Protein AF-A0A519VUI0-F1 (afdb_monomer_lite)

Structure (mmCIF, N/CA/C/O backbone):
data_AF-A0A519VUI0-F1
#
_entry.id   AF-A0A519VUI0-F1
#
loop_
_atom_site.group_PDB
_atom_site.id
_atom_site.type_symbol
_atom_site.label_atom_id
_atom_site.label_alt_id
_atom_site.label_comp_id
_atom_site.label_asym_id
_atom_site.label_entity_id
_atom_site.label_seq_id
_atom_site.pdbx_PDB_ins_code
_atom_site.Cartn_x
_atom_site.Cartn_y
_atom_site.Cartn_z
_atom_site.occupancy
_atom_site.B_iso_or_equiv
_atom_site.auth_seq_id
_atom_site.auth_comp_id
_atom_site.auth_asym_id
_atom_site.auth_atom_id
_atom_site.pdbx_PDB_model_num
ATOM 1 N N . SER A 1 1 ? -10.363 -6.365 -18.556 1.00 52.28 1 SER A N 1
ATOM 2 C CA . SER A 1 1 ? -10.484 -6.711 -17.125 1.00 52.28 1 SER A CA 1
ATOM 3 C C . SER A 1 1 ? -11.872 -6.404 -16.554 1.00 52.28 1 SER A C 1
ATOM 5 O O . SER A 1 1 ? -12.005 -5.741 -15.530 1.00 52.28 1 SER A O 1
ATOM 7 N N . GLN A 1 2 ? -12.930 -6.895 -17.203 1.00 53.47 2 GLN A N 1
ATOM 8 C CA . GLN A 1 2 ? -14.292 -6.856 -16.667 1.00 53.47 2 GLN A CA 1
ATOM 9 C C . GLN A 1 2 ? -14.825 -8.281 -16.768 1.00 53.47 2 GLN A C 1
ATOM 11 O O . GLN A 1 2 ? -15.291 -8.691 -17.825 1.00 53.47 2 GLN A O 1
ATOM 16 N N . ASN A 1 3 ? -14.638 -9.072 -15.712 1.00 56.44 3 ASN A N 1
ATOM 17 C CA . ASN A 1 3 ? -15.130 -10.448 -15.672 1.00 56.44 3 ASN A CA 1
ATOM 18 C C . ASN A 1 3 ? -16.030 -10.624 -14.447 1.00 56.44 3 ASN A C 1
ATOM 20 O O . ASN A 1 3 ? -15.559 -10.961 -13.357 1.00 56.44 3 ASN A O 1
ATOM 24 N N . GLY A 1 4 ? -17.316 -10.310 -14.622 1.00 69.50 4 GLY A N 1
ATOM 25 C CA . GLY A 1 4 ? -18.307 -10.317 -13.548 1.00 69.50 4 GLY A CA 1
ATOM 26 C C . GLY A 1 4 ? -17.901 -9.390 -12.402 1.00 69.50 4 GLY A C 1
ATOM 27 O O . GLY A 1 4 ? -17.846 -8.176 -12.569 1.00 69.50 4 GLY A O 1
ATOM 28 N N . TRP A 1 5 ? -17.575 -9.981 -11.254 1.00 62.88 5 TRP A N 1
ATOM 29 C CA . TRP A 1 5 ? -17.219 -9.275 -10.021 1.00 62.88 5 TRP A CA 1
ATOM 30 C C . TRP A 1 5 ? -15.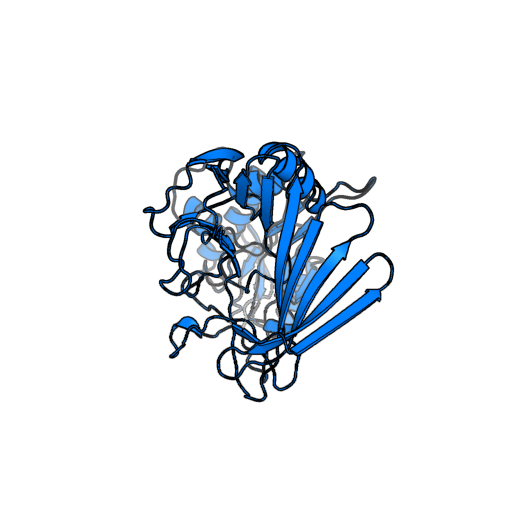838 -8.616 -10.040 1.00 62.88 5 TRP A C 1
ATOM 32 O O . TRP A 1 5 ? -15.597 -7.680 -9.288 1.00 62.88 5 TRP A O 1
ATOM 42 N N . ASN A 1 6 ? -14.908 -9.058 -10.884 1.00 67.31 6 ASN A N 1
ATOM 43 C CA . ASN A 1 6 ? -13.565 -8.480 -10.913 1.00 67.31 6 ASN A CA 1
ATOM 44 C C . ASN A 1 6 ? -13.525 -7.285 -11.873 1.00 67.31 6 ASN A C 1
ATOM 46 O O . ASN A 1 6 ? -13.212 -7.441 -13.055 1.00 67.31 6 ASN A O 1
ATOM 50 N N . ILE A 1 7 ? -13.856 -6.098 -11.351 1.00 72.38 7 ILE A N 1
ATOM 51 C CA . ILE A 1 7 ? -13.785 -4.821 -12.070 1.00 72.38 7 ILE A CA 1
ATOM 52 C C . ILE A 1 7 ? -12.769 -3.919 -11.369 1.00 72.38 7 ILE A C 1
ATOM 54 O O . ILE A 1 7 ? -13.020 -3.395 -10.289 1.00 72.38 7 ILE A O 1
ATOM 58 N N . PHE A 1 8 ? -11.605 -3.747 -11.993 1.00 72.31 8 PHE A N 1
ATOM 59 C CA . PHE A 1 8 ? -10.545 -2.884 -11.465 1.00 72.31 8 PHE A CA 1
ATOM 60 C C . PHE A 1 8 ? -10.698 -1.434 -11.926 1.00 72.31 8 PHE A C 1
ATOM 62 O O . PHE A 1 8 ? -10.663 -0.509 -11.122 1.00 72.31 8 PHE A O 1
ATOM 69 N N . PHE A 1 9 ? -10.921 -1.237 -13.227 1.00 77.75 9 PHE A N 1
ATOM 70 C CA . PHE A 1 9 ? -11.124 0.084 -13.814 1.00 77.75 9 PHE A CA 1
ATOM 71 C C . PHE A 1 9 ? -12.581 0.531 -13.654 1.00 77.75 9 PHE A C 1
ATOM 73 O O . PHE A 1 9 ? -13.323 0.621 -14.632 1.00 77.75 9 PHE A O 1
ATOM 80 N N . ASP A 1 10 ? -13.002 0.782 -12.413 1.00 78.25 10 ASP A N 1
ATOM 81 C CA . ASP A 1 10 ? -14.316 1.352 -12.104 1.00 78.25 10 ASP A CA 1
ATOM 82 C C . ASP A 1 10 ? -14.184 2.725 -11.436 1.00 78.25 10 ASP A C 1
ATOM 84 O O . ASP A 1 10 ? -13.193 3.061 -10.785 1.00 78.25 10 ASP A O 1
ATOM 88 N N . LYS A 1 11 ? -15.226 3.535 -11.599 1.00 86.88 11 LYS A N 1
ATOM 89 C CA . LYS A 1 11 ? -15.398 4.835 -10.952 1.00 86.88 11 LYS A CA 1
ATOM 90 C C . LYS A 1 11 ? -16.597 4.772 -10.012 1.00 86.88 11 LYS A C 1
ATOM 92 O O . LYS A 1 11 ? -17.483 5.624 -10.070 1.00 86.88 11 LYS A O 1
ATOM 97 N N . VAL A 1 12 ? -16.615 3.753 -9.146 1.00 87.94 12 VAL A N 1
ATOM 98 C CA . VAL A 1 12 ? -17.650 3.547 -8.115 1.00 87.94 12 VAL A CA 1
ATOM 99 C C . VAL A 1 12 ? -17.981 4.829 -7.337 1.00 87.94 12 VAL A C 1
ATOM 101 O O . VAL A 1 12 ? -19.169 5.099 -7.173 1.00 87.94 12 VAL A O 1
ATOM 104 N N . PRO A 1 13 ? -17.014 5.686 -6.945 1.00 90.62 13 PRO A N 1
ATOM 105 C CA . PRO A 1 13 ? -17.311 6.881 -6.153 1.00 90.62 13 PRO A CA 1
ATOM 106 C C . PRO A 1 13 ? -18.148 7.935 -6.882 1.00 90.62 13 PRO A C 1
ATOM 108 O O . PRO A 1 13 ? -18.672 8.842 -6.240 1.00 90.62 13 PRO A O 1
ATOM 111 N N . ASN A 1 14 ? -18.258 7.843 -8.211 1.00 91.62 14 ASN A N 1
ATOM 112 C CA . ASN A 1 14 ? -19.082 8.740 -9.022 1.00 91.62 14 ASN A CA 1
ATOM 113 C C . ASN A 1 14 ? -20.524 8.232 -9.176 1.00 91.62 14 ASN A C 1
ATOM 115 O O . ASN A 1 14 ? -21.372 8.955 -9.698 1.00 91.62 14 ASN A O 1
ATOM 119 N N . LYS A 1 15 ? -20.809 6.991 -8.763 1.00 91.25 15 LYS A N 1
ATOM 120 C CA . LYS A 1 15 ? -22.161 6.422 -8.754 1.00 91.25 15 LYS A CA 1
ATOM 121 C C . LYS A 1 15 ? -22.901 6.892 -7.491 1.00 91.25 15 LYS A C 1
ATOM 123 O O . LYS A 1 15 ? -22.252 7.204 -6.494 1.00 91.25 15 LYS A O 1
ATOM 128 N N . PRO A 1 16 ? -24.246 6.943 -7.490 1.00 93.69 16 PRO A N 1
ATOM 129 C CA . PRO A 1 16 ? -24.998 7.210 -6.270 1.00 93.69 16 PRO A CA 1
ATOM 130 C C . PRO A 1 16 ? -24.642 6.203 -5.171 1.00 93.69 16 PRO A C 1
ATOM 132 O O . PRO A 1 16 ? -24.639 4.996 -5.407 1.00 93.69 16 PRO A O 1
ATOM 135 N N . TYR A 1 17 ? -24.367 6.698 -3.968 1.00 94.19 17 TYR A N 1
ATOM 136 C CA . TYR A 1 17 ? -24.096 5.875 -2.795 1.00 94.19 17 TYR A CA 1
ATOM 137 C C . TYR A 1 17 ? -24.761 6.476 -1.558 1.00 94.19 17 TYR A C 1
ATOM 139 O O . TYR A 1 17 ? -25.026 7.677 -1.485 1.00 94.19 17 TYR A O 1
ATOM 147 N N . ALA A 1 18 ? -24.996 5.630 -0.561 1.00 94.69 18 ALA A N 1
ATOM 148 C CA . ALA A 1 18 ? -25.506 6.025 0.742 1.00 94.69 18 ALA A CA 1
ATOM 149 C C . ALA A 1 18 ? -24.572 5.519 1.844 1.00 94.69 18 ALA A C 1
ATOM 151 O O . ALA A 1 18 ? -23.747 4.630 1.639 1.00 94.69 18 ALA A O 1
ATOM 152 N N . THR A 1 19 ? -24.660 6.123 3.024 1.00 95.62 19 THR A N 1
ATOM 153 C CA . THR A 1 19 ? -23.899 5.703 4.203 1.00 95.62 19 THR A CA 1
ATOM 154 C C . THR A 1 19 ? -24.881 5.402 5.319 1.00 95.62 19 THR A C 1
ATOM 156 O O . THR A 1 19 ? -25.748 6.222 5.618 1.00 95.62 19 THR A O 1
ATOM 159 N N . PHE A 1 20 ? -24.721 4.239 5.943 1.00 96.75 20 PHE A N 1
ATOM 160 C CA . PHE A 1 20 ? -25.610 3.763 6.992 1.00 96.75 20 PHE A CA 1
ATOM 161 C C . PHE A 1 20 ? -24.806 3.406 8.243 1.00 96.75 20 PHE A C 1
ATOM 163 O O . PHE A 1 20 ? -23.768 2.751 8.128 1.00 96.75 20 PHE A O 1
ATOM 170 N N . PRO A 1 21 ? -25.267 3.789 9.446 1.00 97.00 21 PRO A N 1
ATOM 171 C CA . PRO A 1 21 ? -24.686 3.260 10.667 1.00 97.00 21 PRO A CA 1
ATOM 172 C C . PRO A 1 21 ? -25.013 1.769 10.780 1.00 97.00 21 PRO A C 1
ATOM 174 O O . PRO A 1 21 ? -26.164 1.363 10.598 1.00 97.00 21 PRO A O 1
ATOM 177 N N . VAL A 1 22 ? -24.019 0.964 11.151 1.00 97.38 22 VAL A N 1
ATOM 178 C CA . VAL A 1 22 ? -24.246 -0.435 11.519 1.00 97.38 22 VAL A CA 1
ATOM 179 C C . VAL A 1 22 ? -24.907 -0.472 12.892 1.00 97.38 22 VAL A C 1
ATOM 181 O O . VAL A 1 22 ? -24.311 -0.085 13.899 1.00 97.38 22 VAL A O 1
ATOM 184 N N . LYS A 1 23 ? -26.166 -0.910 12.938 1.00 97.25 23 LYS A N 1
ATOM 185 C CA . LYS A 1 23 ? -26.964 -0.975 14.165 1.00 97.25 23 LYS A CA 1
ATOM 186 C C . LYS A 1 23 ? -26.956 -2.392 14.711 1.00 97.25 23 LYS A C 1
ATOM 188 O O . LYS A 1 23 ? -27.144 -3.347 13.967 1.00 97.25 23 LYS A O 1
ATOM 193 N N . ILE A 1 24 ? -26.795 -2.518 16.024 1.00 96.75 24 ILE A N 1
ATOM 194 C CA . ILE A 1 24 ? -26.878 -3.797 16.731 1.00 96.75 24 ILE A CA 1
ATOM 195 C C . ILE A 1 24 ? -28.200 -3.906 17.492 1.00 96.75 24 ILE A C 1
ATOM 197 O O . ILE A 1 24 ? -28.557 -3.019 18.268 1.00 96.75 24 ILE A O 1
ATOM 201 N N . LYS A 1 25 ? -28.904 -5.025 17.314 1.00 96.44 25 LYS A N 1
ATOM 202 C CA . LYS A 1 25 ? -30.047 -5.442 18.133 1.00 96.44 25 LYS A CA 1
ATOM 203 C C . LYS A 1 25 ? -29.685 -6.756 18.813 1.00 96.44 25 LYS A C 1
ATOM 205 O O . LYS A 1 25 ? -29.775 -7.810 18.201 1.00 96.44 25 LYS A O 1
ATOM 210 N N . LYS A 1 26 ? -29.258 -6.683 20.073 1.00 96.38 26 LYS A N 1
ATOM 211 C CA . LYS A 1 26 ? -28.778 -7.843 20.839 1.00 96.38 26 LYS A CA 1
ATOM 212 C C . LYS A 1 26 ? -29.916 -8.845 21.062 1.00 96.38 26 LYS A C 1
ATOM 214 O O . LYS A 1 26 ? -30.856 -8.542 21.789 1.00 96.38 26 LYS A O 1
ATOM 219 N N . THR A 1 27 ? -29.829 -10.007 20.431 1.00 96.62 27 THR A N 1
ATOM 220 C CA . THR A 1 27 ? -30.820 -11.095 20.487 1.00 96.62 27 THR A CA 1
ATOM 221 C C . THR A 1 27 ? -30.216 -12.388 21.017 1.00 96.62 27 THR A C 1
ATOM 223 O O . THR A 1 27 ? -30.884 -13.110 21.749 1.00 96.62 27 THR A O 1
ATOM 226 N N . ALA A 1 28 ? -28.948 -12.655 20.704 1.00 97.38 28 ALA A N 1
ATOM 227 C CA . ALA A 1 28 ? -28.209 -13.812 21.189 1.00 97.38 28 ALA A CA 1
ATOM 228 C C . ALA A 1 28 ? -26.718 -13.483 21.321 1.00 97.38 28 ALA A C 1
ATOM 230 O O . ALA A 1 28 ? -26.212 -12.562 20.672 1.00 97.38 28 ALA A O 1
ATOM 231 N N . ALA A 1 29 ? -26.020 -14.255 22.151 1.00 97.69 29 ALA A N 1
ATOM 232 C CA . ALA A 1 29 ? -24.569 -14.250 22.228 1.00 97.69 29 ALA A CA 1
ATOM 233 C C . ALA A 1 29 ? -24.049 -15.689 22.272 1.00 97.69 29 ALA A C 1
ATOM 235 O O . ALA A 1 29 ? -24.615 -16.536 22.960 1.00 97.69 29 ALA A O 1
ATOM 236 N N . GLU A 1 30 ? -22.971 -15.948 21.546 1.00 98.25 30 GLU A N 1
ATOM 237 C CA . GLU A 1 30 ? -22.299 -17.242 21.486 1.00 98.25 30 GLU A CA 1
ATOM 238 C C . GLU A 1 30 ? -20.807 -17.026 21.723 1.00 98.25 30 GLU A C 1
ATOM 240 O O . GLU A 1 30 ? -20.221 -16.074 21.205 1.00 98.25 30 GLU A O 1
ATOM 245 N N . ILE A 1 31 ? -20.190 -17.902 22.511 1.00 98.25 31 ILE A N 1
ATOM 246 C CA . ILE A 1 31 ? -18.753 -17.873 22.769 1.00 98.25 31 ILE A CA 1
ATOM 247 C C . ILE A 1 31 ? -18.170 -19.164 22.225 1.00 98.25 31 ILE A C 1
ATOM 249 O O . ILE A 1 31 ? -18.609 -20.252 22.592 1.00 98.25 31 ILE A O 1
ATOM 253 N N . THR A 1 32 ? -17.168 -19.033 21.366 1.00 98.12 32 THR A N 1
ATOM 254 C CA . THR A 1 32 ? -16.468 -20.169 20.770 1.00 98.12 32 THR A CA 1
ATOM 255 C C . THR A 1 32 ? -14.967 -20.006 20.944 1.00 98.12 32 THR A C 1
ATOM 257 O O . THR A 1 32 ? -14.437 -18.893 20.917 1.00 98.12 32 THR A O 1
ATOM 260 N N . THR A 1 33 ? -14.271 -21.126 21.111 1.00 97.62 33 THR A N 1
ATOM 261 C CA . THR A 1 33 ? -12.808 -21.167 21.108 1.00 97.62 33 THR A CA 1
ATOM 262 C C . THR A 1 33 ? -12.346 -21.772 19.790 1.00 97.62 33 THR A C 1
ATOM 264 O O . THR A 1 33 ? -12.745 -22.879 19.439 1.00 97.62 33 THR A O 1
ATOM 267 N N . VAL A 1 34 ? -11.492 -21.053 19.062 1.00 95.75 34 VAL A N 1
ATOM 268 C CA . VAL A 1 34 ? -10.919 -21.479 17.781 1.00 95.75 34 VAL A CA 1
ATOM 269 C C . VAL A 1 34 ? -9.399 -21.401 17.880 1.00 95.75 34 VAL A C 1
ATOM 271 O O . VAL A 1 34 ? -8.799 -20.333 17.730 1.00 95.75 34 VAL A O 1
ATOM 274 N N . GLY A 1 35 ? -8.760 -22.537 18.163 1.00 96.38 35 GLY A N 1
ATOM 275 C CA . GLY A 1 35 ? -7.320 -22.588 18.420 1.00 96.38 35 GLY A CA 1
ATOM 276 C C . GLY A 1 35 ? -6.934 -21.698 19.606 1.00 96.38 35 GLY A C 1
ATOM 277 O O . GLY A 1 35 ? -7.438 -21.881 20.709 1.00 96.38 35 GLY A O 1
ATOM 278 N N . SER A 1 36 ? -6.063 -20.710 19.378 1.00 95.69 36 SER A N 1
ATOM 279 C CA . SER A 1 36 ? -5.610 -19.741 20.392 1.00 95.69 36 SER A CA 1
ATOM 280 C C . SER A 1 36 ? -6.508 -18.502 20.536 1.00 95.69 36 SER A C 1
ATOM 282 O O . SER A 1 36 ? -6.084 -17.494 21.108 1.00 95.69 36 SER A O 1
ATOM 284 N N . ARG A 1 37 ? -7.725 -18.537 19.984 1.00 97.69 37 ARG A N 1
ATOM 285 C CA . ARG A 1 37 ? -8.634 -17.388 19.911 1.00 97.69 37 ARG A CA 1
ATOM 286 C C . ARG A 1 37 ? -9.952 -17.693 20.603 1.00 97.69 37 ARG A C 1
ATOM 288 O O . ARG A 1 37 ? -10.508 -18.770 20.404 1.00 97.69 37 ARG A O 1
ATOM 295 N N . THR A 1 38 ? -10.486 -16.709 21.314 1.00 98.38 38 THR A N 1
ATOM 296 C CA . THR A 1 38 ? -11.863 -16.733 21.819 1.00 98.38 38 THR A CA 1
ATOM 297 C C . THR A 1 38 ? -12.683 -15.744 21.010 1.00 98.38 38 THR A C 1
ATOM 299 O O . THR A 1 38 ? -12.347 -14.561 20.967 1.00 98.38 38 THR A O 1
ATOM 302 N N . VAL A 1 39 ? -13.745 -16.217 20.363 1.00 98.50 39 VAL A N 1
ATOM 303 C CA . VAL A 1 39 ? -14.651 -15.399 19.554 1.00 98.50 39 VAL A CA 1
ATOM 304 C C . VAL A 1 39 ? -15.984 -15.285 20.276 1.00 98.50 39 VAL A C 1
ATOM 306 O O . VAL A 1 39 ? -16.655 -16.287 20.522 1.00 98.50 39 VAL A O 1
ATOM 309 N N . ILE A 1 40 ? -16.369 -14.054 20.598 1.00 98.50 40 ILE A N 1
ATOM 310 C CA . ILE A 1 40 ? -17.705 -13.717 21.082 1.00 98.50 40 ILE A CA 1
ATOM 311 C C . ILE A 1 40 ? -18.507 -13.206 19.890 1.00 98.50 40 ILE A C 1
ATOM 313 O O . ILE A 1 40 ? -18.209 -12.138 19.355 1.00 98.50 40 ILE A O 1
ATOM 317 N N . LYS A 1 41 ? -19.530 -13.956 19.488 1.00 98.50 41 LYS A N 1
ATOM 318 C CA . LYS A 1 41 ? -20.496 -13.558 18.465 1.00 98.50 41 LYS A CA 1
ATOM 319 C C . LYS A 1 41 ? -21.727 -12.966 19.141 1.00 98.50 41 LYS A C 1
ATOM 321 O O . LYS A 1 41 ? -22.264 -13.575 20.062 1.00 98.50 41 LYS A O 1
ATOM 326 N N . ILE A 1 42 ? -22.182 -11.800 18.696 1.00 98.56 42 ILE A N 1
ATOM 327 C CA . ILE A 1 42 ? -23.376 -11.121 19.207 1.00 98.56 42 ILE A CA 1
ATOM 328 C C . ILE A 1 42 ? -24.301 -10.820 18.031 1.00 98.56 42 ILE A C 1
ATOM 330 O O . ILE A 1 42 ? -24.000 -9.972 17.187 1.00 98.56 42 ILE A O 1
ATOM 334 N N . SER A 1 43 ? -25.447 -11.491 18.012 1.00 97.56 43 SER A N 1
ATOM 335 C CA . SER A 1 43 ? -26.499 -11.276 17.020 1.00 97.56 43 SER A CA 1
ATOM 336 C C . SER A 1 43 ? -27.437 -10.164 17.484 1.00 97.56 43 SER A C 1
ATOM 338 O O . SER A 1 43 ? -27.675 -10.032 18.683 1.00 97.56 43 SER A O 1
ATOM 340 N N . SER A 1 44 ? -28.021 -9.336 16.620 1.00 97.75 44 SER A N 1
ATOM 341 C CA . SER A 1 44 ? -27.892 -9.238 15.160 1.00 97.75 44 SER A CA 1
ATOM 342 C C . SER A 1 44 ? -27.492 -7.818 14.747 1.00 97.75 44 SER A C 1
ATOM 344 O O . SER A 1 44 ? -27.977 -6.838 15.326 1.00 97.75 44 SER A O 1
ATOM 346 N N . LEU A 1 45 ? -26.649 -7.700 13.724 1.00 98.38 45 LEU A N 1
ATOM 347 C CA . LEU A 1 45 ? -26.321 -6.452 13.040 1.00 98.38 45 LEU A CA 1
ATOM 348 C C . LEU A 1 45 ? -27.241 -6.215 11.841 1.00 98.38 45 LEU A C 1
ATOM 350 O O . LEU A 1 45 ? -27.626 -7.158 11.151 1.00 98.38 45 LEU A O 1
ATOM 354 N N . ALA A 1 46 ? -27.540 -4.945 11.577 1.00 98.19 46 ALA A N 1
ATOM 355 C CA . ALA A 1 46 ? -28.227 -4.500 10.371 1.00 98.19 46 ALA A CA 1
ATOM 356 C C . ALA A 1 46 ? -27.704 -3.131 9.907 1.00 98.19 46 ALA A C 1
ATOM 358 O O . ALA A 1 46 ? -27.474 -2.234 10.726 1.00 98.19 46 ALA A O 1
ATOM 359 N N . ALA A 1 47 ? -27.548 -2.966 8.595 1.00 97.62 47 ALA A N 1
ATOM 360 C CA . ALA A 1 47 ? -27.214 -1.708 7.935 1.00 97.62 47 ALA A CA 1
ATOM 361 C C . ALA A 1 47 ? -27.781 -1.720 6.510 1.00 97.62 47 ALA A C 1
ATOM 363 O O . ALA A 1 47 ? -27.205 -2.351 5.629 1.00 97.62 47 ALA A O 1
ATOM 364 N N . ASP A 1 48 ? -28.900 -1.028 6.287 1.00 96.06 48 ASP A N 1
ATOM 365 C CA . ASP A 1 48 ? -29.620 -1.080 5.006 1.00 96.06 48 ASP A CA 1
ATOM 366 C C . ASP A 1 48 ? -29.914 -2.536 4.592 1.00 96.06 48 ASP A C 1
ATOM 368 O O . ASP A 1 48 ? -30.523 -3.270 5.373 1.00 96.06 48 ASP A O 1
ATOM 372 N N . LYS A 1 49 ? -29.442 -2.975 3.423 1.00 95.88 49 LYS A N 1
ATOM 373 C CA . LYS A 1 49 ? -29.560 -4.350 2.918 1.00 95.88 49 LYS A CA 1
ATOM 374 C C . LYS A 1 49 ? -28.606 -5.367 3.547 1.00 95.88 49 LYS A C 1
ATOM 376 O O . LYS A 1 49 ? -28.723 -6.563 3.294 1.00 95.88 49 LYS A O 1
ATOM 381 N N . PHE A 1 50 ? -27.658 -4.910 4.362 1.00 98.31 50 PHE A N 1
ATOM 382 C CA . PHE A 1 50 ? -26.717 -5.791 5.037 1.00 98.31 50 PHE A CA 1
ATOM 383 C C . PHE A 1 50 ? -27.266 -6.274 6.373 1.00 98.31 50 PHE A C 1
ATOM 385 O O . PHE A 1 50 ? -27.769 -5.490 7.184 1.00 98.31 50 PHE A O 1
ATOM 392 N N . SER A 1 51 ? -27.082 -7.562 6.645 1.00 98.44 51 SER A N 1
ATOM 393 C CA . SER A 1 51 ? -27.374 -8.168 7.943 1.00 98.44 51 SER A CA 1
ATOM 394 C C . SER A 1 51 ? -26.298 -9.175 8.335 1.00 98.44 51 SER A C 1
ATOM 396 O O . SER A 1 51 ? -25.536 -9.644 7.492 1.00 98.44 51 SER A O 1
ATOM 398 N N . GLY A 1 52 ? -26.184 -9.466 9.628 1.00 98.19 52 GLY A N 1
ATOM 399 C CA . GLY A 1 52 ? -25.206 -10.428 10.125 1.00 98.19 52 GLY A CA 1
ATOM 400 C C . GLY A 1 52 ? -24.971 -10.300 11.620 1.00 98.19 52 GLY A C 1
ATOM 401 O O . GLY A 1 52 ? -25.894 -9.988 12.370 1.00 98.19 52 GLY A O 1
ATOM 402 N N . ASP A 1 53 ? -23.730 -10.502 12.050 1.00 98.56 53 ASP A N 1
ATOM 403 C CA . ASP A 1 53 ? -23.362 -10.579 13.462 1.00 98.56 53 ASP A CA 1
ATOM 404 C C . ASP A 1 53 ? -22.133 -9.725 13.784 1.00 98.56 53 ASP A C 1
ATOM 406 O O . ASP A 1 53 ? -21.264 -9.483 12.942 1.00 98.56 53 ASP A O 1
ATOM 410 N N . LEU A 1 54 ? -22.050 -9.277 15.037 1.00 98.69 54 LEU A N 1
ATOM 411 C CA . LEU A 1 54 ? -20.836 -8.684 15.583 1.00 98.69 54 LEU A CA 1
ATOM 412 C C . LEU A 1 54 ? -19.950 -9.802 16.121 1.00 98.69 54 LEU A C 1
ATOM 414 O O . LEU A 1 54 ? -20.395 -10.583 16.956 1.00 98.69 54 LEU A O 1
ATOM 418 N N . GLU A 1 55 ? -18.688 -9.835 15.718 1.00 98.56 55 GLU A N 1
ATOM 419 C CA . GLU A 1 55 ? -17.682 -10.713 16.308 1.00 98.56 55 GLU A CA 1
ATOM 420 C C . GLU A 1 55 ? -16.614 -9.899 17.035 1.00 98.56 55 GLU A C 1
ATOM 422 O O . GLU A 1 55 ? -16.055 -8.945 16.488 1.00 98.56 55 GLU A O 1
ATOM 427 N N . ILE A 1 56 ? -16.309 -10.304 18.266 1.00 98.56 56 ILE A N 1
ATOM 428 C CA . ILE A 1 56 ? -15.178 -9.801 19.045 1.00 98.56 56 ILE A CA 1
ATOM 429 C C . ILE A 1 56 ? -14.224 -10.967 19.279 1.00 98.56 56 ILE A C 1
ATOM 431 O O . ILE A 1 56 ? -14.580 -11.941 19.942 1.00 98.56 56 ILE A O 1
ATOM 435 N N . THR A 1 57 ? -13.012 -10.863 18.742 1.00 98.56 57 THR A N 1
ATOM 436 C CA . THR A 1 57 ? -11.995 -11.915 18.828 1.00 98.56 57 THR A CA 1
ATOM 437 C C . THR A 1 57 ? -10.872 -11.492 19.759 1.00 98.56 57 THR A C 1
ATOM 439 O O . THR A 1 57 ? -10.164 -10.524 19.479 1.00 98.56 57 THR A O 1
ATOM 442 N N . PHE A 1 58 ? -10.669 -12.257 20.825 1.00 98.50 58 PHE A N 1
ATOM 443 C CA . PHE A 1 58 ? -9.538 -12.131 21.739 1.00 98.50 58 PHE A CA 1
ATOM 444 C C . PHE A 1 58 ? -8.450 -13.139 21.374 1.00 98.50 58 PHE A C 1
ATOM 446 O O . PHE A 1 58 ? -8.751 -14.281 21.014 1.00 98.50 58 PHE A O 1
ATOM 453 N N . TYR A 1 59 ? -7.189 -12.723 21.482 1.00 97.25 59 TYR A N 1
ATOM 454 C CA . TYR A 1 59 ? -6.025 -13.546 21.159 1.00 97.25 59 TYR A CA 1
ATOM 455 C C . TYR A 1 59 ? -5.285 -13.916 22.443 1.00 97.25 59 TYR A C 1
ATOM 457 O O . TYR A 1 59 ? -4.868 -13.037 23.195 1.00 97.25 59 TYR A O 1
ATOM 465 N N . ASN A 1 60 ? -5.116 -15.213 22.704 1.00 96.06 60 ASN A N 1
ATOM 466 C CA . ASN A 1 60 ? -4.431 -15.670 23.910 1.00 96.06 60 ASN A CA 1
ATOM 467 C C . ASN A 1 60 ? -2.991 -15.123 23.972 1.00 96.06 60 ASN A C 1
ATOM 469 O O . ASN A 1 60 ? -2.261 -15.185 22.984 1.00 96.06 60 ASN A O 1
ATOM 473 N N . GLY A 1 61 ? -2.591 -14.590 25.129 1.00 95.31 61 GLY A N 1
ATOM 474 C CA . GLY A 1 61 ? -1.264 -14.002 25.342 1.00 95.31 61 GLY A CA 1
ATOM 475 C C . GLY A 1 61 ? -1.045 -12.623 24.708 1.00 95.31 61 GLY A C 1
ATOM 476 O O . GLY A 1 61 ? 0.085 -12.146 24.697 1.00 95.31 61 GLY A O 1
ATOM 477 N N . SER A 1 62 ? -2.087 -11.965 24.188 1.00 96.38 62 SER A N 1
ATOM 478 C CA . SER A 1 62 ? -1.984 -10.625 23.607 1.00 96.38 62 SER A CA 1
ATOM 479 C C . SER A 1 62 ? -3.045 -9.685 24.174 1.00 96.38 62 SER A C 1
ATOM 481 O O . SER A 1 62 ? -4.197 -10.068 24.350 1.00 96.38 62 SER A O 1
ATOM 483 N N . ALA A 1 63 ? -2.670 -8.423 24.399 1.00 97.44 63 ALA A N 1
ATOM 484 C CA . ALA A 1 63 ? -3.613 -7.348 24.714 1.00 97.44 63 ALA A CA 1
ATOM 485 C C . ALA A 1 63 ? -4.343 -6.806 23.465 1.00 97.44 63 ALA A C 1
ATOM 487 O O . ALA A 1 63 ? -5.138 -5.866 23.552 1.00 97.44 63 ALA A O 1
ATOM 488 N N . MET A 1 64 ? -4.063 -7.388 22.294 1.00 97.44 64 MET A N 1
ATOM 489 C CA . MET A 1 64 ? -4.780 -7.122 21.058 1.00 97.44 64 MET A CA 1
ATOM 490 C C . MET A 1 64 ? -6.119 -7.864 21.035 1.00 97.44 64 MET A C 1
ATOM 492 O O . MET A 1 64 ? -6.217 -9.023 21.439 1.00 97.44 64 MET A O 1
ATOM 496 N N . PHE A 1 65 ? -7.139 -7.231 20.468 1.00 98.06 65 PHE A N 1
ATOM 497 C CA . PHE A 1 65 ? -8.395 -7.876 20.100 1.00 98.06 65 PHE A CA 1
ATOM 498 C C . PHE A 1 65 ? -8.929 -7.293 18.786 1.00 98.06 65 PHE A C 1
ATOM 500 O O . PHE A 1 65 ? -8.536 -6.207 18.365 1.00 98.06 65 PHE A O 1
ATOM 507 N N . ASN A 1 66 ? -9.788 -8.035 18.093 1.00 98.06 66 ASN A N 1
ATOM 508 C CA . ASN A 1 66 ? -10.400 -7.618 16.829 1.00 98.06 66 ASN A CA 1
ATOM 509 C C . ASN A 1 66 ? -11.902 -7.419 17.026 1.00 98.06 66 ASN A C 1
ATOM 511 O O . ASN A 1 66 ? -12.541 -8.232 17.691 1.00 98.06 66 ASN A O 1
ATOM 515 N N . ILE A 1 67 ? -12.454 -6.364 16.432 1.00 98.50 67 ILE A N 1
ATOM 516 C CA . ILE A 1 67 ? -13.897 -6.144 16.330 1.00 98.50 67 ILE A CA 1
ATOM 517 C C . ILE A 1 67 ? -14.260 -6.219 14.850 1.00 98.50 67 ILE A C 1
ATOM 519 O O . ILE A 1 67 ? -13.663 -5.512 14.037 1.00 98.50 67 ILE A O 1
ATOM 523 N N . ALA A 1 68 ? -15.244 -7.045 14.503 1.00 98.25 68 ALA A N 1
ATOM 524 C CA . ALA A 1 68 ? -15.708 -7.210 13.133 1.00 98.25 68 ALA A CA 1
ATOM 525 C C . ALA A 1 68 ? -17.234 -7.186 13.041 1.00 98.25 68 ALA A C 1
ATOM 527 O O . ALA A 1 68 ? -17.912 -7.961 13.713 1.00 98.25 68 ALA A O 1
ATOM 528 N N . ALA A 1 69 ? -17.769 -6.357 12.148 1.00 98.38 69 ALA A N 1
ATOM 529 C CA . ALA A 1 69 ? -19.102 -6.580 11.608 1.00 98.38 69 ALA A CA 1
ATOM 530 C C . ALA A 1 69 ? -18.983 -7.627 10.491 1.00 98.38 69 ALA A C 1
ATOM 532 O O . ALA A 1 69 ? -18.369 -7.364 9.454 1.00 98.38 69 ALA A O 1
ATOM 533 N N . VAL A 1 70 ? -19.518 -8.825 10.730 1.00 98.31 70 VAL A N 1
ATOM 534 C CA . VAL A 1 70 ? -19.559 -9.913 9.749 1.00 98.31 70 VAL A CA 1
ATOM 535 C C . VAL A 1 70 ? -20.938 -9.907 9.117 1.00 98.31 70 VAL A C 1
ATOM 537 O O . VAL A 1 70 ? -21.898 -10.374 9.725 1.00 98.31 70 VAL A O 1
ATOM 540 N N . VAL A 1 71 ? -21.039 -9.333 7.922 1.00 98.31 71 VAL A N 1
ATOM 541 C CA . VAL A 1 71 ? -22.321 -9.035 7.272 1.00 98.31 71 VAL A CA 1
ATOM 542 C C . VAL A 1 71 ? -22.380 -9.582 5.852 1.00 98.31 71 VAL A C 1
ATOM 544 O O . VAL A 1 71 ? -21.360 -9.676 5.175 1.00 98.31 71 VAL A O 1
ATOM 547 N N . SER A 1 72 ? -23.574 -9.924 5.389 1.00 98.25 72 SER A N 1
ATOM 548 C CA . SER A 1 72 ? -23.861 -10.305 4.005 1.00 98.25 72 SER A CA 1
ATOM 549 C C . SER A 1 72 ? -25.057 -9.516 3.474 1.00 98.25 72 SER A C 1
ATOM 551 O O . SER A 1 72 ? -25.793 -8.882 4.233 1.00 98.25 72 SER A O 1
ATOM 553 N N . THR A 1 73 ? -25.224 -9.542 2.156 1.00 97.56 73 THR A N 1
ATOM 554 C CA . THR A 1 73 ? -26.358 -8.977 1.418 1.00 97.56 73 THR A CA 1
ATOM 555 C C . THR A 1 73 ? -26.778 -9.981 0.348 1.00 97.56 73 THR A C 1
ATOM 557 O O . THR A 1 73 ? -25.917 -10.699 -0.157 1.00 97.56 73 THR A O 1
ATOM 560 N N . ALA A 1 74 ? -28.059 -10.021 -0.014 1.00 97.25 74 ALA A N 1
ATOM 561 C CA . ALA A 1 74 ? -28.545 -10.799 -1.159 1.00 97.25 74 ALA A CA 1
ATOM 562 C C . ALA A 1 74 ? -28.354 -10.054 -2.492 1.00 97.25 74 ALA A C 1
ATOM 564 O O . ALA A 1 74 ? -28.335 -10.663 -3.559 1.00 97.25 74 ALA A O 1
ATOM 565 N N . ASP A 1 75 ? -28.218 -8.727 -2.432 1.00 94.12 75 ASP A N 1
ATOM 566 C CA . ASP A 1 75 ? -28.114 -7.880 -3.616 1.00 94.12 75 ASP A CA 1
ATOM 567 C C . ASP A 1 75 ? -26.844 -8.131 -4.432 1.00 94.12 75 ASP A C 1
ATOM 569 O O . ASP A 1 75 ? -25.718 -8.000 -3.939 1.00 94.12 75 ASP A O 1
ATOM 573 N N . ASP A 1 76 ? -27.050 -8.359 -5.724 1.00 90.56 76 ASP A N 1
ATOM 574 C CA . ASP A 1 76 ? -26.006 -8.417 -6.741 1.00 90.56 76 ASP A CA 1
ATOM 575 C C . ASP A 1 76 ? -25.384 -7.025 -7.009 1.00 90.56 76 ASP A C 1
ATOM 577 O O . ASP A 1 76 ? -25.930 -5.989 -6.622 1.00 90.56 76 ASP A O 1
ATOM 581 N N . ALA A 1 77 ? -24.212 -7.001 -7.648 1.00 87.38 77 ALA A N 1
ATOM 582 C CA . ALA A 1 77 ? -23.438 -5.818 -8.021 1.00 87.38 77 ALA A CA 1
ATOM 583 C C . ALA A 1 77 ? -23.230 -4.795 -6.882 1.00 87.38 77 ALA A C 1
ATOM 585 O O . ALA A 1 77 ? -23.209 -3.582 -7.106 1.00 87.38 77 ALA A O 1
ATOM 586 N N . THR A 1 78 ? -23.070 -5.272 -5.644 1.00 91.31 78 THR A N 1
ATOM 587 C CA . THR A 1 78 ? -22.871 -4.406 -4.478 1.00 91.31 78 THR A CA 1
ATOM 588 C C . THR A 1 78 ? -21.386 -4.135 -4.240 1.00 91.31 78 THR A C 1
ATOM 590 O O . THR A 1 78 ? -20.592 -5.064 -4.092 1.00 91.31 78 THR A O 1
ATOM 593 N N . ALA A 1 79 ? -21.027 -2.854 -4.134 1.00 92.06 79 ALA A N 1
ATOM 594 C CA . ALA A 1 79 ? -19.716 -2.405 -3.675 1.00 92.06 79 ALA A CA 1
ATOM 595 C C . ALA A 1 79 ? -19.830 -1.776 -2.277 1.00 92.06 79 ALA A C 1
ATOM 597 O O . ALA A 1 79 ? -20.835 -1.139 -1.957 1.00 92.06 79 ALA A O 1
ATOM 598 N N . ILE A 1 80 ? -18.803 -1.938 -1.449 1.00 94.06 80 ILE A N 1
ATOM 599 C CA . ILE A 1 80 ? -18.784 -1.480 -0.063 1.00 94.06 80 ILE A CA 1
ATOM 600 C C . ILE A 1 80 ? -17.429 -0.884 0.320 1.00 94.06 80 ILE A C 1
ATOM 602 O O . ILE A 1 80 ? -16.360 -1.338 -0.088 1.00 94.06 80 ILE A O 1
ATOM 606 N N . VAL A 1 81 ? -17.508 0.135 1.162 1.00 95.12 81 VAL A N 1
ATOM 607 C CA . VAL A 1 81 ? -16.423 0.687 1.971 1.00 95.12 81 VAL A CA 1
ATOM 608 C C . VAL A 1 81 ? -16.965 0.901 3.378 1.00 95.12 81 VAL A C 1
ATOM 610 O O . VAL A 1 81 ? -18.179 0.996 3.575 1.00 95.12 81 VAL A O 1
ATOM 613 N N . TYR A 1 82 ? -16.086 0.967 4.367 1.00 96.88 82 TYR A N 1
ATOM 614 C CA . TYR A 1 82 ? -16.471 1.156 5.751 1.00 96.88 82 TYR A CA 1
ATOM 615 C C . TYR A 1 82 ? -15.486 2.037 6.509 1.00 96.88 82 TYR A C 1
ATOM 617 O O . TYR A 1 82 ? -14.276 2.022 6.286 1.00 96.88 82 TYR A O 1
ATOM 625 N N . ASP A 1 83 ? -16.052 2.755 7.470 1.00 97.31 83 ASP A N 1
ATOM 626 C CA . ASP A 1 83 ? -15.329 3.402 8.549 1.00 97.31 83 ASP A CA 1
ATOM 627 C C . ASP A 1 83 ? -15.657 2.635 9.835 1.00 97.31 83 ASP A C 1
ATOM 629 O O . ASP A 1 83 ? -16.750 2.078 9.980 1.00 97.31 83 ASP A O 1
ATOM 633 N N . ALA A 1 84 ? -14.728 2.593 10.783 1.00 97.31 84 ALA A N 1
ATOM 634 C CA . ALA A 1 84 ? -14.950 1.931 12.063 1.00 97.31 84 ALA A CA 1
ATOM 635 C C . ALA A 1 84 ? -14.165 2.624 13.172 1.00 97.31 84 ALA A C 1
ATOM 637 O O . ALA A 1 84 ? -13.128 3.232 12.927 1.00 97.31 84 ALA A O 1
ATOM 638 N N . GLY A 1 85 ? -14.643 2.543 14.407 1.00 97.00 85 GLY A N 1
ATOM 639 C CA . GLY A 1 85 ? -13.978 3.201 15.520 1.00 97.00 85 GLY A CA 1
ATOM 640 C C . GLY A 1 85 ? -14.698 3.008 16.837 1.00 97.00 85 GLY A C 1
ATOM 641 O O . GLY A 1 85 ? -15.644 2.229 16.952 1.00 97.00 85 GLY A O 1
ATOM 642 N N . LEU A 1 86 ? -14.230 3.747 17.833 1.00 96.81 86 LEU A N 1
ATOM 643 C CA . LEU A 1 86 ? -14.770 3.750 19.180 1.00 96.81 86 LEU A CA 1
ATOM 644 C C . LEU A 1 86 ? -15.186 5.174 19.556 1.00 96.81 86 LEU A C 1
ATOM 646 O O . LEU A 1 86 ? -14.480 6.142 19.268 1.00 96.81 86 LEU A O 1
ATOM 650 N N . ILE A 1 87 ? -16.340 5.276 20.212 1.00 94.38 87 ILE A N 1
ATOM 651 C CA . ILE A 1 87 ? -16.886 6.522 20.750 1.00 94.38 87 ILE A CA 1
ATOM 652 C C . ILE A 1 87 ? -16.744 6.495 22.267 1.00 94.38 87 ILE A C 1
ATOM 654 O O . ILE A 1 87 ? -17.209 5.563 22.931 1.00 94.38 87 ILE A O 1
ATOM 658 N N . ASP A 1 88 ? -16.151 7.543 22.815 1.00 91.81 88 ASP A N 1
ATOM 659 C CA . ASP A 1 88 ? -16.024 7.765 24.242 1.00 91.81 88 ASP A CA 1
ATOM 660 C C . ASP A 1 88 ? -17.270 8.459 24.797 1.00 91.81 88 ASP A C 1
ATOM 662 O O . ASP A 1 88 ? -17.347 9.677 24.949 1.00 91.81 88 ASP A O 1
ATOM 666 N N . LYS A 1 89 ? -18.280 7.651 25.121 1.00 86.06 89 LYS A N 1
ATOM 667 C CA . LYS A 1 89 ? -19.546 8.146 25.681 1.00 86.06 89 LYS A CA 1
ATOM 668 C C . LYS A 1 89 ? -19.420 8.729 27.090 1.00 86.06 89 LYS A C 1
ATOM 670 O O . LYS A 1 89 ? -20.362 9.360 27.556 1.00 86.06 89 LYS A O 1
ATOM 675 N N . LYS A 1 90 ? -18.319 8.454 27.796 1.00 85.44 90 LYS A N 1
ATOM 676 C CA . LYS A 1 90 ? -18.108 8.903 29.180 1.00 85.44 90 LYS A CA 1
ATOM 677 C C . LYS A 1 90 ? -17.156 10.094 29.271 1.00 85.44 90 LYS A C 1
ATOM 679 O O . LYS A 1 90 ? -16.883 10.531 30.385 1.00 85.44 90 LYS A O 1
ATOM 684 N N . SER A 1 91 ? -16.650 10.590 28.141 1.00 83.62 91 SER A N 1
ATOM 685 C CA . SER A 1 91 ? -15.608 11.622 28.100 1.00 83.62 91 SER A CA 1
ATOM 686 C C . SER A 1 91 ? -14.400 11.263 28.984 1.00 83.62 91 SER A C 1
ATOM 688 O O . SER A 1 91 ? -13.824 12.120 29.653 1.00 83.62 91 SER A O 1
ATOM 690 N N . GLY A 1 92 ? -14.057 9.971 29.047 1.00 86.69 92 GLY A N 1
ATOM 691 C CA . GLY A 1 92 ? -12.935 9.449 29.825 1.00 86.69 92 GLY A CA 1
ATOM 692 C C . GLY A 1 92 ? -11.583 9.568 29.118 1.00 86.69 92 GLY A C 1
ATOM 693 O O . GLY A 1 92 ? -10.544 9.366 29.752 1.00 86.69 92 GLY A O 1
ATOM 694 N N . TRP A 1 93 ? -11.567 9.870 27.821 1.00 93.31 93 TRP A N 1
ATOM 695 C CA . TRP A 1 93 ? -10.353 10.044 27.039 1.00 93.31 93 TRP A CA 1
ATOM 696 C C . TRP A 1 93 ? -9.848 11.479 27.110 1.00 93.31 93 TRP A C 1
ATOM 698 O O . TRP A 1 93 ? -10.542 12.428 26.756 1.00 93.31 93 TRP A O 1
ATOM 708 N N . LYS A 1 94 ? -8.595 11.631 27.540 1.00 89.62 94 LYS A N 1
ATOM 709 C CA . LYS A 1 94 ? -7.949 12.937 27.717 1.00 89.62 94 LYS A CA 1
ATOM 710 C C . LYS A 1 94 ? -7.278 13.405 26.431 1.00 89.62 94 LYS A C 1
ATOM 712 O O . LYS A 1 94 ? -7.443 14.550 26.014 1.00 89.62 94 LYS A O 1
ATOM 717 N N . ASN A 1 95 ? -6.536 12.500 25.799 1.00 93.81 95 ASN A N 1
ATOM 718 C CA . ASN A 1 95 ? -5.706 12.784 24.637 1.00 93.81 95 ASN A CA 1
ATOM 719 C C . ASN A 1 95 ? -5.901 11.735 23.547 1.00 93.81 95 ASN A C 1
ATOM 721 O O . ASN A 1 95 ? -6.194 10.576 23.839 1.00 93.81 95 ASN A O 1
ATOM 725 N N . ILE A 1 96 ? -5.665 12.164 22.310 1.00 96.50 96 ILE A N 1
ATOM 726 C CA . ILE A 1 96 ? -5.473 11.324 21.135 1.00 96.50 96 ILE A CA 1
ATOM 727 C C . ILE A 1 96 ? -4.030 11.458 20.657 1.00 96.50 96 ILE A C 1
ATOM 729 O O . ILE A 1 96 ? -3.524 12.576 20.535 1.00 96.50 96 ILE A O 1
ATOM 733 N N . SER A 1 97 ? -3.401 10.338 20.316 1.00 98.00 97 SER A N 1
ATOM 734 C CA . SER A 1 97 ? -2.027 10.288 19.825 1.00 98.00 97 SER A CA 1
ATOM 735 C C . SER A 1 97 ? -1.880 9.471 18.550 1.00 98.00 97 SER A C 1
ATOM 737 O O . SER A 1 97 ? -2.604 8.504 18.312 1.00 98.00 97 SER A O 1
ATOM 739 N N . TRP A 1 98 ? -0.913 9.855 17.722 1.00 98.31 98 TRP A N 1
ATOM 740 C CA . TRP A 1 98 ? -0.551 9.159 16.490 1.00 98.31 98 TRP A CA 1
ATOM 741 C C . TRP A 1 98 ? 0.912 9.424 16.133 1.00 98.31 98 TRP A C 1
ATOM 743 O O . TRP A 1 98 ? 1.507 10.395 16.591 1.00 98.31 98 TRP A O 1
ATOM 753 N N . THR A 1 99 ? 1.495 8.595 15.267 1.00 98.00 99 THR A N 1
ATOM 754 C CA . THR A 1 99 ? 2.765 8.946 14.609 1.00 98.00 99 THR A CA 1
ATOM 755 C C . THR A 1 99 ? 2.459 9.640 13.285 1.00 98.00 99 THR A C 1
ATOM 757 O O . THR A 1 99 ? 1.698 9.097 12.485 1.00 98.00 99 THR A O 1
ATOM 760 N N . ASN A 1 100 ? 3.002 10.832 13.036 1.00 96.69 100 ASN A N 1
ATOM 761 C CA . ASN A 1 100 ? 2.810 11.525 11.757 1.00 96.69 100 ASN A CA 1
ATOM 762 C C . ASN A 1 100 ? 3.720 10.949 10.648 1.00 96.69 100 ASN A C 1
ATOM 764 O O . ASN A 1 100 ? 4.515 10.037 10.872 1.00 96.69 100 ASN A O 1
ATOM 768 N N . THR A 1 101 ? 3.607 11.472 9.426 1.00 93.50 101 THR A N 1
ATOM 769 C CA . THR A 1 101 ? 4.406 11.020 8.270 1.00 93.50 101 THR A CA 1
ATOM 770 C C . THR A 1 101 ? 5.887 11.410 8.340 1.00 93.50 101 THR A C 1
ATOM 772 O O . THR A 1 101 ? 6.663 10.929 7.523 1.00 93.50 101 THR A O 1
ATOM 775 N N . ALA A 1 102 ? 6.280 12.238 9.314 1.00 93.81 102 ALA A N 1
ATOM 776 C CA . ALA A 1 102 ? 7.663 12.616 9.610 1.00 93.81 102 ALA A CA 1
ATOM 777 C C . ALA A 1 102 ? 8.270 11.796 10.771 1.00 93.81 102 ALA A C 1
ATOM 779 O O . ALA A 1 102 ? 9.285 12.190 11.331 1.00 93.81 102 ALA A O 1
ATOM 780 N N . ASP A 1 103 ? 7.641 10.673 11.148 1.00 93.69 103 ASP A N 1
ATOM 781 C CA . ASP A 1 103 ? 8.023 9.802 12.276 1.00 93.69 103 ASP A CA 1
ATOM 782 C C . ASP A 1 103 ? 7.923 10.440 13.673 1.00 93.69 103 ASP A C 1
ATOM 784 O O . ASP A 1 103 ? 8.414 9.881 14.653 1.00 93.69 103 ASP A O 1
ATOM 788 N N . GLU A 1 104 ? 7.234 11.568 13.810 1.00 97.12 104 GLU A N 1
ATOM 789 C CA . GLU A 1 104 ? 7.066 12.237 15.096 1.00 97.12 104 GLU A CA 1
ATOM 790 C C . GLU A 1 104 ? 5.818 11.717 15.815 1.00 97.12 104 GLU A C 1
ATOM 792 O O . GLU A 1 104 ? 4.724 11.664 15.239 1.00 97.12 104 GLU A O 1
ATOM 797 N N . PHE A 1 105 ? 5.956 11.396 17.103 1.00 97.94 105 PHE A N 1
ATOM 798 C CA . PHE A 1 105 ? 4.812 11.089 17.954 1.00 97.94 105 PHE A CA 1
ATOM 799 C C . PHE A 1 105 ? 4.080 12.381 18.324 1.00 97.94 105 PHE A C 1
ATOM 801 O O . PHE A 1 105 ? 4.644 13.286 18.942 1.00 97.94 105 PHE A O 1
ATOM 808 N N . LYS A 1 106 ? 2.823 12.491 17.903 1.00 97.94 106 LYS A N 1
ATOM 809 C CA . LYS A 1 106 ? 1.958 13.642 18.154 1.00 97.94 106 LYS A CA 1
ATOM 810 C C . LYS A 1 106 ? 0.874 13.262 19.145 1.00 97.94 106 LYS A C 1
ATOM 812 O O . LYS A 1 106 ? 0.345 12.156 19.096 1.00 97.94 106 LYS A O 1
ATOM 817 N N . THR A 1 107 ? 0.513 14.229 19.978 1.00 97.00 107 THR A N 1
ATOM 818 C CA . THR A 1 107 ? -0.565 14.125 20.960 1.00 97.00 107 THR A CA 1
ATOM 819 C C . THR A 1 107 ? -1.413 15.388 20.894 1.00 97.00 107 THR A C 1
ATOM 821 O O . THR A 1 107 ? -0.889 16.494 20.770 1.00 97.00 107 THR A O 1
ATOM 824 N N . SER A 1 108 ? -2.729 15.230 20.967 1.00 93.75 108 SER A N 1
ATOM 825 C CA . SER A 1 108 ? -3.705 16.315 20.928 1.00 93.75 108 SER A CA 1
ATOM 826 C C . SER A 1 108 ? -4.804 16.045 21.958 1.00 93.75 108 SER A C 1
ATOM 828 O O . SER A 1 108 ? -5.303 14.922 22.005 1.00 93.75 108 SER A O 1
ATOM 830 N N . PRO A 1 109 ? -5.217 17.037 22.767 1.00 90.94 109 PRO A N 1
ATOM 831 C CA . PRO A 1 109 ? -6.360 16.878 23.662 1.00 90.94 109 PRO A CA 1
ATOM 832 C C . PRO A 1 109 ? -7.627 16.519 22.882 1.00 90.94 109 PR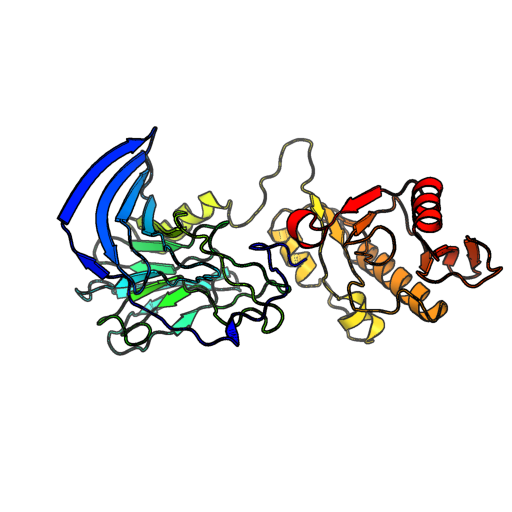O A C 1
ATOM 834 O O . PRO A 1 109 ? -7.881 17.111 21.831 1.00 90.94 109 PRO A O 1
ATOM 837 N N . LEU A 1 110 ? -8.435 15.592 23.401 1.00 87.31 110 LEU A N 1
ATOM 838 C CA . LEU A 1 110 ? -9.741 15.283 22.819 1.00 87.31 110 LEU A CA 1
ATOM 839 C C . LEU A 1 110 ? -10.796 16.202 23.428 1.00 87.31 110 LEU A C 1
ATOM 841 O O . LEU A 1 110 ? -11.238 15.993 24.554 1.00 87.31 110 LEU A O 1
ATOM 845 N N . LYS A 1 111 ? -11.210 17.234 22.695 1.00 77.62 111 LYS A N 1
ATOM 846 C CA . LYS A 1 111 ? -12.284 18.124 23.150 1.00 77.62 111 LYS A CA 1
ATOM 847 C C . LYS A 1 111 ? -13.623 17.674 22.576 1.00 77.62 111 LYS A C 1
ATOM 849 O O . LYS A 1 111 ? -13.714 17.278 21.417 1.00 77.62 111 LYS A O 1
ATOM 854 N N . GLN A 1 112 ? -14.679 17.775 23.380 1.00 68.94 112 GLN A N 1
ATOM 855 C CA . GLN A 1 112 ? -16.030 17.350 22.993 1.00 68.94 112 GLN A CA 1
ATOM 856 C C . GLN A 1 112 ? -16.655 18.213 21.882 1.00 68.94 112 GLN A C 1
ATOM 858 O O . GLN A 1 112 ? -17.547 17.756 21.177 1.00 68.94 112 GLN A O 1
ATOM 863 N N . ALA A 1 113 ? -16.179 19.449 21.709 1.00 63.50 113 ALA A N 1
ATOM 864 C CA . ALA A 1 113 ? -16.657 20.371 20.678 1.00 63.50 113 ALA A CA 1
ATOM 865 C C . ALA A 1 113 ? -15.907 20.252 19.338 1.00 63.50 113 ALA A C 1
ATOM 867 O O . ALA A 1 113 ? -16.335 20.847 18.349 1.00 63.50 113 ALA A O 1
ATOM 868 N N . ASP A 1 114 ? -14.789 19.520 19.289 1.00 76.62 114 ASP A N 1
ATOM 869 C CA . ASP A 1 114 ? -13.983 19.431 18.073 1.00 76.62 114 ASP A CA 1
ATOM 870 C C . ASP A 1 114 ? -14.717 18.575 17.045 1.00 76.62 114 ASP A C 1
ATOM 872 O O . ASP A 1 114 ? -15.016 17.416 17.307 1.00 76.62 114 ASP A O 1
ATOM 876 N N . THR A 1 115 ? -14.986 19.109 15.856 1.00 87.44 115 THR A N 1
ATOM 877 C CA . THR A 1 115 ? -15.545 18.303 14.764 1.00 87.44 115 THR A CA 1
ATOM 878 C C . THR A 1 115 ? -14.562 17.214 14.342 1.00 87.44 115 THR A C 1
ATOM 880 O O . THR A 1 115 ? -13.341 17.396 14.390 1.00 87.44 115 THR A O 1
ATOM 883 N N . ALA A 1 116 ? -15.091 16.056 13.937 1.00 92.69 116 ALA A N 1
ATOM 884 C CA . ALA A 1 1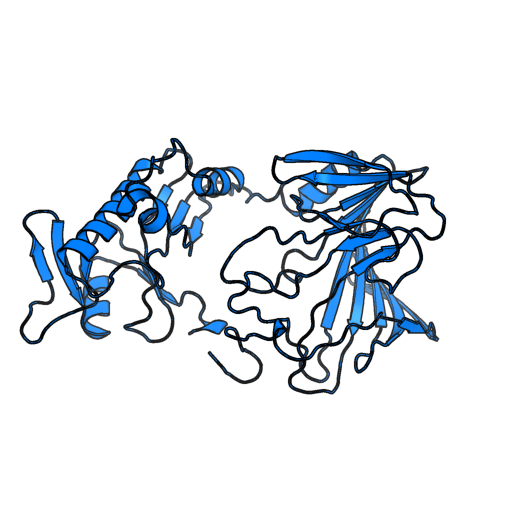16 ? -14.244 14.965 13.486 1.00 92.69 116 ALA A CA 1
ATOM 885 C C . ALA A 1 116 ? -13.362 15.374 12.297 1.00 92.69 116 ALA A C 1
ATOM 887 O O . ALA A 1 116 ? -13.842 15.914 11.299 1.00 92.69 116 ALA A O 1
ATOM 888 N N . LYS A 1 117 ? -12.068 15.064 12.393 1.00 94.06 117 LYS A N 1
ATOM 889 C CA . LYS A 1 117 ? -11.078 15.342 11.351 1.00 94.06 117 LYS A CA 1
ATOM 890 C C . LYS A 1 117 ? -10.246 14.113 11.028 1.00 94.06 117 LYS A C 1
ATOM 892 O O . LYS A 1 117 ? -9.979 13.277 11.890 1.00 94.06 117 LYS A O 1
ATOM 897 N N . ASN A 1 118 ? -9.796 14.054 9.780 1.00 96.50 118 ASN A N 1
ATOM 898 C CA . ASN A 1 118 ? -8.983 12.961 9.261 1.00 96.50 118 ASN A CA 1
ATOM 899 C C . ASN A 1 118 ? -7.496 13.301 9.403 1.00 96.50 118 ASN A C 1
ATOM 901 O O . ASN A 1 118 ? -7.090 14.437 9.135 1.00 96.50 118 ASN A O 1
ATOM 905 N N . VAL A 1 119 ? -6.677 12.321 9.774 1.00 96.25 119 VAL A N 1
ATOM 906 C CA . VAL A 1 119 ? -5.258 12.520 10.091 1.00 96.25 119 VAL A CA 1
ATOM 907 C C . VAL A 1 119 ? -4.376 11.640 9.212 1.00 96.25 119 VAL A C 1
ATOM 909 O O . VAL A 1 119 ? -4.631 10.450 9.047 1.00 96.25 119 VAL A O 1
ATOM 912 N N . ALA A 1 120 ? -3.321 12.231 8.645 1.00 96.75 120 ALA A N 1
ATOM 913 C CA . ALA A 1 120 ? -2.269 11.478 7.972 1.00 96.75 120 ALA A CA 1
ATOM 914 C C . ALA A 1 120 ? -1.336 10.869 9.024 1.00 96.75 120 ALA A C 1
ATOM 916 O O . ALA A 1 120 ? -0.728 11.597 9.815 1.00 96.75 120 ALA A O 1
ATOM 917 N N . VAL A 1 121 ? -1.235 9.542 9.038 1.00 96.00 121 VAL A N 1
ATOM 918 C CA . VAL A 1 121 ? -0.480 8.803 10.058 1.00 96.00 121 VAL A CA 1
ATOM 919 C C . VAL A 1 121 ? 0.496 7.810 9.436 1.00 96.00 121 VAL A C 1
ATOM 921 O O . VAL A 1 121 ? 0.220 7.248 8.375 1.00 96.00 121 VAL A O 1
ATOM 924 N N . LYS A 1 122 ? 1.610 7.552 10.123 1.00 94.75 122 LYS A N 1
ATOM 925 C CA . LYS A 1 122 ? 2.435 6.350 9.941 1.00 94.75 122 LYS A CA 1
ATOM 926 C C . LYS A 1 122 ? 1.872 5.205 10.797 1.00 94.75 122 LYS A C 1
ATOM 928 O O . LYS A 1 122 ? 1.129 5.451 11.746 1.00 94.75 122 LYS A O 1
ATOM 933 N N . TYR A 1 123 ? 2.177 3.953 10.446 1.00 94.50 123 TYR A N 1
ATOM 934 C CA . TYR A 1 123 ? 1.705 2.728 11.115 1.00 94.50 123 TYR A CA 1
ATOM 935 C C . TYR A 1 123 ? 0.190 2.496 11.060 1.00 94.50 123 TYR A C 1
ATOM 937 O O . TYR A 1 123 ? -0.291 1.490 11.569 1.00 94.50 123 TYR A O 1
ATOM 945 N N . ARG A 1 124 ? -0.565 3.384 10.393 1.00 94.94 124 ARG A N 1
ATOM 946 C CA . ARG A 1 124 ? -2.026 3.288 10.210 1.00 94.94 124 ARG A CA 1
ATOM 947 C C . ARG A 1 124 ? -2.787 3.210 11.540 1.00 94.94 124 ARG A C 1
ATOM 949 O O . ARG A 1 124 ? -3.872 2.647 11.595 1.00 94.94 124 ARG A O 1
ATOM 956 N N . ALA A 1 125 ? -2.223 3.782 12.601 1.00 97.25 125 ALA A N 1
ATOM 957 C CA . ALA A 1 125 ? -2.743 3.657 13.954 1.00 97.25 125 ALA A CA 1
ATOM 958 C C . ALA A 1 125 ? -3.039 5.016 14.593 1.00 97.25 125 ALA A C 1
ATOM 960 O O . ALA A 1 125 ? -2.406 6.028 14.279 1.00 97.25 125 ALA A O 1
ATOM 961 N N . ILE A 1 126 ? -3.989 5.010 15.522 1.00 98.25 126 ILE A N 1
ATOM 962 C CA . ILE A 1 126 ? -4.347 6.135 16.386 1.00 98.25 126 ILE A CA 1
ATOM 963 C C . ILE A 1 126 ? -4.682 5.597 17.777 1.00 98.25 126 ILE A C 1
ATOM 965 O O . ILE A 1 126 ? -5.211 4.494 17.891 1.00 98.25 126 ILE A O 1
ATOM 969 N N . ALA A 1 127 ? -4.349 6.328 18.834 1.00 98.31 127 ALA A N 1
ATOM 970 C CA . ALA A 1 127 ? -4.576 5.890 20.206 1.00 98.31 127 ALA A CA 1
ATOM 971 C C . ALA A 1 127 ? -5.251 6.964 21.049 1.00 98.31 127 ALA A C 1
ATOM 973 O O . ALA A 1 127 ? -5.067 8.149 20.800 1.00 98.31 127 ALA A O 1
ATOM 974 N N . ALA A 1 128 ? -5.995 6.534 22.063 1.00 97.31 128 ALA A N 1
ATOM 975 C CA . ALA A 1 128 ? -6.627 7.391 23.050 1.00 97.31 128 ALA A CA 1
ATOM 976 C C . ALA A 1 128 ? -6.143 7.031 24.453 1.00 97.31 128 ALA A C 1
ATOM 978 O O . ALA A 1 128 ? -6.079 5.851 24.810 1.00 97.31 128 ALA A O 1
ATOM 979 N N . LYS A 1 129 ? -5.855 8.050 25.264 1.00 96.44 129 LYS A N 1
ATOM 980 C CA . LYS A 1 129 ? -5.502 7.906 26.680 1.00 96.44 129 LYS A CA 1
ATOM 981 C C . LYS A 1 129 ? -6.726 8.008 27.562 1.00 96.44 129 LYS A C 1
ATOM 983 O O . LYS A 1 129 ? -7.331 9.075 27.640 1.00 96.44 129 LYS A O 1
ATOM 988 N N . GLY A 1 130 ? -7.031 6.930 28.271 1.00 93.44 130 GLY A N 1
ATOM 989 C CA . GLY A 1 130 ? -7.974 6.932 29.382 1.00 93.44 130 GLY A CA 1
ATOM 990 C C . GLY A 1 130 ? -7.300 7.248 30.720 1.00 93.44 130 GLY A C 1
ATOM 991 O O . GLY A 1 130 ? -6.134 7.637 30.792 1.00 93.44 130 GLY A O 1
ATOM 992 N N . GLU A 1 131 ? -8.041 7.048 31.805 1.00 91.75 131 GLU A N 1
ATOM 993 C CA . GLU A 1 131 ? -7.550 7.261 33.170 1.00 91.75 131 GLU A CA 1
ATOM 994 C C . GLU A 1 131 ? -6.419 6.292 33.552 1.00 91.75 131 GLU A C 1
ATOM 996 O O . GLU A 1 131 ? -5.366 6.730 34.009 1.00 91.75 131 GLU A O 1
ATOM 1001 N N . ASN A 1 132 ? -6.615 4.998 33.277 1.00 91.69 132 ASN A N 1
ATOM 1002 C CA . ASN A 1 132 ? -5.755 3.904 33.750 1.00 91.69 132 ASN A CA 1
ATOM 1003 C C . ASN A 1 132 ? -4.964 3.210 32.631 1.00 91.69 132 ASN A C 1
ATOM 1005 O O . ASN A 1 132 ? -4.496 2.092 32.809 1.00 91.69 132 ASN A O 1
ATOM 1009 N N . GLY A 1 133 ? -4.892 3.810 31.444 1.00 95.81 133 GLY A N 1
ATOM 1010 C CA . GL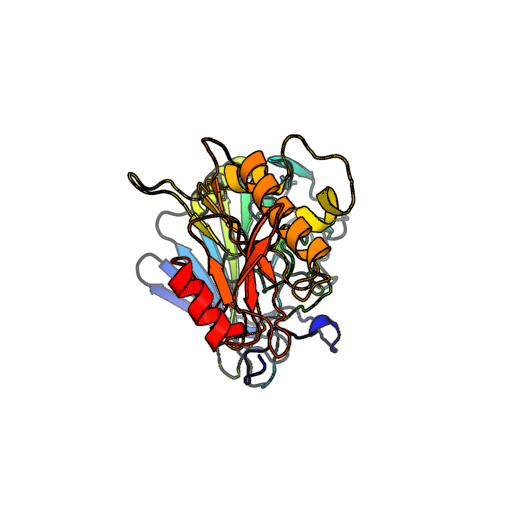Y A 1 133 ? -4.316 3.133 30.289 1.00 95.81 133 GLY A CA 1
ATOM 1011 C C . GLY A 1 133 ? -4.563 3.858 28.979 1.00 95.81 133 GLY A C 1
ATOM 1012 O O . GLY A 1 133 ? -5.101 4.967 28.951 1.00 95.81 133 GLY A O 1
ATOM 1013 N N . ALA A 1 134 ? -4.204 3.206 27.882 1.00 97.62 134 ALA A N 1
ATOM 1014 C CA . ALA A 1 134 ? -4.496 3.650 26.532 1.00 97.62 134 ALA A CA 1
ATOM 1015 C C . ALA A 1 134 ? -5.085 2.516 25.691 1.00 97.62 134 ALA A C 1
ATOM 1017 O O . ALA A 1 134 ? -4.840 1.334 25.935 1.00 97.62 134 ALA A O 1
ATOM 1018 N N . ILE A 1 13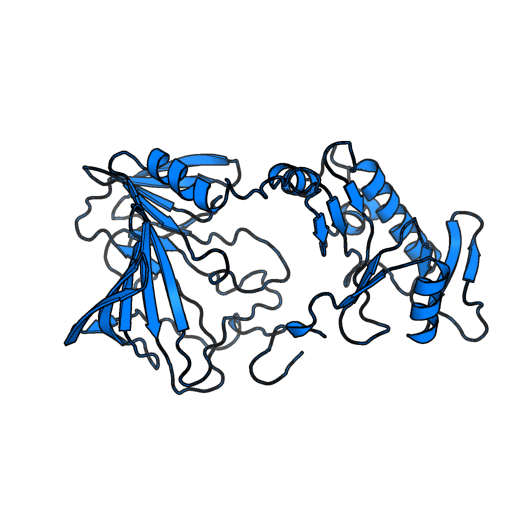5 ? -5.842 2.894 24.669 1.00 97.81 135 ILE A N 1
ATOM 1019 C CA . ILE A 1 135 ? -6.305 1.986 23.625 1.00 97.81 135 ILE A CA 1
ATOM 1020 C C . ILE A 1 135 ? -5.829 2.515 22.280 1.00 97.81 135 ILE A C 1
ATOM 1022 O O . ILE A 1 135 ? -6.036 3.685 21.977 1.00 97.81 135 ILE A O 1
ATOM 1026 N N . ALA A 1 136 ? -5.178 1.676 21.481 1.00 98.31 136 ALA A N 1
ATOM 1027 C CA . ALA A 1 136 ? -4.843 1.978 20.093 1.00 98.31 136 ALA A CA 1
ATOM 1028 C C . ALA A 1 136 ? -5.802 1.252 19.152 1.00 98.31 136 ALA A C 1
ATOM 1030 O O . ALA A 1 136 ? -6.222 0.138 19.452 1.00 98.31 136 ALA A O 1
ATOM 1031 N N . ILE A 1 137 ? -6.124 1.868 18.018 1.00 98.19 137 ILE A N 1
ATOM 1032 C CA . ILE A 1 137 ? -6.931 1.303 16.937 1.00 98.19 137 ILE A CA 1
ATOM 1033 C C . ILE A 1 137 ? -6.135 1.363 15.635 1.00 98.19 137 ILE A C 1
ATOM 1035 O O . ILE A 1 137 ? -5.492 2.373 15.342 1.00 98.19 137 ILE A O 1
ATOM 1039 N N . PHE A 1 138 ? -6.203 0.292 14.847 1.00 97.62 138 PHE A N 1
ATOM 1040 C CA . PHE A 1 138 ? -5.566 0.193 13.534 1.00 97.62 138 PHE A CA 1
ATOM 1041 C C . PHE A 1 138 ? -6.333 -0.777 12.617 1.00 97.62 138 PHE A C 1
ATOM 1043 O O . PHE A 1 138 ? -7.041 -1.668 13.101 1.00 97.62 138 PHE A O 1
ATOM 1050 N N . PRO A 1 139 ? -6.251 -0.605 11.286 1.00 96.38 139 PRO A N 1
ATOM 1051 C CA . PRO A 1 139 ? -6.975 -1.439 10.340 1.00 96.38 139 PRO A CA 1
ATOM 1052 C C . PRO A 1 139 ? -6.314 -2.808 10.162 1.00 96.38 139 PRO A C 1
ATOM 1054 O O . PRO A 1 139 ? -5.146 -3.008 10.498 1.00 96.38 139 PRO A O 1
ATOM 1057 N N . ALA A 1 140 ? -7.037 -3.741 9.542 1.00 91.31 140 ALA A N 1
ATOM 1058 C CA . ALA A 1 140 ? -6.430 -4.963 9.027 1.00 91.31 140 ALA A CA 1
ATOM 1059 C C . ALA A 1 140 ? -5.486 -4.640 7.845 1.00 91.31 140 ALA A C 1
ATOM 1061 O O . ALA A 1 140 ? -5.952 -4.123 6.827 1.00 91.31 140 ALA A O 1
ATOM 1062 N N . PRO A 1 141 ? -4.181 -4.966 7.920 1.00 78.81 141 PRO A N 1
ATOM 1063 C CA . PRO A 1 141 ? -3.177 -4.458 6.979 1.00 78.81 141 PRO A CA 1
ATOM 1064 C C . PRO A 1 141 ? -3.395 -4.875 5.517 1.00 78.81 141 PRO A C 1
ATOM 1066 O O . PRO A 1 141 ? -3.064 -4.107 4.623 1.00 78.81 141 PRO A O 1
ATOM 1069 N N . HIS A 1 142 ? -3.988 -6.045 5.262 1.00 77.31 142 HIS A N 1
ATOM 1070 C CA . HIS A 1 142 ? -4.182 -6.585 3.905 1.00 77.31 142 HIS A CA 1
ATOM 1071 C C . HIS A 1 142 ? -5.649 -6.682 3.464 1.00 77.31 142 HIS A C 1
ATOM 1073 O O . HIS A 1 142 ? -5.929 -7.193 2.387 1.00 77.31 142 HIS A O 1
ATOM 1079 N N . GLN A 1 143 ? -6.593 -6.233 4.295 1.00 86.81 143 GLN A N 1
ATOM 1080 C CA . GLN A 1 143 ? -8.034 -6.333 4.008 1.00 86.81 143 GLN A CA 1
ATOM 1081 C C . GLN A 1 143 ? -8.734 -4.973 3.987 1.00 86.81 143 GLN A C 1
ATOM 1083 O O . GLN A 1 143 ? -9.913 -4.896 3.665 1.00 86.81 143 GLN A O 1
ATOM 1088 N N . TYR A 1 144 ? -8.021 -3.911 4.364 1.00 92.31 144 TYR A N 1
ATOM 1089 C CA . TYR A 1 144 ? -8.611 -2.593 4.547 1.00 92.31 144 TYR A CA 1
ATOM 1090 C C . TYR A 1 144 ? -8.316 -1.605 3.422 1.00 92.31 144 TYR A C 1
ATOM 1092 O O . TYR A 1 144 ? -9.123 -0.722 3.151 1.00 92.31 144 TYR A O 1
ATOM 1100 N N . PHE A 1 145 ? -7.160 -1.710 2.775 1.00 90.56 145 PHE A N 1
ATOM 1101 C CA . PHE A 1 145 ? -6.790 -0.795 1.700 1.00 90.56 145 PHE A CA 1
ATOM 1102 C C . PHE A 1 145 ? -7.330 -1.340 0.381 1.00 90.56 145 PHE A C 1
ATOM 1104 O O . PHE A 1 145 ? -7.061 -2.488 0.030 1.00 90.56 145 PHE A O 1
ATOM 1111 N N . TYR A 1 146 ? -8.141 -0.540 -0.304 1.00 85.69 146 TYR A N 1
ATOM 1112 C CA . TYR A 1 146 ? -8.656 -0.864 -1.631 1.00 85.69 146 TYR A CA 1
ATOM 1113 C C . TYR A 1 146 ? -7.602 -0.497 -2.687 1.00 85.69 146 TYR A C 1
ATOM 1115 O O . TYR A 1 146 ? -6.757 0.368 -2.429 1.00 85.69 146 TYR A O 1
ATOM 1123 N N . PRO A 1 147 ? -7.589 -1.182 -3.840 1.00 81.06 147 PRO A N 1
ATOM 1124 C CA . PRO A 1 147 ? -6.526 -0.994 -4.810 1.00 81.06 147 PRO A CA 1
ATOM 1125 C C . PRO A 1 147 ? -6.660 0.366 -5.501 1.00 81.06 147 PRO A C 1
ATOM 1127 O O . PRO A 1 147 ? -7.749 0.747 -5.925 1.00 81.06 147 PRO A O 1
ATOM 1130 N N . LEU A 1 148 ? -5.537 1.071 -5.597 1.00 86.38 148 LEU A N 1
ATOM 1131 C CA . LEU A 1 148 ? -5.386 2.375 -6.237 1.00 86.38 148 LEU A CA 1
ATOM 1132 C C . LEU A 1 148 ? -4.191 2.341 -7.186 1.00 86.38 148 LEU A C 1
ATOM 1134 O O . LEU A 1 148 ? -3.302 1.505 -7.010 1.00 86.38 148 LEU A O 1
ATOM 1138 N N . ASP A 1 149 ? -4.163 3.259 -8.151 1.00 81.06 149 ASP A N 1
ATOM 1139 C CA . ASP A 1 149 ? -2.997 3.441 -9.019 1.00 81.06 149 ASP A CA 1
ATOM 1140 C C . ASP A 1 149 ? -1.866 4.148 -8.244 1.00 81.06 149 ASP A C 1
ATOM 1142 O O . ASP A 1 149 ? -0.692 3.889 -8.490 1.00 81.06 149 ASP A O 1
ATOM 1146 N N . GLU A 1 150 ? -2.214 5.005 -7.275 1.00 85.69 150 GLU A N 1
ATOM 1147 C CA . GLU A 1 150 ? -1.263 5.773 -6.460 1.00 85.69 150 GLU A CA 1
ATOM 1148 C C . GLU A 1 150 ? -1.316 5.414 -4.965 1.00 85.69 150 GLU A C 1
ATOM 1150 O O . GLU A 1 150 ? -2.380 5.280 -4.352 1.00 85.69 150 GLU A O 1
ATOM 1155 N N . ALA A 1 151 ? -0.145 5.346 -4.326 1.00 84.31 151 ALA A N 1
ATOM 1156 C CA . ALA A 1 151 ? 0.003 4.990 -2.912 1.00 84.31 151 ALA A CA 1
ATOM 1157 C C . ALA A 1 151 ? -0.001 6.219 -1.977 1.00 84.31 151 ALA A C 1
ATOM 1159 O O . ALA A 1 151 ? 0.969 6.496 -1.267 1.00 84.31 151 ALA A O 1
ATOM 1160 N N . PHE A 1 152 ? -1.100 6.977 -1.948 1.00 90.06 152 PHE A N 1
ATOM 1161 C CA . PHE A 1 152 ? -1.216 8.154 -1.079 1.00 90.06 152 PHE A CA 1
ATOM 1162 C C . PHE A 1 152 ? -1.554 7.818 0.380 1.00 90.06 152 PHE A C 1
ATOM 1164 O O . PHE A 1 152 ? -2.306 6.893 0.692 1.00 90.06 152 PHE A O 1
ATOM 1171 N N . ASN A 1 153 ? -1.100 8.671 1.304 1.00 93.06 153 ASN A N 1
ATOM 1172 C CA . ASN A 1 153 ? -1.662 8.706 2.653 1.00 93.06 153 ASN A CA 1
ATOM 1173 C C . ASN A 1 153 ? -2.998 9.467 2.640 1.00 93.06 153 ASN A C 1
ATOM 1175 O O . ASN A 1 153 ? -3.046 10.678 2.860 1.00 93.06 153 ASN A O 1
ATOM 1179 N N . LEU A 1 154 ? -4.099 8.750 2.411 1.00 95.06 154 LEU A N 1
ATOM 1180 C CA . LEU A 1 154 ? -5.451 9.318 2.310 1.00 95.06 154 LEU A CA 1
ATOM 1181 C C . LEU A 1 154 ? -6.098 9.625 3.670 1.00 95.06 154 LEU A C 1
ATOM 1183 O O . LEU A 1 154 ? -7.324 9.680 3.799 1.00 95.06 154 LEU A O 1
ATOM 1187 N N . LYS A 1 155 ? -5.273 9.840 4.703 1.00 96.38 155 LYS A N 1
ATOM 1188 C CA . LYS A 1 155 ? -5.709 10.146 6.068 1.00 96.38 155 LYS A CA 1
ATOM 1189 C C . LYS A 1 155 ? -6.680 9.086 6.599 1.00 96.38 155 LYS A C 1
ATOM 1191 O O . LYS A 1 155 ? -7.836 9.374 6.906 1.00 96.38 155 LYS A O 1
ATOM 1196 N N . PHE A 1 156 ? -6.209 7.841 6.649 1.00 94.94 156 PHE A N 1
ATOM 1197 C CA . PHE A 1 156 ? -7.011 6.652 6.966 1.00 94.94 156 PHE A CA 1
ATOM 1198 C C . PHE A 1 156 ? -7.473 6.554 8.425 1.00 94.94 156 PHE A C 1
ATOM 1200 O O . PHE A 1 156 ? -8.140 5.587 8.785 1.00 94.94 156 PHE A O 1
ATOM 1207 N N . THR A 1 157 ? -7.136 7.523 9.273 1.00 97.25 157 THR A N 1
ATOM 1208 C CA . THR A 1 157 ? -7.620 7.606 10.652 1.00 97.25 157 THR A CA 1
ATOM 1209 C C . THR A 1 157 ? -8.363 8.911 10.881 1.00 97.25 157 THR A C 1
ATOM 1211 O O . THR A 1 157 ? -8.162 9.902 10.173 1.00 97.25 157 THR A O 1
ATOM 1214 N N . TRP A 1 158 ? -9.236 8.916 11.879 1.00 97.12 158 TRP A N 1
ATOM 1215 C CA . TRP A 1 158 ? -9.997 10.089 12.281 1.00 97.12 158 TRP A CA 1
ATOM 1216 C C . TRP A 1 158 ? -10.086 10.190 13.800 1.00 97.12 158 TRP A C 1
ATOM 1218 O O . TRP A 1 158 ? -9.991 9.182 14.503 1.00 97.12 158 TRP A O 1
ATOM 1228 N N . TYR A 1 159 ? -10.295 11.406 14.300 1.00 96.88 159 TYR A N 1
ATOM 1229 C CA . TYR A 1 159 ? -10.729 11.646 15.674 1.00 96.88 159 TYR A CA 1
ATOM 1230 C C . TYR A 1 159 ? -11.560 12.924 15.785 1.00 96.88 159 TYR A C 1
ATOM 1232 O O . TYR A 1 159 ? -11.470 13.800 14.924 1.00 96.88 159 TYR A O 1
ATOM 1240 N N . GLY A 1 160 ? -12.352 13.026 16.849 1.00 94.81 160 GLY A N 1
ATOM 1241 C CA . GLY A 1 160 ? -13.210 14.171 17.162 1.00 94.81 160 GLY A CA 1
ATOM 1242 C C . GLY A 1 160 ? -14.666 13.764 17.379 1.00 94.81 160 GLY A C 1
ATOM 1243 O O . GLY A 1 160 ? -14.987 12.577 17.463 1.00 94.81 160 GLY A O 1
ATOM 1244 N N . ALA A 1 161 ? -15.535 14.756 17.510 1.00 92.94 161 ALA A N 1
ATOM 1245 C CA . ALA A 1 161 ? -16.939 14.609 17.847 1.00 92.94 161 ALA A CA 1
ATOM 1246 C C . ALA A 1 161 ? -17.838 14.421 16.630 1.00 92.94 161 ALA A C 1
ATOM 1248 O O . ALA A 1 161 ? -17.558 14.916 15.533 1.00 92.94 161 ALA A O 1
ATOM 1249 N N . ASN A 1 162 ? -18.966 13.751 16.872 1.00 91.44 162 ASN A N 1
ATOM 1250 C CA . ASN A 1 162 ? -20.082 13.654 15.939 1.00 91.44 162 ASN A CA 1
ATOM 1251 C C . ASN A 1 162 ? -19.653 13.105 14.577 1.00 91.44 162 ASN A C 1
ATOM 1253 O O . ASN A 1 162 ? -19.956 13.692 13.537 1.00 91.44 162 ASN A O 1
ATOM 1257 N N . TYR A 1 163 ? -18.906 11.994 14.579 1.00 93.94 163 TYR A N 1
ATOM 1258 C CA . TYR A 1 163 ? -18.320 11.433 13.362 1.00 93.94 163 TYR A CA 1
ATOM 1259 C C . TYR A 1 163 ? -19.380 11.233 12.271 1.00 93.94 163 TYR A C 1
ATOM 1261 O O . TYR A 1 163 ? -20.388 10.551 12.476 1.00 93.94 163 TYR A O 1
ATOM 1269 N N . ARG A 1 164 ? -19.163 11.890 11.121 1.00 92.31 164 ARG A N 1
ATOM 1270 C CA . ARG A 1 164 ? -20.081 11.960 9.964 1.00 92.31 164 ARG A CA 1
ATOM 1271 C C . ARG A 1 164 ? -21.511 12.426 10.295 1.00 92.31 164 ARG A C 1
ATOM 1273 O O . ARG A 1 164 ? -22.421 12.180 9.513 1.00 92.31 164 ARG A O 1
ATOM 1280 N N . GLY A 1 165 ? -21.721 13.074 11.441 1.00 92.06 165 GLY A N 1
ATOM 1281 C CA . GLY A 1 165 ? -23.044 13.438 11.952 1.00 92.06 165 GLY A CA 1
ATOM 1282 C C . GLY A 1 165 ? -23.911 12.241 12.363 1.00 92.06 165 GLY A C 1
ATOM 1283 O O . GLY A 1 165 ? -25.111 12.408 12.549 1.00 92.06 165 GLY A O 1
ATOM 1284 N N . MET A 1 166 ? -23.336 11.037 12.481 1.00 92.44 166 MET A N 1
ATOM 1285 C CA . MET A 1 166 ? -24.085 9.791 12.714 1.00 92.44 166 MET A CA 1
ATOM 1286 C C . MET A 1 166 ? -23.957 9.244 14.138 1.00 92.44 166 MET A C 1
ATOM 1288 O O . MET A 1 166 ? -24.790 8.441 14.557 1.00 92.44 166 MET A O 1
ATOM 1292 N N . PHE A 1 167 ? -22.924 9.651 14.878 1.00 91.06 167 PHE A N 1
ATOM 1293 C CA . PHE A 1 167 ? -22.614 9.110 16.202 1.00 91.06 167 PHE A CA 1
ATOM 1294 C C . PHE A 1 167 ? -22.355 10.231 17.198 1.00 91.06 167 PHE A C 1
ATOM 1296 O O . PHE A 1 167 ? -21.379 10.952 17.047 1.00 91.06 167 PHE A O 1
ATOM 1303 N N . GLU A 1 168 ? -23.199 10.357 18.218 1.00 90.12 168 GLU A N 1
ATOM 1304 C CA . GLU A 1 168 ? -23.035 11.356 19.275 1.00 90.12 168 GLU A CA 1
ATOM 1305 C C . GLU A 1 168 ? -21.787 11.089 20.130 1.00 90.12 168 GLU A C 1
ATOM 1307 O O . GLU A 1 168 ? -21.562 9.960 20.575 1.00 90.12 168 GLU A O 1
ATO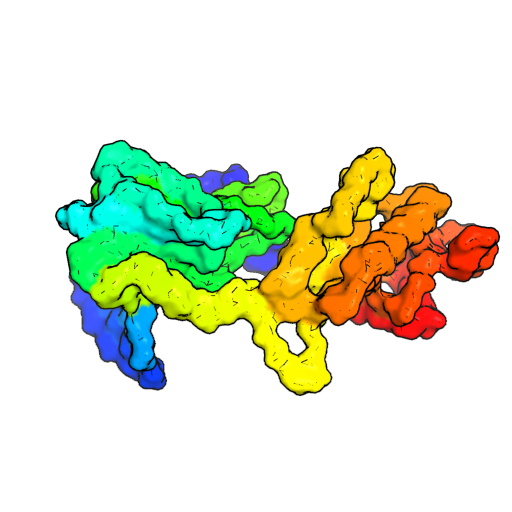M 1312 N N . GLY A 1 169 ? -21.021 12.149 20.404 1.00 89.62 169 GLY A N 1
ATOM 1313 C CA . GLY A 1 169 ? -19.844 12.120 21.275 1.00 89.62 169 GLY A CA 1
ATOM 1314 C C . GLY A 1 169 ? -18.516 12.132 20.520 1.00 89.62 169 GLY A C 1
ATOM 1315 O O . GLY A 1 169 ? -18.476 12.067 19.290 1.00 89.62 169 GLY A O 1
ATOM 1316 N N . SER A 1 170 ? -17.422 12.245 21.276 1.00 92.88 170 SER A N 1
ATOM 1317 C CA . SER A 1 170 ? -16.058 12.219 20.741 1.00 92.88 170 SER A CA 1
ATOM 1318 C C . SER A 1 170 ? -15.543 10.802 20.585 1.00 92.88 170 SER A C 1
ATOM 1320 O O . SER A 1 170 ? -15.830 9.927 21.395 1.00 92.88 170 SER A O 1
ATOM 1322 N N . GLY A 1 171 ? -14.754 10.572 19.545 1.00 95.19 171 GLY A N 1
ATOM 1323 C CA . GLY A 1 171 ? -14.181 9.265 19.286 1.00 95.19 171 GLY A CA 1
ATOM 1324 C C . GLY A 1 171 ? -12.933 9.316 18.428 1.00 95.19 171 GLY A C 1
ATOM 1325 O O . GLY A 1 171 ? -12.410 10.384 18.104 1.00 95.19 171 GLY A O 1
ATOM 1326 N N . MET A 1 172 ? -12.480 8.125 18.059 1.00 96.88 172 MET A N 1
ATOM 1327 C CA . MET A 1 172 ? -11.424 7.913 17.081 1.00 96.88 172 MET A CA 1
ATOM 1328 C C . MET A 1 172 ? -11.669 6.620 16.312 1.00 96.88 172 MET A C 1
ATOM 1330 O O . MET A 1 172 ? -12.367 5.719 16.788 1.00 96.88 172 MET A O 1
ATOM 1334 N N . GLY A 1 173 ? -11.032 6.488 15.157 1.00 97.50 173 GLY A N 1
ATOM 1335 C CA . GLY A 1 173 ? -11.112 5.257 14.394 1.00 97.50 173 GLY A CA 1
ATOM 1336 C C . GLY A 1 173 ? -10.340 5.282 13.090 1.00 97.50 173 GLY A C 1
ATOM 1337 O O . GLY A 1 173 ? -9.507 6.155 12.837 1.00 97.50 173 GLY A O 1
ATOM 1338 N N . ILE A 1 174 ? -10.653 4.294 12.264 1.00 98.00 174 ILE A N 1
ATOM 1339 C CA . ILE A 1 174 ? -10.208 4.162 10.886 1.00 98.00 174 ILE A CA 1
ATOM 1340 C C . ILE A 1 174 ? -11.317 4.619 9.940 1.00 98.00 174 ILE A C 1
ATOM 1342 O O . ILE A 1 174 ? -12.507 4.515 10.249 1.00 98.00 174 ILE A O 1
ATOM 1346 N N . ARG A 1 175 ? -10.914 5.141 8.787 1.00 96.75 175 ARG A N 1
ATOM 1347 C CA . ARG A 1 175 ? -11.814 5.500 7.692 1.00 96.75 175 ARG A CA 1
ATOM 1348 C C . ARG A 1 175 ? -11.264 5.117 6.327 1.00 96.75 175 ARG A C 1
ATOM 1350 O O . ARG A 1 175 ? -10.043 5.021 6.169 1.00 96.75 175 ARG A O 1
ATOM 1357 N N . GLN A 1 176 ? -12.142 4.898 5.363 1.00 95.62 176 GLN A N 1
ATOM 1358 C CA . GLN A 1 176 ? -11.762 4.712 3.969 1.00 95.62 176 GLN A CA 1
ATOM 1359 C C . GLN A 1 176 ? -12.052 5.995 3.200 1.00 95.62 176 GLN A C 1
ATOM 1361 O O . GLN A 1 176 ? -13.053 6.685 3.428 1.00 95.62 176 GLN A O 1
ATOM 1366 N N . ASP A 1 177 ? -11.128 6.374 2.317 1.00 94.31 177 ASP A N 1
ATOM 1367 C CA . ASP A 1 177 ? -11.407 7.465 1.399 1.00 94.31 177 ASP A CA 1
ATOM 1368 C C . ASP A 1 177 ? -12.335 7.027 0.289 1.00 94.31 177 ASP A C 1
ATOM 1370 O O . ASP A 1 177 ? -12.157 5.961 -0.280 1.00 94.31 177 ASP A O 1
ATOM 1374 N N . LEU A 1 178 ? -13.367 7.822 0.024 1.00 93.31 178 LEU A N 1
ATOM 1375 C CA . LEU A 1 178 ? -14.322 7.470 -1.012 1.00 93.31 178 LEU A CA 1
ATOM 1376 C C . LEU A 1 178 ? -13.720 7.710 -2.389 1.00 93.31 178 LEU A C 1
ATOM 1378 O O . LEU A 1 178 ? -14.061 6.987 -3.307 1.00 93.31 178 LEU A O 1
ATOM 1382 N N . LYS A 1 179 ? -12.842 8.706 -2.534 1.00 93.06 179 LYS A N 1
ATOM 1383 C CA . LYS A 1 179 ? -12.332 9.186 -3.818 1.00 93.06 179 LYS A CA 1
ATOM 1384 C C . LYS A 1 179 ? -10.922 8.713 -4.134 1.00 93.06 179 LYS A C 1
ATOM 1386 O O . LYS A 1 179 ? -10.489 8.921 -5.260 1.00 93.06 179 LYS A O 1
ATOM 1391 N N . GLY A 1 180 ? -10.218 8.090 -3.193 1.00 92.50 180 GLY A N 1
ATOM 1392 C CA . GLY A 1 180 ? -8.940 7.455 -3.486 1.00 92.50 180 GLY A CA 1
ATOM 1393 C C . GLY A 1 180 ? -7.915 8.433 -4.065 1.00 92.50 180 GLY A C 1
ATOM 1394 O O . GLY A 1 180 ? -7.714 9.532 -3.547 1.00 92.50 180 GLY A O 1
ATOM 1395 N N . ASP A 1 181 ? -7.317 8.041 -5.185 1.00 90.25 181 ASP A N 1
ATOM 1396 C CA . ASP A 1 181 ? -6.418 8.853 -6.011 1.00 90.25 181 ASP A CA 1
ATOM 1397 C C . ASP A 1 181 ? -7.141 9.693 -7.090 1.00 90.25 181 ASP A C 1
ATOM 1399 O O . ASP A 1 181 ? -6.495 10.388 -7.870 1.00 90.25 181 ASP A O 1
ATOM 1403 N N . ASN A 1 182 ? -8.480 9.683 -7.114 1.00 90.69 182 ASN A N 1
ATOM 1404 C CA . ASN A 1 182 ? -9.351 10.314 -8.115 1.00 90.69 182 ASN A CA 1
ATOM 1405 C C . ASN A 1 182 ? -9.173 9.788 -9.557 1.00 90.69 182 ASN A C 1
ATOM 1407 O O . ASN A 1 182 ? -9.542 10.481 -10.509 1.00 90.69 182 ASN A O 1
ATOM 1411 N N . ARG A 1 183 ? -8.657 8.563 -9.731 1.00 87.75 183 ARG A N 1
ATOM 1412 C CA . ARG A 1 183 ? -8.505 7.899 -11.037 1.00 87.75 183 ARG A CA 1
ATOM 1413 C C . ARG A 1 183 ? -9.554 6.799 -11.220 1.00 87.75 183 ARG A C 1
ATOM 1415 O O . ARG A 1 183 ? -10.709 7.083 -11.557 1.00 87.75 183 ARG A O 1
ATOM 1422 N N . TYR A 1 184 ? -9.147 5.553 -10.996 1.00 87.19 184 TYR A N 1
ATOM 1423 C CA . TYR A 1 184 ? -9.990 4.367 -10.959 1.00 87.19 184 TYR A CA 1
ATOM 1424 C C . TYR A 1 184 ? -9.991 3.872 -9.522 1.00 87.19 184 TYR A C 1
ATOM 1426 O O . TYR A 1 184 ? -8.966 3.463 -8.992 1.00 87.19 184 TYR A O 1
ATOM 1434 N N . VAL A 1 185 ? -11.145 3.983 -8.876 1.00 89.19 185 VAL A N 1
ATOM 1435 C CA . VAL A 1 185 ? -11.275 3.817 -7.429 1.00 89.19 185 VAL A CA 1
ATOM 1436 C C . VAL A 1 185 ? -12.306 2.721 -7.194 1.00 89.19 185 VAL A C 1
ATOM 1438 O O . VAL A 1 185 ? -13.467 3.011 -6.888 1.00 89.19 185 VAL A O 1
ATOM 1441 N N . PRO A 1 186 ? -11.940 1.452 -7.423 1.00 87.50 186 PRO A N 1
ATOM 1442 C CA . PRO A 1 186 ? -12.826 0.350 -7.109 1.00 87.50 186 PRO A CA 1
ATOM 1443 C C . PRO A 1 186 ? -13.026 0.279 -5.591 1.00 87.50 186 PRO A C 1
ATOM 1445 O O . PRO A 1 186 ? -12.080 0.348 -4.804 1.00 87.50 186 PRO A O 1
ATOM 1448 N N . TRP A 1 187 ? -14.279 0.141 -5.171 1.00 90.81 187 TRP A N 1
ATOM 1449 C CA . TRP A 1 187 ? -14.605 -0.250 -3.799 1.00 90.81 187 TRP A CA 1
ATOM 1450 C C . TRP A 1 187 ? -14.580 -1.775 -3.675 1.00 90.81 187 TRP A C 1
ATOM 1452 O O . TRP A 1 187 ? -14.510 -2.487 -4.678 1.00 90.81 187 TRP A O 1
ATOM 1462 N N . PHE A 1 188 ? -14.629 -2.299 -2.450 1.00 90.19 188 PHE A N 1
ATOM 1463 C CA . PHE A 1 188 ? -14.650 -3.746 -2.251 1.00 90.19 188 PHE A CA 1
ATOM 1464 C C . PHE A 1 188 ? -15.965 -4.334 -2.748 1.00 90.19 188 PHE A C 1
ATOM 1466 O O . PHE A 1 188 ? -17.033 -3.797 -2.467 1.00 90.19 188 PHE A O 1
ATOM 1473 N N . ASN A 1 189 ? -15.905 -5.463 -3.442 1.00 89.44 189 ASN A N 1
ATOM 1474 C CA . ASN A 1 189 ? -17.112 -6.192 -3.810 1.00 89.44 189 ASN A CA 1
ATOM 1475 C C . ASN A 1 189 ? -17.736 -6.860 -2.585 1.00 89.44 189 ASN A C 1
ATOM 1477 O O . ASN A 1 189 ? -17.027 -7.431 -1.759 1.00 89.44 189 ASN A O 1
ATOM 1481 N N . ALA A 1 190 ? -19.064 -6.878 -2.539 1.00 92.56 190 ALA A N 1
ATOM 1482 C CA . ALA A 1 190 ? -19.851 -7.688 -1.621 1.00 92.56 190 ALA A CA 1
ATOM 1483 C C . ALA A 1 190 ? -20.749 -8.652 -2.419 1.00 92.56 190 ALA A C 1
ATOM 1485 O O . ALA A 1 190 ? -21.924 -8.345 -2.625 1.00 92.56 190 ALA A O 1
ATOM 1486 N N . PRO A 1 191 ? -20.214 -9.793 -2.903 1.00 92.88 191 PRO A N 1
ATOM 1487 C CA . PRO A 1 191 ? -21.013 -10.767 -3.641 1.00 92.88 191 PRO A CA 1
ATOM 1488 C C . PRO A 1 191 ? -22.198 -11.306 -2.813 1.00 92.88 191 PRO A C 1
ATOM 1490 O O . PRO A 1 191 ? -22.036 -11.484 -1.597 1.00 92.88 191 PRO A O 1
ATOM 1493 N N . PRO A 1 192 ? -23.349 -11.621 -3.442 1.00 95.12 192 PRO A N 1
ATOM 1494 C CA . PRO A 1 192 ? -24.535 -12.138 -2.781 1.00 95.12 192 PRO A CA 1
ATOM 1495 C C . PRO A 1 192 ? -24.229 -13.293 -1.843 1.00 95.12 192 PRO A C 1
ATOM 1497 O O . PRO A 1 192 ? -23.487 -14.210 -2.193 1.00 95.12 192 PRO A O 1
ATOM 1500 N N . GLU A 1 193 ? -24.801 -13.233 -0.645 1.00 96.25 193 GLU A N 1
ATOM 1501 C CA . GLU A 1 193 ? -24.708 -14.260 0.398 1.00 96.25 193 GLU A CA 1
ATOM 1502 C C . GLU A 1 193 ? -23.282 -14.571 0.888 1.00 96.25 193 GLU A C 1
ATOM 1504 O O . GLU A 1 193 ? -23.075 -15.461 1.717 1.00 96.25 193 GLU A O 1
ATOM 1509 N N . THR A 1 194 ? -22.273 -13.811 0.447 1.00 96.75 194 THR A N 1
ATOM 1510 C CA . THR A 1 194 ? -20.901 -13.954 0.941 1.00 96.75 194 THR A CA 1
ATOM 1511 C C . THR A 1 194 ? -20.657 -13.045 2.140 1.00 96.75 194 THR A C 1
ATOM 1513 O O . THR A 1 194 ? -21.033 -11.870 2.160 1.00 96.75 194 THR A O 1
ATOM 1516 N N . LYS A 1 195 ? -20.006 -13.593 3.169 1.00 97.25 195 LYS A N 1
ATOM 1517 C CA . LYS A 1 195 ? -19.707 -12.867 4.407 1.00 97.25 195 LYS A CA 1
ATOM 1518 C C . LYS A 1 195 ? -18.570 -11.870 4.192 1.00 97.25 195 LYS A C 1
ATOM 1520 O O . LYS A 1 195 ? -17.424 -12.265 3.991 1.00 97.25 195 LYS A O 1
ATOM 1525 N N . GLN A 1 196 ? -18.883 -10.589 4.334 1.00 96.12 196 GLN A N 1
ATOM 1526 C CA . GLN A 1 196 ? -17.924 -9.492 4.366 1.00 96.12 196 GLN A CA 1
ATOM 1527 C C . GLN A 1 196 ? -17.501 -9.219 5.806 1.00 96.12 196 GLN A C 1
ATOM 1529 O O . GLN A 1 196 ? -18.342 -9.068 6.693 1.00 96.12 196 GLN A O 1
ATOM 1534 N N . ARG A 1 197 ? -16.189 -9.153 6.053 1.00 96.62 197 ARG A N 1
ATOM 1535 C CA . ARG A 1 197 ? -15.625 -8.932 7.393 1.00 96.62 197 ARG A CA 1
ATOM 1536 C C . ARG A 1 197 ? -15.087 -7.509 7.539 1.00 96.62 197 ARG A C 1
ATOM 1538 O O . ARG A 1 197 ? -13.887 -7.277 7.388 1.00 96.62 197 ARG A O 1
ATOM 1545 N N . LEU A 1 198 ? -15.963 -6.578 7.903 1.00 97.25 198 LEU A N 1
ATOM 1546 C CA . LEU A 1 198 ? -15.626 -5.168 8.113 1.00 97.25 198 LEU A CA 1
ATOM 1547 C C . LEU A 1 198 ? -15.034 -5.005 9.518 1.00 97.25 198 LEU A C 1
ATOM 1549 O O . LEU A 1 198 ? -15.771 -4.985 10.506 1.00 97.25 198 LEU A O 1
ATOM 1553 N N . ASN A 1 199 ? -13.704 -4.990 9.630 1.00 97.56 199 ASN A N 1
ATOM 1554 C CA . ASN A 1 199 ? -13.030 -5.138 10.920 1.00 97.56 199 ASN A CA 1
ATOM 1555 C C . ASN A 1 199 ? -11.925 -4.118 11.204 1.00 97.56 199 ASN A C 1
ATOM 1557 O O . ASN A 1 199 ? -11.386 -3.469 10.308 1.00 97.56 199 ASN A O 1
ATOM 1561 N N . PHE A 1 200 ? -11.576 -4.010 12.478 1.00 98.12 200 PHE A N 1
ATOM 1562 C CA . PHE A 1 200 ? -10.416 -3.272 12.954 1.00 98.12 200 PHE A CA 1
ATOM 1563 C C . PHE A 1 200 ? -9.849 -3.944 14.200 1.00 98.12 200 PHE A C 1
ATOM 1565 O O . PHE A 1 200 ? -10.527 -4.717 14.884 1.00 98.12 200 PHE A O 1
ATOM 1572 N N . PHE A 1 201 ? -8.589 -3.653 14.487 1.00 98.19 201 PHE A N 1
ATOM 1573 C CA . PHE A 1 201 ? -7.917 -4.126 15.682 1.00 98.19 201 PHE A CA 1
ATOM 1574 C C . PHE A 1 201 ? -7.862 -3.029 16.728 1.00 98.19 201 PHE A C 1
ATOM 1576 O O . PHE A 1 201 ? -7.714 -1.848 16.414 1.00 98.19 201 PHE A O 1
ATOM 1583 N N . CYS A 1 202 ? -7.941 -3.465 17.975 1.00 98.44 202 CYS A N 1
ATOM 1584 C CA . CYS A 1 202 ? -7.698 -2.670 19.156 1.00 98.44 202 CYS A CA 1
ATOM 1585 C C . CYS A 1 202 ? -6.513 -3.271 19.912 1.00 98.44 202 CYS A C 1
ATOM 1587 O O . CYS A 1 202 ? -6.384 -4.493 19.980 1.00 98.44 202 CYS A O 1
ATOM 1589 N N . TYR A 1 203 ? -5.685 -2.433 20.524 1.00 98.31 203 TYR A N 1
ATOM 1590 C CA . TYR A 1 203 ? -4.629 -2.859 21.439 1.00 98.31 203 TYR A CA 1
ATOM 1591 C C . TYR A 1 203 ? -4.756 -2.110 22.759 1.00 98.31 203 TYR A C 1
ATOM 1593 O O . TYR A 1 203 ? -4.810 -0.880 22.758 1.00 98.31 203 TYR A O 1
ATOM 1601 N N . LEU A 1 204 ? -4.805 -2.842 23.871 1.00 98.12 204 LEU A N 1
ATOM 1602 C CA . LEU A 1 204 ? -4.868 -2.265 25.212 1.00 98.12 204 LEU A CA 1
ATOM 1603 C C . LEU A 1 204 ? -3.466 -2.123 25.807 1.00 98.12 204 LEU A C 1
ATOM 1605 O O . LEU A 1 204 ? -2.665 -3.051 25.776 1.00 98.12 204 LEU A O 1
ATOM 1609 N N . SER A 1 205 ? -3.198 -0.962 26.388 1.00 97.81 205 SER A N 1
ATOM 1610 C CA . SER A 1 205 ? -2.003 -0.670 27.176 1.00 97.81 205 SER A CA 1
ATOM 1611 C C . SER A 1 205 ? -2.451 -0.239 28.567 1.00 97.81 205 SER A C 1
ATOM 1613 O O . SER A 1 205 ? -3.261 0.676 28.698 1.00 97.81 205 SER A O 1
ATOM 1615 N N . ASP A 1 206 ? -1.919 -0.873 29.606 1.00 96.88 206 ASP A N 1
ATOM 1616 C CA . ASP A 1 206 ? -2.084 -0.466 31.009 1.00 96.88 206 ASP A CA 1
ATOM 1617 C C . ASP A 1 206 ? -1.237 0.772 31.369 1.00 96.88 206 ASP A C 1
ATOM 1619 O O . ASP A 1 206 ? -1.320 1.302 32.474 1.00 96.88 206 ASP A O 1
ATOM 1623 N N . LYS A 1 207 ? -0.428 1.254 30.418 1.00 96.06 207 LYS A N 1
ATOM 1624 C CA . LYS A 1 207 ? 0.420 2.441 30.540 1.00 96.06 207 LYS A CA 1
ATOM 1625 C C . LYS A 1 207 ? -0.152 3.585 29.711 1.00 96.06 207 LYS A C 1
ATOM 1627 O O . LYS A 1 207 ? -1.182 4.166 30.049 1.00 96.06 207 LYS A O 1
ATOM 1632 N N . ASP A 1 208 ? 0.530 3.964 28.639 1.00 95.88 208 ASP A N 1
ATOM 1633 C CA . ASP A 1 208 ? 0.232 5.119 27.800 1.00 95.88 208 ASP A CA 1
ATOM 1634 C C . ASP A 1 208 ? 0.145 4.744 26.314 1.00 95.88 208 ASP A C 1
ATOM 1636 O O . ASP A 1 208 ? 0.289 3.579 25.917 1.00 95.88 208 ASP A O 1
ATOM 1640 N N . GLU A 1 209 ? -0.153 5.753 25.500 1.00 97.06 209 GLU A N 1
ATOM 1641 C CA . GLU A 1 209 ? -0.290 5.659 24.053 1.00 97.06 209 GLU A CA 1
ATOM 1642 C C . GLU A 1 209 ? 1.034 5.244 23.406 1.00 97.06 209 GLU A C 1
ATOM 1644 O O . GLU A 1 209 ? 1.038 4.422 22.493 1.00 97.06 209 GLU A O 1
ATOM 1649 N N . GLN A 1 210 ? 2.164 5.763 23.895 1.00 96.94 210 GLN A N 1
ATOM 1650 C CA . GLN A 1 210 ? 3.487 5.425 23.372 1.00 96.94 210 GLN A CA 1
ATOM 1651 C C . GLN A 1 210 ? 3.790 3.935 23.569 1.00 96.94 210 GLN A C 1
ATOM 1653 O O . GLN A 1 210 ? 4.263 3.281 22.643 1.00 96.94 210 GLN A O 1
ATOM 1658 N N . SER A 1 211 ? 3.460 3.384 24.739 1.00 97.31 211 SER A N 1
ATOM 1659 C CA . SER A 1 211 ? 3.601 1.958 25.043 1.00 97.31 211 SER A CA 1
ATOM 1660 C C . SER A 1 211 ? 2.721 1.103 24.130 1.00 97.31 211 SER A C 1
ATOM 1662 O O . SER A 1 211 ? 3.187 0.089 23.616 1.00 97.31 211 SER A O 1
ATOM 1664 N N . ALA A 1 212 ? 1.486 1.539 23.844 1.00 97.56 212 ALA A N 1
ATOM 1665 C CA . ALA A 1 212 ? 0.644 0.872 22.851 1.00 97.56 212 ALA A CA 1
ATOM 1666 C C . ALA A 1 212 ? 1.304 0.894 21.460 1.00 97.56 212 ALA A C 1
ATOM 1668 O O . ALA A 1 212 ? 1.378 -0.138 20.797 1.00 97.56 212 ALA A O 1
ATOM 1669 N N . PHE A 1 213 ? 1.852 2.039 21.035 1.00 97.62 213 PHE A N 1
ATOM 1670 C CA . PHE A 1 213 ? 2.559 2.155 19.758 1.00 97.62 213 PHE A CA 1
ATOM 1671 C C . PHE A 1 213 ? 3.827 1.290 19.682 1.00 97.62 213 PHE A C 1
ATOM 1673 O O . PHE A 1 213 ? 4.137 0.764 18.616 1.00 97.62 213 PHE A O 1
ATOM 1680 N N . THR A 1 214 ? 4.554 1.112 20.784 1.00 97.31 214 THR A N 1
ATOM 1681 C CA . THR A 1 214 ? 5.703 0.195 20.846 1.00 97.31 214 THR A CA 1
ATOM 1682 C C . THR A 1 214 ? 5.285 -1.246 20.562 1.00 97.31 214 THR A C 1
ATOM 1684 O O . THR A 1 214 ? 5.979 -1.949 19.834 1.00 97.31 214 THR A O 1
ATOM 1687 N N . GLU A 1 215 ? 4.141 -1.688 21.084 1.00 97.00 215 GLU A N 1
ATOM 1688 C CA . GLU A 1 215 ? 3.662 -3.057 20.878 1.00 97.00 215 GLU A CA 1
ATOM 1689 C C . GLU A 1 215 ? 3.068 -3.267 19.482 1.00 97.00 215 GLU A C 1
ATOM 1691 O O . GLU A 1 215 ? 3.422 -4.238 18.814 1.00 97.00 215 GLU A O 1
ATOM 1696 N N . ILE A 1 216 ? 2.238 -2.343 18.977 1.00 95.38 216 ILE A N 1
ATOM 1697 C CA . ILE A 1 216 ? 1.620 -2.519 17.648 1.00 95.38 216 ILE A CA 1
ATOM 1698 C C . ILE A 1 216 ? 2.656 -2.562 16.520 1.00 95.38 216 ILE A C 1
ATOM 1700 O O . ILE A 1 216 ? 2.485 -3.302 15.553 1.00 95.38 216 ILE A O 1
ATOM 1704 N N . LYS A 1 217 ? 3.752 -1.803 16.648 1.00 95.31 217 LYS A N 1
ATOM 1705 C CA . LYS A 1 217 ? 4.832 -1.772 15.655 1.00 95.31 217 LYS A CA 1
ATOM 1706 C C . LYS A 1 217 ? 5.518 -3.125 15.500 1.00 95.31 217 LYS A C 1
ATOM 1708 O O . LYS A 1 217 ? 6.032 -3.415 14.424 1.00 95.31 217 LYS A O 1
ATOM 1713 N N . LYS A 1 218 ? 5.499 -3.977 16.529 1.00 95.31 218 LYS A N 1
ATOM 1714 C CA . LYS A 1 218 ? 6.070 -5.328 16.444 1.00 95.31 218 LYS A CA 1
ATOM 1715 C C . LYS A 1 218 ? 5.311 -6.201 15.446 1.00 95.31 218 LYS A C 1
ATOM 1717 O O . LYS A 1 218 ? 5.937 -7.014 14.779 1.00 95.31 218 LYS A O 1
ATOM 1722 N N . PHE A 1 219 ? 3.998 -6.001 15.274 1.00 92.06 219 PHE A N 1
ATOM 1723 C CA . PHE A 1 219 ? 3.196 -6.780 14.318 1.00 92.06 219 PHE A CA 1
ATOM 1724 C C . PHE A 1 219 ? 3.566 -6.520 12.855 1.00 92.06 219 PHE A C 1
ATOM 1726 O O . PHE A 1 219 ? 3.296 -7.362 12.002 1.00 92.06 219 PHE A O 1
ATOM 1733 N N . THR A 1 220 ? 4.172 -5.370 12.557 1.00 91.12 220 THR A N 1
ATOM 1734 C CA . THR A 1 220 ? 4.601 -4.994 11.202 1.00 91.12 220 THR A CA 1
ATOM 1735 C C . THR A 1 220 ? 6.113 -4.831 11.083 1.00 91.12 220 THR A C 1
ATOM 1737 O O . THR A 1 220 ? 6.577 -4.353 10.051 1.00 91.12 220 THR A O 1
ATOM 1740 N N . HIS A 1 221 ? 6.876 -5.194 12.121 1.00 95.00 221 HIS A N 1
ATOM 1741 C CA . HIS A 1 221 ? 8.315 -4.928 12.226 1.00 95.00 221 HIS A CA 1
ATOM 1742 C C . HIS A 1 221 ? 8.661 -3.470 11.877 1.00 95.00 221 HIS A C 1
ATOM 1744 O O . HIS A 1 221 ? 9.521 -3.197 11.049 1.00 95.00 221 HIS A O 1
ATOM 1750 N N . GLU A 1 222 ? 7.929 -2.522 12.463 1.00 94.38 222 GLU A N 1
ATOM 1751 C CA . GLU A 1 222 ? 8.041 -1.084 12.174 1.00 94.38 222 GLU A CA 1
ATOM 1752 C C . GLU A 1 222 ? 7.810 -0.699 10.701 1.00 94.38 222 GLU A C 1
ATOM 1754 O O . GLU A 1 222 ? 8.343 0.299 10.214 1.00 94.38 222 GLU A O 1
ATOM 1759 N N . ASP A 1 223 ? 6.956 -1.453 10.008 1.00 92.69 223 ASP A N 1
ATOM 1760 C CA . ASP A 1 223 ? 6.684 -1.325 8.573 1.00 92.69 223 ASP A CA 1
ATOM 1761 C C . ASP A 1 223 ? 7.918 -1.641 7.710 1.00 92.69 223 ASP A C 1
ATOM 1763 O O . ASP A 1 223 ? 8.141 -1.010 6.675 1.00 92.69 223 ASP A O 1
ATOM 1767 N N . SER A 1 224 ? 8.716 -2.626 8.136 1.00 94.62 224 SER A N 1
ATOM 1768 C CA . SER A 1 224 ? 9.911 -3.084 7.425 1.00 94.62 224 SER A CA 1
ATOM 1769 C C . SER A 1 224 ? 9.921 -4.599 7.204 1.00 94.62 224 SER A C 1
ATOM 1771 O O . SER A 1 224 ? 9.332 -5.375 7.958 1.00 94.62 224 SER A O 1
ATOM 1773 N N . TYR A 1 225 ? 10.590 -5.032 6.138 1.00 95.25 225 TYR A N 1
ATOM 1774 C CA . TYR A 1 225 ? 10.848 -6.441 5.877 1.00 95.25 225 TYR A CA 1
ATOM 1775 C C . TYR A 1 225 ? 11.989 -6.942 6.765 1.00 95.25 225 TYR A C 1
ATOM 1777 O O . TYR A 1 225 ? 13.072 -6.357 6.809 1.00 95.25 225 TYR A O 1
ATOM 1785 N N . VAL A 1 226 ? 11.764 -8.071 7.435 1.00 94.81 226 VAL A N 1
ATOM 1786 C CA . VAL A 1 226 ? 12.792 -8.736 8.243 1.00 94.81 226 VAL A CA 1
ATOM 1787 C C . VAL A 1 226 ? 13.831 -9.376 7.327 1.00 94.81 226 VAL A C 1
ATOM 1789 O O . VAL A 1 226 ? 13.485 -10.097 6.391 1.00 94.81 226 VAL A O 1
ATOM 1792 N N . LYS A 1 227 ? 15.115 -9.144 7.614 1.00 93.50 227 LYS A N 1
ATOM 1793 C CA . LYS A 1 227 ? 16.215 -9.783 6.885 1.00 93.50 227 LYS A CA 1
ATOM 1794 C C . LYS A 1 227 ? 16.244 -11.284 7.165 1.00 93.50 227 LYS A C 1
ATOM 1796 O O . LYS A 1 227 ? 16.236 -11.707 8.320 1.00 93.50 227 LYS A O 1
ATOM 1801 N N . LEU A 1 228 ? 16.344 -12.076 6.102 1.00 95.62 228 LEU A N 1
ATOM 1802 C CA . LEU A 1 228 ? 16.551 -13.519 6.186 1.00 95.62 228 LEU A CA 1
ATOM 1803 C C . LEU A 1 228 ? 18.038 -13.832 5.947 1.00 95.62 228 LEU A C 1
ATOM 1805 O O . LEU A 1 228 ? 18.582 -13.395 4.929 1.00 95.62 228 LEU A O 1
ATOM 1809 N N . PRO A 1 229 ? 18.720 -14.568 6.848 1.00 96.19 229 PRO A N 1
ATOM 1810 C CA . PRO A 1 229 ? 20.128 -14.916 6.668 1.00 96.19 229 PRO A CA 1
ATOM 1811 C C . PRO A 1 229 ? 20.382 -15.610 5.325 1.00 96.19 229 PRO A C 1
ATOM 1813 O O . PRO A 1 229 ? 19.724 -16.595 5.002 1.00 96.19 229 PRO A O 1
ATOM 1816 N N . GLY A 1 230 ? 21.339 -15.097 4.548 1.00 97.00 230 GLY A N 1
ATOM 1817 C CA . GLY A 1 230 ? 21.687 -15.630 3.225 1.00 97.00 230 GLY A CA 1
ATOM 1818 C C . GLY A 1 230 ? 20.801 -15.152 2.068 1.00 97.00 230 GLY A C 1
ATOM 1819 O O . GLY A 1 230 ? 21.082 -15.507 0.927 1.00 97.00 230 GLY A O 1
ATOM 1820 N N . PHE A 1 231 ? 19.781 -14.325 2.322 1.00 97.62 231 PHE A N 1
ATOM 1821 C CA . PHE A 1 231 ? 18.869 -13.820 1.292 1.00 97.62 231 PHE A CA 1
ATOM 1822 C C . PHE A 1 231 ? 18.846 -12.288 1.234 1.00 97.62 231 PHE A C 1
ATOM 1824 O O . PHE A 1 231 ? 19.156 -11.595 2.204 1.00 97.62 231 PHE A O 1
ATOM 1831 N N . LYS A 1 232 ? 18.444 -11.766 0.072 1.00 97.25 232 LYS A N 1
ATOM 1832 C CA . LYS A 1 232 ? 18.151 -10.349 -0.164 1.00 97.25 232 LYS A CA 1
ATOM 1833 C C . LYS A 1 232 ? 16.646 -10.165 -0.341 1.00 97.25 232 LYS A C 1
ATOM 1835 O O . LYS A 1 232 ? 15.998 -10.974 -1.003 1.00 97.25 232 LYS A O 1
ATOM 1840 N N . THR A 1 233 ? 16.098 -9.099 0.229 1.00 97.81 233 THR A N 1
ATOM 1841 C CA . THR A 1 233 ? 14.696 -8.720 0.050 1.00 97.81 233 THR A CA 1
ATOM 1842 C C . THR A 1 233 ? 14.542 -8.002 -1.284 1.00 97.81 233 THR A C 1
ATOM 1844 O O . THR A 1 233 ? 15.011 -6.874 -1.437 1.00 97.81 233 THR A O 1
ATOM 1847 N N . MET A 1 234 ? 13.861 -8.641 -2.232 1.00 96.69 234 MET A N 1
ATOM 1848 C CA . MET A 1 234 ? 13.509 -8.044 -3.517 1.00 96.69 234 MET A CA 1
ATOM 1849 C C . MET A 1 234 ? 12.034 -7.637 -3.534 1.00 96.69 234 MET A C 1
ATOM 1851 O O . MET A 1 234 ? 11.168 -8.401 -3.109 1.00 96.69 234 MET A O 1
ATOM 1855 N N . SER A 1 235 ? 11.748 -6.450 -4.061 1.00 95.44 235 SER A N 1
ATOM 1856 C CA . SER A 1 235 ? 10.399 -6.017 -4.424 1.00 95.44 235 SER A CA 1
ATOM 1857 C C . SER A 1 235 ? 10.380 -5.593 -5.892 1.00 95.44 235 SER A C 1
ATOM 1859 O O . SER A 1 235 ? 11.392 -5.151 -6.427 1.00 95.44 235 SER A O 1
ATOM 1861 N N . SER A 1 236 ? 9.252 -5.768 -6.568 1.00 94.44 236 SER A N 1
ATOM 1862 C CA . SER A 1 236 ? 9.119 -5.504 -8.002 1.00 94.44 236 SER A CA 1
ATOM 1863 C C . SER A 1 236 ? 7.834 -4.737 -8.274 1.00 94.44 236 SER A C 1
ATOM 1865 O O . SER A 1 236 ? 6.903 -4.825 -7.477 1.00 94.44 236 SER A O 1
ATOM 1867 N N . HIS A 1 237 ? 7.777 -4.093 -9.443 1.00 93.88 237 HIS A N 1
ATOM 1868 C CA . HIS A 1 237 ? 6.610 -3.391 -9.987 1.00 93.88 237 HIS A CA 1
ATOM 1869 C C . HIS A 1 237 ? 6.372 -2.021 -9.346 1.00 93.88 237 HIS A C 1
ATOM 1871 O O . HIS A 1 237 ? 5.389 -1.802 -8.643 1.00 93.88 237 HIS A O 1
ATOM 1877 N N . PHE A 1 238 ? 7.285 -1.084 -9.614 1.00 93.88 238 PHE A N 1
ATOM 1878 C CA . PHE A 1 238 ? 7.164 0.306 -9.171 1.00 93.88 238 PHE A CA 1
ATOM 1879 C C . PHE A 1 238 ? 7.263 1.284 -10.337 1.00 93.88 238 PHE A C 1
ATOM 1881 O O . PHE A 1 238 ? 8.189 1.201 -11.145 1.00 93.88 238 PHE A O 1
ATOM 1888 N N . HIS A 1 239 ? 6.339 2.244 -10.338 1.00 92.94 239 HIS A N 1
ATOM 1889 C CA . HIS A 1 239 ? 6.278 3.384 -11.249 1.00 92.94 239 HIS A CA 1
ATOM 1890 C C . HIS A 1 239 ? 6.590 4.651 -10.455 1.00 92.94 239 HIS A C 1
ATOM 1892 O O . HIS A 1 239 ? 5.699 5.260 -9.869 1.00 92.94 239 HIS A O 1
ATOM 1898 N N . ASN A 1 240 ? 7.862 5.029 -10.350 1.00 91.69 240 ASN A N 1
ATOM 1899 C CA . ASN A 1 240 ? 8.244 6.267 -9.668 1.00 91.69 240 ASN A CA 1
ATOM 1900 C C . ASN A 1 240 ? 8.058 7.489 -10.579 1.00 91.69 240 ASN A C 1
ATOM 1902 O O . ASN A 1 240 ? 8.014 8.619 -10.086 1.00 91.69 240 ASN A O 1
ATOM 1906 N N . GLU A 1 241 ? 8.002 7.276 -11.900 1.00 92.75 241 GLU A N 1
ATOM 1907 C CA . GLU A 1 241 ? 7.893 8.299 -12.948 1.00 92.75 241 GLU A CA 1
ATOM 1908 C C . GLU A 1 241 ? 8.991 9.372 -12.851 1.00 92.75 241 GLU A C 1
ATOM 1910 O O . GLU A 1 241 ? 8.866 10.481 -13.377 1.00 92.75 241 GLU A O 1
ATOM 1915 N N . PHE A 1 242 ? 10.091 9.060 -12.159 1.00 95.50 242 PHE A N 1
ATOM 1916 C CA . PHE A 1 242 ? 11.146 10.014 -11.832 1.00 95.50 242 PHE A CA 1
ATOM 1917 C C . PHE A 1 242 ? 11.912 10.440 -13.088 1.00 95.50 242 PHE A C 1
ATOM 1919 O O . PHE A 1 242 ? 12.212 11.626 -13.254 1.00 95.50 242 PHE A O 1
ATOM 1926 N N . VAL A 1 243 ? 12.149 9.496 -14.008 1.00 96.38 243 VAL A N 1
ATOM 1927 C CA . VAL A 1 243 ? 12.761 9.770 -15.316 1.00 96.38 243 VAL A CA 1
ATOM 1928 C C . VAL A 1 243 ? 11.980 10.869 -16.035 1.00 96.38 243 VAL A C 1
ATOM 1930 O O . VAL A 1 243 ? 12.551 11.893 -16.400 1.00 96.38 243 VAL A O 1
ATOM 1933 N N . MET A 1 244 ? 10.660 10.722 -16.152 1.00 96.12 244 MET A N 1
ATOM 1934 C CA . MET A 1 244 ? 9.833 11.683 -16.883 1.00 96.12 244 MET A CA 1
ATOM 1935 C C . MET A 1 244 ? 9.614 12.986 -16.109 1.00 96.12 244 MET A C 1
ATOM 1937 O O . MET A 1 244 ? 9.739 14.076 -16.668 1.00 96.12 244 MET A O 1
ATOM 1941 N N . LYS A 1 245 ? 9.304 12.904 -14.810 1.00 95.62 245 LYS A N 1
ATOM 1942 C CA . LYS A 1 245 ? 8.924 14.070 -13.996 1.00 95.62 245 LYS A CA 1
ATOM 1943 C C . LYS A 1 245 ? 10.098 14.950 -13.578 1.00 95.62 245 LYS A C 1
ATOM 1945 O O . LYS A 1 245 ? 9.850 16.112 -13.229 1.00 95.62 245 LYS A O 1
ATOM 1950 N N . VAL A 1 246 ? 11.324 14.419 -13.574 1.00 97.12 246 VAL A N 1
ATOM 1951 C CA . VAL A 1 246 ? 12.532 15.116 -13.104 1.00 97.12 246 VAL A CA 1
ATOM 1952 C C . VAL A 1 246 ? 13.586 15.203 -14.203 1.00 97.12 246 VAL A C 1
ATOM 1954 O O . VAL A 1 246 ? 13.913 16.314 -14.610 1.00 97.12 246 VAL A O 1
ATOM 1957 N N . MET A 1 247 ? 14.085 14.069 -14.706 1.00 97.00 247 MET A N 1
ATOM 1958 C CA . MET A 1 247 ? 15.233 14.053 -15.626 1.00 97.00 247 MET A CA 1
ATOM 1959 C C . MET A 1 247 ? 14.872 14.626 -16.999 1.00 97.00 247 MET A C 1
ATOM 1961 O O . MET A 1 247 ? 15.456 15.618 -17.425 1.00 97.00 247 MET A O 1
ATOM 1965 N N . MET A 1 248 ? 13.847 14.074 -17.652 1.00 96.31 248 MET A N 1
ATOM 1966 C CA . MET A 1 248 ? 13.369 14.548 -18.958 1.00 96.31 248 MET A CA 1
ATOM 1967 C C . MET A 1 248 ? 12.739 15.944 -18.877 1.00 96.31 248 MET A C 1
ATOM 1969 O O . MET A 1 248 ? 12.775 16.704 -19.839 1.00 96.31 248 MET A O 1
ATOM 1973 N N . ALA A 1 249 ? 12.204 16.313 -17.709 1.00 96.56 249 ALA A N 1
ATOM 1974 C CA . ALA A 1 249 ? 11.704 17.658 -17.431 1.00 96.56 249 ALA A CA 1
ATOM 1975 C C . ALA A 1 249 ? 12.813 18.673 -17.084 1.00 96.56 249 ALA A C 1
ATOM 1977 O O . ALA A 1 249 ? 12.495 19.819 -16.764 1.00 96.56 249 ALA A O 1
ATOM 1978 N N . ASN A 1 250 ? 14.088 18.262 -17.111 1.00 95.88 250 ASN A N 1
ATOM 1979 C CA . ASN A 1 250 ? 15.259 19.079 -16.782 1.00 95.88 250 ASN A CA 1
ATOM 1980 C C . ASN A 1 250 ? 15.132 19.826 -15.438 1.00 95.88 250 ASN A C 1
ATOM 1982 O O . ASN A 1 250 ? 15.466 21.007 -15.320 1.00 95.88 250 ASN A O 1
ATOM 1986 N N . LYS A 1 251 ? 14.590 19.148 -14.422 1.00 97.38 251 LYS A N 1
ATOM 1987 C CA . LYS A 1 251 ? 14.495 19.679 -13.058 1.00 97.38 251 LYS A CA 1
ATOM 1988 C C . LYS A 1 251 ? 15.749 19.347 -12.263 1.00 97.38 251 LYS A C 1
ATOM 1990 O O . LYS A 1 251 ? 16.499 18.430 -12.589 1.00 97.38 251 LYS A O 1
ATOM 1995 N N . GLU A 1 252 ? 15.944 20.086 -11.177 1.00 95.94 252 GLU A N 1
ATOM 1996 C CA . GLU A 1 252 ? 17.030 19.819 -10.244 1.00 95.94 252 GLU A CA 1
ATOM 1997 C C . GLU A 1 252 ? 16.930 18.394 -9.680 1.00 95.94 252 GLU A C 1
ATOM 1999 O O . GLU A 1 252 ? 15.885 17.962 -9.183 1.00 95.94 252 GLU A O 1
ATOM 2004 N N . MET A 1 253 ? 18.038 17.660 -9.771 1.00 94.81 253 MET A N 1
ATOM 2005 C CA . MET A 1 253 ? 18.130 16.289 -9.287 1.00 94.81 253 MET A CA 1
ATOM 2006 C C . MET A 1 253 ? 18.382 16.293 -7.776 1.00 94.81 253 MET A C 1
ATOM 2008 O O . MET A 1 253 ? 19.435 16.773 -7.351 1.00 94.81 253 MET A O 1
ATOM 2012 N N . PRO A 1 254 ? 17.492 15.716 -6.947 1.00 95.38 254 PRO A N 1
ATOM 2013 C CA . PRO A 1 254 ? 17.755 15.590 -5.521 1.00 95.38 254 PRO A CA 1
ATOM 2014 C C . PRO A 1 254 ? 18.976 14.699 -5.270 1.00 95.38 254 PRO A C 1
ATOM 2016 O O . PRO A 1 254 ? 19.217 13.724 -5.991 1.00 95.38 254 PRO A O 1
ATOM 2019 N N . ALA A 1 255 ? 19.707 14.985 -4.188 1.00 95.00 255 ALA A N 1
ATOM 2020 C CA . ALA A 1 255 ? 20.816 14.140 -3.742 1.00 95.00 255 ALA A CA 1
ATOM 2021 C C . ALA A 1 255 ? 20.359 12.693 -3.492 1.00 95.00 255 ALA A C 1
ATOM 2023 O O . ALA A 1 255 ? 21.022 11.753 -3.913 1.00 95.00 255 ALA A O 1
ATOM 2024 N N . VAL A 1 256 ? 19.191 12.526 -2.861 1.00 95.62 256 VAL A N 1
ATOM 2025 C CA . VAL A 1 256 ? 18.515 11.234 -2.690 1.00 95.62 256 VAL A CA 1
ATOM 2026 C C . VAL A 1 256 ? 17.004 11.435 -2.887 1.00 95.62 256 VAL A C 1
ATOM 2028 O O . VAL A 1 256 ? 16.397 12.161 -2.089 1.00 95.62 256 VAL A O 1
ATOM 2031 N N . PRO A 1 257 ? 16.384 10.821 -3.912 1.00 96.12 257 PRO A N 1
ATOM 2032 C CA . PRO A 1 257 ? 14.941 10.837 -4.123 1.00 96.12 257 PRO A CA 1
ATOM 2033 C C . PRO A 1 257 ? 14.180 10.205 -2.956 1.00 96.12 257 PRO A C 1
ATOM 2035 O O . PRO A 1 257 ? 14.675 9.292 -2.293 1.00 96.12 257 PRO A O 1
ATOM 2038 N N . ASP A 1 258 ? 12.944 10.642 -2.723 1.00 93.50 258 ASP A N 1
ATOM 2039 C CA . ASP A 1 258 ? 12.158 10.136 -1.594 1.00 93.50 258 ASP A CA 1
ATOM 2040 C C . ASP A 1 258 ? 11.825 8.643 -1.717 1.00 93.50 258 ASP A C 1
ATOM 2042 O O . ASP A 1 258 ? 11.890 7.935 -0.713 1.00 93.50 258 ASP A O 1
ATOM 2046 N N . PHE A 1 259 ? 11.576 8.128 -2.929 1.00 95.06 259 PHE A N 1
ATOM 2047 C CA . PHE A 1 259 ? 11.325 6.695 -3.134 1.00 95.06 259 PHE A CA 1
ATOM 2048 C C . PHE A 1 259 ? 12.517 5.828 -2.686 1.00 95.06 259 PHE A C 1
ATOM 2050 O O . PHE A 1 259 ? 12.325 4.801 -2.038 1.00 95.06 259 PHE A O 1
ATOM 2057 N N . VAL A 1 260 ? 13.754 6.284 -2.922 1.00 97.31 260 VAL A N 1
ATOM 2058 C CA . VAL A 1 260 ? 14.981 5.595 -2.484 1.00 97.31 260 VAL A CA 1
ATOM 2059 C C . VAL A 1 260 ? 15.045 5.535 -0.958 1.00 97.31 260 VAL A C 1
ATOM 2061 O O . VAL A 1 260 ? 15.338 4.484 -0.386 1.00 97.31 260 VAL A O 1
ATOM 2064 N N . LYS A 1 261 ? 14.725 6.647 -0.278 1.00 95.81 261 LYS A N 1
ATOM 2065 C CA . LYS A 1 261 ? 14.669 6.694 1.194 1.00 95.81 261 LYS A CA 1
ATOM 2066 C C . LYS A 1 261 ? 13.618 5.725 1.734 1.00 95.81 261 LYS A C 1
ATOM 2068 O O . LYS A 1 261 ? 13.878 5.034 2.717 1.00 95.81 261 LYS A O 1
ATOM 2073 N N . VAL A 1 262 ? 12.449 5.657 1.092 1.00 94.19 262 VAL A N 1
ATOM 2074 C CA . VAL A 1 262 ? 11.360 4.745 1.474 1.00 94.19 262 VAL A CA 1
ATOM 2075 C C . VAL A 1 262 ? 11.778 3.282 1.310 1.00 94.19 262 VAL A C 1
ATOM 2077 O O . VAL A 1 262 ? 11.608 2.501 2.248 1.00 94.19 262 VAL A O 1
ATOM 2080 N N . PHE A 1 263 ? 12.381 2.899 0.182 1.00 96.75 263 PHE A N 1
ATOM 2081 C CA . PHE A 1 263 ? 12.837 1.521 -0.034 1.00 96.75 263 PHE A CA 1
ATOM 2082 C C . PHE A 1 263 ? 13.890 1.082 0.986 1.00 96.75 263 PHE A C 1
ATOM 2084 O O . PHE A 1 263 ? 13.738 0.036 1.617 1.00 96.75 263 PHE A O 1
ATOM 2091 N N . LYS A 1 264 ? 14.892 1.925 1.257 1.00 96.25 264 LYS A N 1
ATOM 2092 C CA . LYS A 1 264 ? 15.906 1.632 2.283 1.00 96.25 264 LYS A CA 1
ATOM 2093 C C . LYS A 1 264 ? 15.293 1.490 3.672 1.00 96.25 264 LYS A C 1
ATOM 2095 O O . LYS A 1 264 ? 15.572 0.530 4.386 1.00 96.25 264 LYS A O 1
ATOM 2100 N N . LYS A 1 265 ? 14.400 2.410 4.045 1.00 95.00 265 LYS A N 1
ATOM 2101 C CA . LYS A 1 265 ? 13.729 2.401 5.352 1.00 95.00 265 LYS A CA 1
ATOM 2102 C C . LYS A 1 265 ? 12.821 1.185 5.554 1.00 95.00 265 LYS A C 1
ATOM 2104 O O . LYS A 1 265 ? 12.653 0.738 6.682 1.00 95.00 265 LYS A O 1
ATOM 2109 N N . THR A 1 266 ? 12.245 0.649 4.481 1.00 95.25 266 THR A N 1
ATOM 2110 C CA . THR A 1 266 ? 11.416 -0.568 4.528 1.00 95.25 266 THR A CA 1
ATOM 2111 C C . THR A 1 266 ? 12.247 -1.853 4.513 1.00 95.25 266 THR A C 1
ATOM 2113 O O . THR A 1 266 ? 11.682 -2.939 4.589 1.00 95.25 266 THR A O 1
ATOM 2116 N N . GLY A 1 267 ? 13.580 -1.767 4.462 1.00 96.31 267 GLY A N 1
ATOM 2117 C CA . GLY A 1 267 ? 14.465 -2.931 4.495 1.00 96.31 267 GLY A CA 1
ATOM 2118 C C . GLY A 1 267 ? 14.543 -3.693 3.170 1.00 96.31 267 GLY A C 1
ATOM 2119 O O . GLY A 1 267 ? 15.006 -4.837 3.163 1.00 96.31 267 GLY A O 1
ATOM 2120 N N . ILE A 1 268 ? 14.112 -3.088 2.061 1.00 97.75 268 ILE A N 1
ATOM 2121 C CA . ILE A 1 268 ? 14.258 -3.659 0.718 1.00 97.75 268 ILE A CA 1
ATOM 2122 C C . ILE A 1 268 ? 15.718 -3.511 0.270 1.00 97.75 268 ILE A C 1
ATOM 2124 O O . ILE A 1 268 ? 16.300 -2.440 0.411 1.00 97.75 268 ILE A O 1
ATOM 2128 N N . ASP A 1 269 ? 16.301 -4.590 -0.256 1.00 98.12 269 ASP A N 1
ATOM 2129 C CA . ASP A 1 269 ? 17.663 -4.603 -0.809 1.00 98.12 269 ASP A CA 1
ATOM 2130 C C . ASP A 1 269 ? 17.675 -4.382 -2.323 1.00 98.12 269 ASP A C 1
ATOM 2132 O O . ASP A 1 269 ? 18.620 -3.814 -2.856 1.00 98.12 269 ASP A O 1
ATOM 2136 N N . ILE A 1 270 ? 16.658 -4.887 -3.028 1.00 98.38 270 ILE A N 1
ATOM 2137 C CA . ILE A 1 270 ? 16.588 -4.877 -4.491 1.00 98.38 270 ILE A CA 1
ATOM 2138 C C . ILE A 1 270 ? 15.197 -4.413 -4.912 1.00 98.38 270 ILE A C 1
ATOM 2140 O O . ILE A 1 270 ? 14.193 -4.960 -4.450 1.00 98.38 270 ILE A O 1
ATOM 2144 N N . VAL A 1 271 ? 15.127 -3.435 -5.810 1.00 97.81 271 VAL A N 1
ATOM 2145 C CA . VAL A 1 271 ? 13.872 -2.981 -6.415 1.00 97.81 271 VAL A CA 1
ATOM 2146 C C . VAL A 1 271 ? 13.951 -3.146 -7.917 1.00 97.81 271 VAL A C 1
ATOM 2148 O O . VAL A 1 271 ? 14.806 -2.543 -8.554 1.00 97.81 271 VAL A O 1
ATOM 2151 N N . HIS A 1 272 ? 13.029 -3.918 -8.480 1.00 97.31 272 HIS A N 1
ATOM 2152 C CA . HIS A 1 272 ? 12.794 -3.953 -9.917 1.00 97.31 272 HIS A CA 1
ATOM 2153 C C . HIS A 1 272 ? 11.700 -2.953 -10.291 1.00 97.31 272 HIS A C 1
ATOM 2155 O O . HIS A 1 272 ? 10.551 -3.062 -9.844 1.00 97.31 272 HIS A O 1
ATOM 2161 N N . LEU A 1 273 ? 12.091 -1.943 -11.064 1.00 96.31 273 LEU A N 1
ATOM 2162 C CA . LEU A 1 273 ? 11.190 -0.920 -11.575 1.00 96.31 273 LEU A CA 1
ATOM 2163 C C . LEU A 1 273 ? 10.340 -1.463 -12.724 1.00 96.31 273 LEU A C 1
ATOM 2165 O O . LEU A 1 273 ? 10.604 -2.530 -13.264 1.00 96.31 273 LEU A O 1
ATOM 2169 N N . ALA A 1 274 ? 9.291 -0.728 -13.058 1.00 94.81 274 ALA A N 1
ATOM 2170 C CA . ALA A 1 274 ? 8.366 -1.070 -14.126 1.00 94.81 274 ALA A CA 1
ATOM 2171 C C . ALA A 1 274 ? 7.991 0.173 -14.943 1.00 94.81 274 ALA A C 1
ATOM 2173 O O . ALA A 1 274 ? 6.867 0.285 -15.398 1.00 94.81 274 ALA A O 1
ATOM 2174 N N . GLU A 1 275 ? 8.917 1.121 -15.085 1.00 93.19 275 GLU A N 1
ATOM 2175 C CA . GLU A 1 275 ? 8.673 2.470 -15.608 1.00 93.19 275 GLU A CA 1
ATOM 2176 C C . GLU A 1 275 ? 8.046 2.493 -17.014 1.00 93.19 275 GLU A C 1
ATOM 2178 O O . GLU A 1 275 ? 7.932 1.484 -17.708 1.00 93.19 275 GLU A O 1
ATOM 2183 N N . PHE A 1 276 ? 7.655 3.698 -17.439 1.00 91.62 276 PHE A N 1
ATOM 2184 C CA . PHE A 1 276 ? 7.103 3.974 -18.772 1.00 91.62 276 PHE A CA 1
ATOM 2185 C C . PHE A 1 276 ? 5.709 3.391 -19.033 1.00 91.62 276 PHE A C 1
ATOM 2187 O O . PHE A 1 276 ? 5.224 3.362 -20.162 1.00 91.62 276 PHE A O 1
ATOM 2194 N N . HIS A 1 277 ? 4.987 3.042 -17.970 1.00 83.81 277 HIS A N 1
ATOM 2195 C CA . HIS A 1 277 ? 3.574 2.703 -18.059 1.00 83.81 277 HIS A CA 1
ATOM 2196 C C . HIS A 1 277 ? 2.714 3.958 -18.267 1.00 83.81 277 HIS A C 1
ATOM 2198 O O . HIS A 1 277 ? 2.647 4.829 -17.400 1.00 83.81 277 HIS A O 1
ATOM 2204 N N . TYR A 1 278 ? 2.073 4.070 -19.437 1.00 79.12 278 TYR A N 1
ATOM 2205 C CA . TYR A 1 278 ? 1.289 5.241 -19.884 1.00 79.12 278 TYR A CA 1
ATOM 2206 C C . TYR A 1 278 ? 2.043 6.586 -19.899 1.00 79.12 278 TYR A C 1
ATOM 2208 O O . TYR A 1 278 ? 1.429 7.643 -20.057 1.00 79.12 278 TYR A O 1
ATOM 2216 N N . THR A 1 279 ? 3.364 6.557 -19.754 1.00 83.44 279 THR A N 1
ATOM 2217 C CA . THR A 1 279 ? 4.259 7.715 -19.840 1.00 83.44 279 THR A CA 1
ATOM 2218 C C . THR A 1 279 ? 5.314 7.454 -20.919 1.00 83.44 279 THR A C 1
ATOM 2220 O O . THR A 1 279 ? 5.339 6.368 -21.495 1.00 83.44 279 THR A O 1
ATOM 2223 N N . ALA A 1 280 ? 6.180 8.436 -21.201 1.00 91.50 280 ALA A N 1
ATOM 2224 C CA . ALA A 1 280 ? 7.263 8.307 -22.186 1.00 91.50 280 ALA A CA 1
ATOM 2225 C C . ALA A 1 280 ? 6.776 8.000 -23.621 1.00 91.50 280 ALA A C 1
ATOM 2227 O O . ALA A 1 280 ? 5.624 8.281 -23.965 1.00 91.50 280 ALA A O 1
ATOM 2228 N N . HIS A 1 281 ? 7.672 7.500 -24.480 1.00 95.38 281 HIS A N 1
ATOM 2229 C CA . HIS A 1 281 ? 7.427 7.314 -25.912 1.00 95.38 281 HIS A CA 1
ATOM 2230 C C . HIS A 1 281 ? 7.810 5.900 -26.390 1.00 95.38 281 HIS A C 1
ATOM 2232 O O . HIS A 1 281 ? 8.704 5.755 -27.224 1.00 95.38 281 HIS A O 1
ATOM 2238 N N . PRO A 1 282 ? 7.139 4.828 -25.923 1.00 92.88 282 PRO A N 1
ATOM 2239 C CA . PRO A 1 282 ? 7.532 3.440 -26.209 1.00 92.88 282 PRO A CA 1
ATOM 2240 C C . PRO A 1 282 ? 7.637 3.105 -27.707 1.00 92.88 282 PRO A C 1
ATOM 2242 O O . PRO A 1 282 ? 8.482 2.303 -28.102 1.00 92.88 282 PRO A O 1
ATOM 2245 N N . GLN A 1 283 ? 6.827 3.750 -28.554 1.00 93.94 283 GLN A N 1
ATOM 2246 C CA . GLN A 1 283 ? 6.819 3.560 -30.013 1.00 93.94 283 GLN A CA 1
ATOM 2247 C C . GLN A 1 283 ? 7.687 4.575 -30.784 1.00 93.94 283 GLN A C 1
ATOM 2249 O O . GLN A 1 283 ? 7.691 4.566 -32.016 1.00 93.94 283 GLN A O 1
ATOM 2254 N N . GLY A 1 284 ? 8.407 5.450 -30.077 1.00 93.62 284 GLY A N 1
ATOM 2255 C CA . GLY A 1 284 ? 9.236 6.510 -30.641 1.00 93.62 284 GLY A CA 1
ATOM 2256 C C . GLY A 1 284 ? 8.602 7.913 -30.593 1.00 93.62 284 GLY A C 1
ATOM 2257 O O . GLY A 1 284 ? 7.495 8.076 -30.073 1.00 93.62 284 GLY A O 1
ATOM 2258 N N . PRO A 1 285 ? 9.277 8.949 -31.138 1.00 96.56 285 PRO A N 1
ATOM 2259 C CA . PRO A 1 285 ? 10.440 8.871 -32.033 1.00 96.56 285 PRO A CA 1
ATOM 2260 C C . PRO A 1 285 ? 11.659 8.159 -31.436 1.00 96.56 285 PRO A C 1
ATOM 2262 O O . PRO A 1 285 ? 11.949 8.338 -30.257 1.00 96.56 285 PRO A O 1
ATOM 2265 N N . ASP A 1 286 ? 12.369 7.377 -32.253 1.00 96.06 286 ASP A N 1
ATOM 2266 C CA . ASP A 1 286 ? 13.426 6.447 -31.823 1.00 96.06 286 ASP A CA 1
ATOM 2267 C C . ASP A 1 286 ? 14.456 7.105 -30.892 1.00 96.06 286 ASP A C 1
ATOM 2269 O O . ASP A 1 286 ? 14.665 6.632 -29.781 1.00 96.06 286 ASP A O 1
ATOM 2273 N N . GLU A 1 287 ? 15.025 8.251 -31.275 1.00 97.12 287 GLU A N 1
ATOM 2274 C CA . GLU A 1 287 ? 16.021 8.957 -30.451 1.00 97.12 287 GLU A CA 1
ATOM 2275 C C . GLU A 1 287 ? 15.489 9.393 -29.085 1.00 97.12 287 GLU A C 1
ATOM 2277 O O . GLU A 1 287 ? 16.200 9.327 -28.083 1.00 97.12 287 GLU A O 1
ATOM 2282 N N . LEU A 1 288 ? 14.226 9.823 -29.027 1.00 97.50 288 LEU A N 1
ATOM 2283 C CA . LEU A 1 288 ? 13.601 10.223 -27.771 1.00 97.50 288 LEU A CA 1
ATOM 2284 C C . LEU A 1 288 ? 13.398 9.009 -26.863 1.00 97.50 288 LEU A C 1
ATOM 2286 O O . LEU A 1 288 ? 13.743 9.057 -25.686 1.00 97.50 288 LEU A O 1
ATOM 2290 N N . ARG A 1 289 ? 12.915 7.902 -27.428 1.00 96.94 289 ARG A N 1
ATOM 2291 C CA . ARG A 1 289 ? 12.727 6.645 -26.703 1.00 96.94 289 ARG A CA 1
ATOM 2292 C C . ARG A 1 289 ? 14.047 6.084 -26.169 1.00 96.94 289 ARG A C 1
ATOM 2294 O O . ARG A 1 289 ? 14.136 5.664 -25.017 1.00 96.94 289 ARG A O 1
ATOM 2301 N N . LEU A 1 290 ? 15.088 6.090 -26.995 1.00 98.19 290 LEU A N 1
ATOM 2302 C CA . LEU A 1 290 ? 16.412 5.612 -26.602 1.00 98.19 290 LEU A CA 1
ATOM 2303 C C . LEU A 1 290 ? 17.021 6.497 -25.504 1.00 98.19 290 LEU A C 1
ATOM 2305 O O . LEU A 1 290 ? 17.630 5.979 -24.566 1.00 98.19 290 LEU A O 1
ATOM 2309 N N . LEU A 1 291 ? 16.791 7.813 -25.561 1.00 98.12 291 LEU A N 1
ATOM 2310 C CA . LEU A 1 291 ? 17.172 8.733 -24.492 1.00 98.12 291 LEU A CA 1
ATOM 2311 C C . LEU A 1 291 ? 16.438 8.427 -23.177 1.00 98.12 291 LEU A C 1
ATOM 2313 O O . LEU A 1 291 ? 17.072 8.423 -22.126 1.00 98.12 291 LEU A O 1
ATOM 2317 N N . GLU A 1 292 ? 15.137 8.134 -23.215 1.00 97.88 292 GLU A N 1
ATOM 2318 C CA . GLU A 1 292 ? 14.352 7.769 -22.025 1.00 97.88 292 GLU A CA 1
ATOM 2319 C C . GLU A 1 292 ? 14.898 6.500 -21.352 1.00 97.88 292 GLU A C 1
ATOM 2321 O O . GLU A 1 292 ? 15.125 6.498 -20.140 1.00 97.88 292 GLU A O 1
ATOM 2326 N N . LEU A 1 293 ? 15.203 5.457 -22.134 1.00 97.75 293 LEU A N 1
ATOM 2327 C CA . LEU A 1 293 ? 15.846 4.235 -21.634 1.00 97.75 293 LEU A CA 1
ATOM 2328 C C . LEU A 1 293 ? 17.217 4.512 -21.018 1.00 97.75 293 LEU A C 1
ATOM 2330 O O . LEU A 1 293 ? 17.500 4.063 -19.907 1.00 97.75 293 LEU A O 1
ATOM 2334 N N . LYS A 1 294 ? 18.045 5.317 -21.694 1.00 98.19 294 LYS A N 1
ATOM 2335 C CA . LYS A 1 294 ? 19.343 5.736 -21.156 1.00 98.19 294 LYS A CA 1
ATOM 2336 C C . LYS A 1 294 ? 19.180 6.433 -19.803 1.00 98.19 294 LYS A C 1
ATOM 2338 O O . LYS A 1 294 ? 19.923 6.138 -18.871 1.00 98.19 294 LYS A O 1
ATOM 2343 N N . MET A 1 295 ? 18.202 7.330 -19.677 1.00 98.06 295 MET A N 1
ATOM 2344 C CA . MET A 1 295 ? 17.934 8.040 -18.424 1.00 98.06 295 MET A CA 1
ATOM 2345 C C . MET A 1 295 ? 17.447 7.094 -17.318 1.00 98.06 295 MET A C 1
ATOM 2347 O O . MET A 1 295 ? 17.841 7.271 -16.166 1.00 98.06 295 MET A O 1
ATOM 2351 N N . LEU A 1 296 ? 16.654 6.066 -17.643 1.00 97.75 296 LEU A N 1
ATOM 2352 C CA . LEU A 1 296 ? 16.282 5.015 -16.690 1.00 97.75 296 LEU A CA 1
ATOM 2353 C C . LEU A 1 296 ? 17.518 4.267 -16.172 1.00 97.75 296 LEU A C 1
ATOM 2355 O O . LEU A 1 296 ? 17.680 4.123 -14.959 1.00 97.75 296 LEU A O 1
ATOM 2359 N N . PHE A 1 297 ? 18.411 3.839 -17.066 1.00 98.19 297 PHE A N 1
ATOM 2360 C CA . PHE A 1 297 ? 19.639 3.135 -16.686 1.00 98.19 297 PHE A CA 1
ATOM 2361 C C . PHE A 1 297 ? 20.560 4.015 -15.833 1.00 98.19 297 PHE A C 1
ATOM 2363 O O . PHE A 1 297 ? 21.004 3.597 -14.761 1.00 98.19 297 PHE A O 1
ATOM 2370 N N . GLU A 1 298 ? 20.766 5.273 -16.230 1.00 97.81 298 GLU A N 1
ATOM 2371 C CA . GLU A 1 298 ? 21.570 6.231 -15.467 1.00 97.81 298 GLU A CA 1
ATOM 2372 C C . GLU A 1 298 ? 20.972 6.547 -14.097 1.00 97.81 298 GLU A C 1
ATOM 2374 O O . GLU A 1 298 ? 21.713 6.660 -13.120 1.00 97.81 298 GLU A O 1
ATOM 2379 N N . MET A 1 299 ? 19.646 6.666 -13.995 1.00 97.88 299 MET A N 1
ATOM 2380 C CA . MET A 1 299 ? 18.958 6.856 -12.721 1.00 97.88 299 MET A CA 1
ATOM 2381 C C . MET A 1 299 ? 19.172 5.656 -11.795 1.00 97.88 299 MET A C 1
ATOM 2383 O O . MET A 1 299 ? 19.540 5.846 -10.633 1.00 97.88 299 MET A O 1
ATOM 2387 N N . CYS A 1 300 ? 18.948 4.438 -12.300 1.00 97.81 300 CYS A N 1
ATOM 2388 C CA . CYS A 1 300 ? 19.146 3.210 -11.535 1.00 97.81 300 CYS A CA 1
ATOM 2389 C C . CYS A 1 300 ? 20.590 3.099 -11.046 1.00 97.81 300 CYS A C 1
ATOM 2391 O O . CYS A 1 300 ? 20.808 2.864 -9.859 1.00 97.81 300 CYS A O 1
ATOM 2393 N N . ASN A 1 301 ? 21.572 3.354 -11.914 1.00 97.44 301 ASN A N 1
ATOM 2394 C CA . ASN A 1 301 ? 22.984 3.344 -11.542 1.00 97.44 301 ASN A CA 1
ATOM 2395 C C . ASN A 1 301 ? 23.315 4.424 -10.496 1.00 97.44 301 ASN A C 1
ATOM 2397 O O . ASN A 1 301 ? 23.946 4.136 -9.485 1.00 97.44 301 ASN A O 1
ATOM 2401 N N . LYS A 1 302 ? 22.844 5.662 -10.695 1.00 97.31 302 LYS A N 1
ATOM 2402 C CA . LYS A 1 302 ? 23.121 6.796 -9.798 1.00 97.31 302 LYS A CA 1
ATOM 2403 C C . LYS A 1 302 ? 22.596 6.589 -8.378 1.00 97.31 302 LYS A C 1
ATOM 2405 O O . LYS A 1 302 ? 23.216 7.067 -7.431 1.00 97.31 302 LYS A O 1
ATOM 2410 N N . TYR A 1 303 ? 21.431 5.962 -8.239 1.00 97.81 303 TYR A N 1
ATOM 2411 C CA . TYR A 1 303 ? 20.754 5.811 -6.950 1.00 97.81 303 TYR A CA 1
ATOM 2412 C C . TYR A 1 303 ? 20.834 4.399 -6.361 1.00 97.81 303 TYR A C 1
ATOM 2414 O O . TYR A 1 303 ? 20.258 4.160 -5.295 1.00 97.81 303 TYR A O 1
ATOM 2422 N N . SER A 1 304 ? 21.570 3.499 -7.015 1.00 98.25 304 SER A N 1
ATOM 2423 C CA . SER A 1 304 ? 22.003 2.239 -6.417 1.00 98.25 304 SER A CA 1
ATOM 2424 C C . SER A 1 304 ? 23.256 2.444 -5.569 1.00 98.25 304 SER A C 1
ATOM 2426 O O . SER A 1 304 ? 24.132 3.236 -5.910 1.00 98.25 304 SER A O 1
ATOM 2428 N N . ASP A 1 305 ? 23.353 1.714 -4.465 1.00 97.38 305 ASP A N 1
ATOM 2429 C CA . ASP A 1 305 ? 24.539 1.655 -3.616 1.00 97.38 305 ASP A CA 1
ATOM 2430 C C . ASP A 1 305 ? 24.619 0.318 -2.865 1.00 97.38 305 ASP A C 1
ATOM 2432 O O . ASP A 1 305 ? 23.887 -0.628 -3.151 1.00 97.38 305 ASP A O 1
ATOM 2436 N N . GLU A 1 306 ? 25.518 0.225 -1.885 1.00 96.00 306 GLU A N 1
ATOM 2437 C CA . GLU A 1 306 ? 25.723 -0.989 -1.088 1.00 96.00 306 GLU A CA 1
ATOM 2438 C C . GLU A 1 306 ? 24.469 -1.443 -0.312 1.00 96.00 306 GLU A C 1
ATOM 2440 O O . GLU A 1 306 ? 24.390 -2.603 0.102 1.00 96.00 306 GLU A O 1
ATOM 2445 N N . GLN A 1 307 ? 23.494 -0.549 -0.096 1.00 95.69 307 GLN A N 1
ATOM 2446 C CA . GLN A 1 307 ? 22.264 -0.846 0.642 1.00 95.69 307 GLN A CA 1
ATOM 2447 C C . GLN A 1 307 ? 21.077 -1.157 -0.270 1.00 95.69 307 GLN A C 1
ATOM 2449 O O . GLN A 1 307 ? 20.197 -1.913 0.141 1.00 95.69 307 GLN A O 1
ATOM 2454 N N . LEU A 1 308 ? 21.021 -0.562 -1.464 1.00 98.25 308 LEU A N 1
ATOM 2455 C CA . LEU A 1 308 ? 19.894 -0.697 -2.384 1.00 98.25 308 LEU A CA 1
ATOM 2456 C C . LEU A 1 308 ? 20.374 -0.859 -3.825 1.00 98.25 308 LEU A C 1
ATOM 2458 O O . LEU A 1 308 ? 21.073 0.004 -4.343 1.00 98.25 308 LEU A O 1
ATOM 2462 N N . LEU A 1 309 ? 19.899 -1.902 -4.499 1.00 98.25 309 LEU A N 1
ATOM 2463 C CA . LEU A 1 309 ? 20.048 -2.087 -5.938 1.00 98.25 309 LEU A CA 1
ATOM 2464 C C . LEU A 1 309 ? 18.737 -1.738 -6.650 1.00 98.25 309 LEU A C 1
ATOM 2466 O O . LEU A 1 309 ? 17.713 -2.386 -6.429 1.00 98.25 309 LEU A O 1
ATOM 2470 N N . LEU A 1 310 ? 18.774 -0.735 -7.522 1.00 98.06 310 LEU A N 1
ATOM 2471 C CA . LEU A 1 310 ? 17.696 -0.437 -8.459 1.00 98.06 310 LEU A CA 1
ATOM 2472 C C . LEU A 1 310 ? 17.960 -1.174 -9.770 1.00 98.06 310 LEU A C 1
ATOM 2474 O O . LEU A 1 310 ? 18.982 -0.970 -10.422 1.00 98.06 310 LEU A O 1
ATOM 2478 N N . LEU A 1 311 ? 17.016 -2.019 -10.157 1.00 97.50 311 LEU A N 1
ATOM 2479 C CA . LEU A 1 311 ? 17.021 -2.740 -11.416 1.00 97.50 311 LEU A CA 1
ATOM 2480 C C . LEU A 1 311 ? 16.045 -2.055 -12.380 1.00 97.50 311 LEU A C 1
ATOM 2482 O O . LEU A 1 311 ? 14.876 -1.871 -12.017 1.00 97.50 311 LEU A O 1
ATOM 2486 N N . PRO A 1 312 ? 16.496 -1.658 -13.582 1.00 96.25 312 PRO A N 1
ATOM 2487 C CA . PRO A 1 312 ? 15.609 -1.100 -14.589 1.00 96.25 312 PRO A CA 1
ATOM 2488 C C . PRO A 1 312 ? 14.635 -2.173 -15.088 1.00 96.25 312 PRO A C 1
ATOM 2490 O O . PRO A 1 312 ? 14.982 -3.351 -15.161 1.00 96.25 312 PRO A O 1
ATOM 2493 N N . GLY A 1 313 ? 13.433 -1.739 -15.443 1.00 93.44 313 GLY A N 1
ATOM 2494 C CA . GLY A 1 313 ? 12.376 -2.585 -15.976 1.00 93.44 313 GLY A CA 1
ATOM 2495 C C . GLY A 1 313 ? 11.198 -1.736 -16.428 1.00 93.44 313 GLY A C 1
ATOM 2496 O O . GLY A 1 313 ? 11.097 -0.559 -16.062 1.00 93.44 313 GLY A O 1
ATOM 2497 N N . GLU A 1 314 ? 10.329 -2.339 -17.230 1.00 92.12 314 GLU A N 1
ATOM 2498 C CA . GLU A 1 314 ? 9.161 -1.703 -17.843 1.00 92.12 314 GLU A CA 1
ATOM 2499 C C . GLU A 1 314 ? 7.926 -2.596 -17.699 1.00 92.12 314 GLU A C 1
ATOM 2501 O O . GLU A 1 314 ? 8.051 -3.812 -17.528 1.00 92.12 314 GLU A O 1
ATOM 2506 N N . GLU A 1 315 ? 6.737 -1.990 -17.782 1.00 89.62 315 GLU A N 1
ATOM 2507 C CA . GLU A 1 315 ? 5.454 -2.703 -17.862 1.00 89.62 315 GLU A CA 1
ATOM 2508 C C . GLU A 1 315 ? 4.798 -2.566 -19.255 1.00 89.62 315 GLU A C 1
ATOM 2510 O O . GLU A 1 315 ? 3.865 -1.761 -19.407 1.00 89.62 315 GLU A O 1
ATOM 2515 N N . PRO A 1 316 ? 5.272 -3.302 -20.284 1.00 83.50 316 PRO A N 1
ATOM 2516 C CA . PRO A 1 316 ? 4.631 -3.336 -21.596 1.00 83.50 316 PRO A CA 1
ATOM 2517 C C . PRO A 1 316 ? 3.262 -4.027 -21.574 1.00 83.50 316 PRO A C 1
ATOM 2519 O O . PRO A 1 316 ? 3.042 -5.054 -20.922 1.00 83.50 316 PRO A O 1
ATOM 2522 N N . ASN A 1 317 ? 2.345 -3.482 -22.369 1.00 80.19 317 ASN A N 1
ATOM 2523 C CA . ASN A 1 317 ? 0.958 -3.924 -22.517 1.00 80.19 317 ASN A CA 1
ATOM 2524 C C . ASN A 1 317 ? 0.633 -4.429 -23.939 1.00 80.19 317 ASN A C 1
ATOM 2526 O O . ASN A 1 317 ? -0.505 -4.804 -24.226 1.00 80.19 317 ASN A O 1
ATOM 2530 N N . GLU A 1 318 ? 1.598 -4.386 -24.860 1.00 80.88 318 GLU A N 1
ATOM 2531 C CA . GLU A 1 318 ? 1.342 -4.395 -26.304 1.00 80.88 318 GLU A CA 1
ATOM 2532 C C . GLU A 1 318 ? 1.454 -5.783 -26.954 1.00 80.88 318 GLU A C 1
ATOM 2534 O O . GLU A 1 318 ? 0.838 -6.018 -27.994 1.00 80.88 318 GLU A O 1
ATOM 2539 N N . PHE A 1 319 ? 2.213 -6.715 -26.366 1.00 87.38 319 PHE A N 1
ATOM 2540 C CA . PHE A 1 319 ? 2.658 -7.920 -27.086 1.00 87.38 319 PHE A CA 1
ATOM 2541 C C . PHE A 1 319 ? 1.900 -9.196 -26.713 1.00 87.38 319 PHE A C 1
ATOM 2543 O O . PHE A 1 319 ? 1.319 -9.856 -27.575 1.00 87.38 319 PHE A O 1
ATOM 2550 N N . PHE A 1 320 ? 1.888 -9.562 -25.432 1.00 86.75 320 PHE A N 1
ATOM 2551 C CA . PHE A 1 320 ? 1.357 -10.855 -24.979 1.00 86.75 320 PHE A CA 1
ATOM 2552 C C . PHE A 1 320 ? -0.103 -10.804 -24.507 1.00 86.75 320 PHE A C 1
ATOM 2554 O O . PHE A 1 320 ? -0.656 -11.830 -24.112 1.00 86.75 320 PHE A O 1
ATOM 2561 N N . GLY A 1 321 ? -0.741 -9.632 -24.580 1.00 82.56 321 GLY A N 1
ATOM 2562 C CA . GLY A 1 321 ? -2.054 -9.384 -23.990 1.00 82.56 321 GLY A CA 1
ATOM 2563 C C . GLY A 1 321 ? -1.978 -9.226 -22.468 1.00 82.56 321 GLY A C 1
ATOM 2564 O O . GLY A 1 321 ? -1.207 -9.901 -21.785 1.00 82.56 321 GLY A O 1
ATOM 2565 N N . GLY A 1 322 ? -2.777 -8.303 -21.933 1.00 84.38 322 GLY A N 1
ATOM 2566 C CA . GLY A 1 322 ? -2.661 -7.897 -20.535 1.00 84.38 322 GLY A CA 1
ATOM 2567 C C . GLY A 1 322 ? -1.409 -7.059 -20.280 1.00 84.38 322 GLY A C 1
ATOM 2568 O O . GLY A 1 322 ? -0.887 -6.446 -21.205 1.00 84.38 322 GLY A O 1
ATOM 2569 N N . HIS A 1 323 ? -0.949 -6.999 -19.030 1.00 88.06 323 HIS A N 1
ATOM 2570 C CA . HIS A 1 323 ? 0.279 -6.277 -18.675 1.00 88.06 323 HIS A CA 1
ATOM 2571 C C . HIS A 1 323 ? 1.369 -7.243 -18.217 1.00 88.06 323 HIS A C 1
ATOM 2573 O O . HIS A 1 323 ? 1.117 -8.138 -17.394 1.00 88.06 323 HIS A O 1
ATOM 2579 N N . TRP A 1 324 ? 2.580 -7.022 -18.709 1.00 91.69 324 TRP A N 1
ATOM 2580 C CA . TRP A 1 324 ? 3.746 -7.853 -18.445 1.00 91.69 324 TRP A CA 1
ATOM 2581 C C . TRP A 1 324 ? 4.871 -7.014 -17.872 1.00 91.69 324 TRP A C 1
ATOM 2583 O O . TRP A 1 324 ? 4.956 -5.832 -18.151 1.00 91.69 324 TRP A O 1
ATOM 2593 N N . LEU A 1 325 ? 5.709 -7.631 -17.050 1.00 93.31 325 LEU A N 1
ATOM 2594 C CA . LEU A 1 325 ? 6.975 -7.071 -16.611 1.00 93.31 325 LEU A CA 1
ATOM 2595 C C . LEU A 1 325 ? 8.084 -7.759 -17.378 1.00 93.31 325 LEU A C 1
ATOM 2597 O O . LEU A 1 325 ? 8.073 -8.985 -17.492 1.00 93.31 325 LEU A O 1
ATOM 2601 N N . GLU A 1 326 ? 9.037 -6.969 -17.850 1.00 90.75 326 GLU A N 1
ATOM 2602 C CA . GLU A 1 326 ? 10.226 -7.449 -18.541 1.00 90.75 326 GLU A CA 1
ATOM 2603 C C . GLU A 1 326 ? 11.469 -7.068 -17.756 1.00 90.75 326 GLU A C 1
ATOM 2605 O O . GLU A 1 326 ? 11.593 -5.948 -17.259 1.00 90.75 326 GLU A O 1
ATOM 2610 N N . PHE A 1 327 ? 12.391 -8.018 -17.645 1.00 92.50 327 PHE A N 1
ATOM 2611 C CA . PHE A 1 327 ? 13.618 -7.856 -16.889 1.00 92.50 327 PHE A CA 1
ATOM 2612 C C . PHE A 1 327 ? 14.797 -8.435 -17.662 1.00 92.50 327 PHE A C 1
ATOM 2614 O O . PHE A 1 327 ? 14.810 -9.618 -18.004 1.00 92.50 327 PHE A O 1
ATOM 2621 N N . PHE A 1 328 ? 15.811 -7.608 -17.900 1.00 95.94 328 PHE A N 1
ATOM 2622 C CA . PHE A 1 328 ? 17.014 -7.996 -18.626 1.00 95.94 328 PHE A CA 1
ATOM 2623 C C . PHE A 1 328 ? 18.230 -8.025 -17.690 1.00 95.94 328 PHE A C 1
ATOM 2625 O O . PHE A 1 328 ? 18.348 -7.183 -16.799 1.00 95.94 328 PHE A O 1
ATOM 2632 N N . PRO A 1 329 ? 19.186 -8.950 -17.897 1.00 94.62 329 PRO A N 1
ATOM 2633 C CA . PRO A 1 329 ? 20.397 -9.044 -17.076 1.00 94.62 329 PRO A CA 1
ATOM 2634 C C . PRO A 1 329 ? 21.411 -7.913 -17.336 1.00 94.62 329 PRO A C 1
ATOM 2636 O O . PRO A 1 329 ? 22.472 -7.886 -16.715 1.00 94.62 329 PRO A O 1
ATOM 2639 N N . LYS A 1 330 ? 21.118 -7.006 -18.276 1.00 94.94 330 LYS A N 1
ATOM 2640 C CA . LYS A 1 330 ? 21.933 -5.848 -18.664 1.00 94.94 330 LYS A CA 1
ATOM 2641 C C . LYS A 1 330 ? 21.049 -4.767 -19.293 1.00 94.94 330 LYS A C 1
ATOM 2643 O O . LYS A 1 330 ? 19.872 -5.003 -19.554 1.00 94.94 330 LYS A O 1
ATOM 2648 N N . GLU A 1 331 ? 21.637 -3.611 -19.580 1.00 96.44 331 GLU A N 1
ATOM 2649 C CA . GLU A 1 331 ? 20.985 -2.546 -20.347 1.00 96.44 331 GLU A CA 1
ATOM 2650 C C . GLU A 1 331 ? 20.620 -3.042 -21.754 1.00 96.44 331 GLU A C 1
ATOM 2652 O O . GLU A 1 331 ? 21.478 -3.520 -22.503 1.00 96.44 331 GLU A O 1
ATOM 2657 N N . VAL A 1 332 ? 19.339 -2.937 -22.106 1.00 97.56 332 VAL A N 1
ATOM 2658 C CA . VAL A 1 332 ? 18.799 -3.328 -23.410 1.00 97.56 332 VAL A CA 1
ATOM 2659 C C . VAL A 1 332 ? 18.005 -2.157 -23.964 1.00 97.56 332 VAL A C 1
ATOM 2661 O O . VAL A 1 332 ? 17.039 -1.700 -23.358 1.00 97.56 332 VAL A O 1
ATOM 2664 N N . TYR A 1 333 ? 18.421 -1.665 -25.126 1.00 98.00 333 TYR A N 1
ATOM 2665 C CA . TYR A 1 333 ? 17.752 -0.570 -25.812 1.00 98.00 333 TYR A CA 1
ATOM 2666 C C . TYR A 1 333 ? 16.753 -1.115 -26.821 1.00 98.00 333 TYR A C 1
ATOM 2668 O O . TYR A 1 333 ? 17.112 -1.899 -27.702 1.00 98.00 333 TYR A O 1
ATOM 2676 N N . TRP A 1 334 ? 15.495 -0.706 -26.705 1.00 96.75 334 TRP A N 1
ATOM 2677 C CA . TRP A 1 334 ? 14.434 -1.270 -27.524 1.00 96.75 334 TRP A CA 1
ATOM 2678 C C . TRP A 1 334 ? 13.264 -0.303 -27.724 1.00 96.75 334 TRP A C 1
ATOM 2680 O O . TRP A 1 334 ? 12.959 0.556 -26.890 1.00 96.75 334 TRP A O 1
ATOM 2690 N N . ILE A 1 335 ? 12.621 -0.436 -28.880 1.00 96.75 335 ILE A N 1
ATOM 2691 C CA . ILE A 1 335 ? 11.526 0.411 -29.344 1.00 96.75 335 ILE A CA 1
ATOM 2692 C C . ILE A 1 335 ? 10.365 -0.507 -29.722 1.00 96.75 335 ILE A C 1
ATOM 2694 O O . ILE A 1 335 ? 10.534 -1.443 -30.505 1.00 96.75 335 ILE A O 1
ATOM 2698 N N . MET A 1 336 ? 9.172 -0.214 -29.207 1.00 95.19 336 MET A N 1
ATOM 2699 C CA . MET A 1 336 ? 7.938 -0.982 -29.429 1.00 95.19 336 MET A CA 1
ATOM 2700 C C . MET A 1 336 ? 7.304 -0.668 -30.794 1.00 95.19 336 MET A C 1
ATOM 2702 O O . MET A 1 336 ? 6.098 -0.465 -30.921 1.00 95.19 336 MET A O 1
ATOM 2706 N N . SER A 1 337 ? 8.141 -0.524 -31.818 1.00 94.81 337 SER A N 1
ATOM 2707 C CA . SER A 1 337 ? 7.738 -0.214 -33.181 1.00 94.81 337 SER A CA 1
ATOM 2708 C C . SER A 1 337 ? 8.751 -0.796 -34.154 1.00 94.81 337 SER A C 1
ATOM 2710 O O . SER A 1 337 ? 9.940 -0.470 -34.105 1.00 94.81 337 SER A O 1
ATOM 2712 N N . ARG A 1 338 ? 8.266 -1.644 -35.065 1.00 96.31 338 ARG A N 1
ATOM 2713 C CA . ARG A 1 338 ? 9.051 -2.209 -36.163 1.00 96.31 338 ARG A CA 1
ATOM 2714 C C . ARG A 1 338 ? 8.337 -1.996 -37.490 1.00 96.31 338 ARG A C 1
ATOM 2716 O O . ARG A 1 338 ? 7.256 -2.531 -37.733 1.00 96.31 338 ARG A O 1
ATOM 2723 N N . LYS A 1 339 ? 8.950 -1.214 -38.378 1.00 94.62 339 LYS A N 1
ATOM 2724 C CA . LYS A 1 339 ? 8.407 -0.924 -39.712 1.00 94.62 339 LYS A CA 1
ATOM 2725 C C . LYS A 1 339 ? 8.600 -2.117 -40.648 1.00 94.62 339 LYS A C 1
ATOM 2727 O O . LYS A 1 339 ? 9.516 -2.925 -40.495 1.00 94.62 339 LYS A O 1
ATOM 2732 N N . LYS A 1 340 ? 7.768 -2.204 -41.690 1.00 94.56 340 LYS A N 1
ATOM 2733 C CA . LYS A 1 340 ? 7.907 -3.237 -42.728 1.00 94.56 340 LYS A CA 1
ATOM 2734 C C . LYS A 1 340 ? 9.299 -3.164 -43.370 1.00 94.56 340 LYS A C 1
ATOM 2736 O O . LYS A 1 340 ? 9.679 -2.127 -43.901 1.00 94.56 340 LYS A O 1
ATOM 2741 N N . GLY A 1 341 ? 10.023 -4.282 -43.356 1.00 94.69 341 GLY A N 1
ATOM 2742 C CA . GLY A 1 341 ? 11.379 -4.383 -43.908 1.00 94.69 341 GLY A CA 1
ATOM 2743 C C . GLY A 1 341 ? 12.491 -3.897 -42.972 1.00 94.69 341 GLY A C 1
ATOM 2744 O O . GLY A 1 341 ? 13.657 -4.064 -43.312 1.00 94.69 341 GLY A O 1
ATOM 2745 N N . GLN A 1 342 ? 12.158 -3.352 -41.798 1.00 96.31 342 GLN A N 1
ATOM 2746 C CA . GLN A 1 342 ? 13.147 -2.992 -40.785 1.00 96.31 342 GLN A CA 1
ATOM 2747 C C . GLN A 1 342 ? 13.708 -4.264 -40.120 1.00 96.31 342 GLN A C 1
ATOM 2749 O O . GLN A 1 342 ? 12.940 -5.190 -39.805 1.00 96.31 342 GLN A O 1
ATOM 2754 N N . PRO A 1 343 ? 15.033 -4.359 -39.910 1.00 97.38 343 PRO A N 1
ATOM 2755 C CA . PRO A 1 343 ? 15.613 -5.467 -39.159 1.00 97.38 343 PRO A CA 1
ATOM 2756 C C . PRO A 1 343 ? 15.101 -5.485 -37.707 1.00 97.38 343 PRO A C 1
ATOM 2758 O O . PRO A 1 343 ? 14.662 -4.467 -37.182 1.00 97.38 343 PRO A O 1
ATOM 2761 N N . LEU A 1 344 ? 15.138 -6.660 -37.065 1.00 98.00 344 LEU A N 1
ATOM 2762 C CA . LEU A 1 344 ? 14.754 -6.819 -35.651 1.00 98.00 344 LEU A CA 1
ATOM 2763 C C . LEU A 1 344 ? 15.698 -6.046 -34.719 1.00 98.00 344 LEU A C 1
ATOM 2765 O O . LEU A 1 344 ? 15.278 -5.564 -33.675 1.00 98.00 344 LEU A O 1
ATOM 2769 N N . PHE A 1 345 ? 16.974 -5.949 -35.093 1.00 98.06 345 PHE A N 1
ATOM 2770 C CA . PHE A 1 345 ? 17.983 -5.201 -34.359 1.00 98.06 345 PHE A CA 1
ATOM 2771 C C . PHE A 1 345 ? 18.986 -4.561 -35.315 1.00 98.06 345 PHE A C 1
ATOM 2773 O O . PHE A 1 345 ? 19.218 -5.063 -36.417 1.00 98.06 345 PHE A O 1
ATOM 2780 N N . GLU A 1 346 ? 19.624 -3.494 -34.857 1.00 97.38 346 GLU A N 1
ATOM 2781 C CA . GLU A 1 346 ? 20.716 -2.813 -35.550 1.00 97.38 346 GLU A CA 1
ATOM 2782 C C . GLU A 1 346 ? 21.713 -2.218 -34.547 1.00 97.38 346 GLU A C 1
ATOM 2784 O O . GLU A 1 346 ? 21.456 -2.195 -33.344 1.00 97.38 346 GLU A O 1
ATOM 2789 N N . ASN A 1 347 ? 22.879 -1.778 -35.026 1.00 98.06 347 ASN A N 1
ATOM 2790 C CA . ASN A 1 347 ? 23.861 -1.088 -34.190 1.00 98.06 347 ASN A CA 1
ATOM 2791 C C . ASN A 1 347 ? 23.679 0.424 -34.320 1.00 98.06 347 ASN A C 1
ATOM 2793 O O . ASN A 1 347 ? 23.964 1.004 -35.367 1.00 98.06 347 ASN A O 1
ATOM 2797 N N . HIS A 1 348 ? 23.268 1.054 -33.228 1.00 97.62 348 HIS A N 1
ATOM 2798 C CA . HIS A 1 348 ? 23.212 2.493 -33.067 1.00 97.62 348 HIS A CA 1
ATOM 2799 C C . HIS A 1 348 ? 24.586 3.054 -32.659 1.00 97.62 348 HIS A C 1
ATOM 2801 O O . HIS A 1 348 ? 25.227 2.489 -31.766 1.00 97.62 348 HIS A O 1
ATOM 2807 N N . PRO A 1 349 ? 25.042 4.188 -33.226 1.00 96.88 349 PRO A N 1
ATOM 2808 C CA . PRO A 1 349 ? 26.357 4.759 -32.915 1.00 96.88 349 PRO A CA 1
ATOM 2809 C C . PRO A 1 349 ? 26.542 5.153 -31.441 1.00 96.88 349 PRO A C 1
ATOM 2811 O O . PRO A 1 349 ? 27.672 5.181 -30.962 1.00 96.88 349 PRO A O 1
ATOM 2814 N N . VAL A 1 350 ? 25.452 5.459 -30.729 1.00 96.50 350 VAL A N 1
ATOM 2815 C CA . VAL A 1 350 ? 25.482 5.899 -29.319 1.00 96.50 350 VAL A CA 1
ATOM 2816 C C . VAL A 1 350 ? 25.118 4.780 -28.341 1.00 96.50 350 VAL A C 1
ATOM 2818 O O . VAL A 1 350 ? 25.754 4.653 -27.301 1.00 96.50 350 VAL A O 1
ATOM 2821 N N . TYR A 1 351 ? 24.107 3.968 -28.663 1.00 97.12 351 TYR A N 1
ATOM 2822 C CA . TYR A 1 351 ? 23.502 3.020 -27.715 1.00 97.12 351 TYR A CA 1
ATOM 2823 C C . TYR A 1 351 ? 23.941 1.569 -27.959 1.00 97.12 351 TYR A C 1
ATOM 2825 O O . TYR A 1 351 ? 23.564 0.668 -27.215 1.00 97.12 351 TYR A O 1
ATOM 2833 N N . GLY A 1 352 ? 24.745 1.323 -28.999 1.00 96.88 352 GLY A N 1
ATOM 2834 C CA . GLY A 1 352 ? 25.111 -0.028 -29.405 1.00 96.88 352 GLY A CA 1
ATOM 2835 C C . GLY A 1 352 ? 23.916 -0.765 -30.003 1.00 96.88 352 GLY A C 1
ATOM 2836 O O . GLY A 1 352 ? 23.176 -0.205 -30.806 1.00 96.88 352 GLY A O 1
ATOM 2837 N N . LYS A 1 353 ? 23.736 -2.037 -29.650 1.00 98.12 353 LYS A N 1
ATOM 2838 C CA . LYS A 1 353 ? 22.662 -2.861 -30.209 1.00 98.12 353 LYS A CA 1
ATOM 2839 C C . LYS A 1 353 ? 21.293 -2.371 -29.724 1.00 98.12 353 LYS A C 1
ATOM 2841 O O . LYS A 1 353 ? 21.032 -2.397 -28.524 1.00 98.12 353 LYS A O 1
ATOM 2846 N N . ILE A 1 354 ? 20.427 -1.985 -30.657 1.00 98.31 354 ILE A N 1
ATOM 2847 C CA . ILE A 1 354 ? 19.034 -1.606 -30.390 1.00 98.31 354 ILE A CA 1
ATOM 2848 C C . ILE A 1 354 ? 18.073 -2.593 -31.049 1.00 98.31 354 ILE A C 1
ATOM 2850 O O . ILE A 1 354 ? 18.416 -3.194 -32.068 1.00 98.31 354 ILE A O 1
ATOM 2854 N N . TYR A 1 355 ? 16.875 -2.741 -30.488 1.00 98.44 355 TYR A N 1
ATOM 2855 C CA . TYR A 1 355 ? 15.830 -3.631 -30.995 1.00 98.44 355 TYR A CA 1
ATOM 2856 C C . TYR A 1 355 ? 14.566 -2.878 -31.416 1.00 98.44 355 TYR A C 1
ATOM 2858 O O . TYR A 1 355 ? 14.137 -1.942 -30.746 1.00 98.44 355 TYR A O 1
ATOM 2866 N N . HIS A 1 356 ? 13.930 -3.343 -32.488 1.00 98.06 356 HIS A N 1
ATOM 2867 C CA . HIS A 1 356 ? 12.627 -2.879 -32.959 1.00 98.06 356 HIS A CA 1
ATOM 2868 C C . HIS A 1 356 ? 11.623 -4.022 -32.853 1.00 98.06 356 HIS A C 1
ATOM 2870 O O . HIS A 1 356 ? 11.743 -5.011 -33.574 1.00 98.06 356 HIS A O 1
ATOM 2876 N N . ILE A 1 357 ? 10.635 -3.893 -31.970 1.00 97.25 357 ILE A N 1
ATOM 2877 C CA . ILE A 1 357 ? 9.678 -4.955 -31.649 1.00 97.25 357 ILE A CA 1
ATOM 2878 C C . ILE A 1 357 ? 8.310 -4.598 -32.226 1.00 97.25 357 ILE A C 1
ATOM 2880 O O . ILE A 1 357 ? 7.726 -3.580 -31.860 1.00 97.25 357 ILE A O 1
ATOM 2884 N N . GLY A 1 358 ? 7.815 -5.409 -33.166 1.00 95.56 358 GLY A N 1
ATOM 2885 C CA . GLY A 1 358 ? 6.524 -5.175 -33.824 1.00 95.56 358 GLY A CA 1
ATOM 2886 C C . GLY A 1 358 ? 5.378 -6.043 -33.309 1.00 95.56 358 GLY A C 1
ATOM 2887 O O . GLY A 1 358 ? 4.217 -5.670 -33.460 1.00 95.56 358 GLY A O 1
ATOM 2888 N N . ASP A 1 359 ? 5.688 -7.200 -32.726 1.00 94.81 359 ASP A N 1
ATOM 2889 C CA . ASP A 1 359 ? 4.706 -8.191 -32.300 1.00 94.81 359 ASP A CA 1
ATOM 2890 C C . ASP A 1 359 ? 5.254 -9.111 -31.193 1.00 94.81 359 ASP A C 1
ATOM 2892 O O . ASP A 1 359 ? 6.388 -8.975 -30.726 1.00 94.81 359 ASP A O 1
ATOM 2896 N N . LYS A 1 360 ? 4.421 -10.060 -30.759 1.00 95.31 360 LYS A N 1
ATOM 2897 C CA . LYS A 1 360 ? 4.752 -11.045 -29.720 1.00 95.31 360 LYS A CA 1
ATOM 2898 C C . LYS A 1 360 ? 5.917 -11.972 -30.082 1.00 95.31 360 LYS A C 1
ATOM 2900 O O . LYS A 1 360 ? 6.615 -12.431 -29.182 1.00 95.31 360 LYS A O 1
ATOM 2905 N N . ASP A 1 361 ? 6.115 -12.269 -31.367 1.00 96.69 361 ASP A N 1
ATOM 2906 C CA . ASP A 1 361 ? 7.162 -13.190 -31.809 1.00 96.69 361 ASP A CA 1
ATOM 2907 C C . ASP A 1 361 ? 8.516 -12.470 -31.794 1.00 96.69 361 ASP A C 1
ATOM 2909 O O . ASP A 1 361 ? 9.536 -13.055 -31.431 1.00 96.69 361 ASP A O 1
ATOM 2913 N N . ASP A 1 362 ? 8.531 -11.183 -32.144 1.00 97.25 362 ASP A N 1
ATOM 2914 C CA . ASP A 1 362 ? 9.688 -10.311 -31.966 1.00 97.25 362 ASP A CA 1
ATOM 2915 C C . ASP A 1 362 ? 10.028 -10.109 -30.484 1.00 97.25 362 ASP A C 1
ATOM 2917 O O . ASP A 1 362 ? 11.203 -10.174 -30.120 1.00 97.25 362 ASP A O 1
ATOM 2921 N N . MET A 1 363 ? 9.021 -9.939 -29.620 1.00 96.25 363 MET A N 1
ATOM 2922 C CA . MET A 1 363 ? 9.238 -9.790 -28.179 1.00 96.25 363 MET A CA 1
ATOM 2923 C C . MET A 1 363 ? 9.850 -11.053 -27.557 1.00 96.25 363 MET A C 1
ATOM 2925 O O . MET A 1 363 ? 10.812 -10.975 -26.793 1.00 96.25 363 MET A O 1
ATOM 2929 N N . LEU A 1 364 ? 9.356 -12.237 -27.936 1.00 96.75 364 LEU A N 1
ATOM 2930 C CA . LEU A 1 364 ? 9.952 -13.504 -27.508 1.00 96.75 364 LEU A CA 1
ATOM 2931 C C . LEU A 1 364 ? 11.417 -13.616 -27.954 1.00 96.75 364 LEU A C 1
ATOM 2933 O O . LEU A 1 364 ? 12.274 -13.959 -27.142 1.00 96.75 364 LEU A O 1
ATOM 2937 N N . LYS A 1 365 ? 11.728 -13.262 -29.209 1.00 98.12 365 LYS A N 1
ATOM 2938 C CA . LYS A 1 365 ? 13.114 -13.265 -29.706 1.00 98.12 365 LYS A CA 1
ATOM 2939 C C . LYS A 1 365 ? 14.005 -12.310 -28.924 1.00 98.12 365 LYS A C 1
ATOM 2941 O O . LYS A 1 365 ? 15.147 -12.660 -28.654 1.00 98.12 365 LYS A O 1
ATOM 2946 N N . LEU A 1 366 ? 13.517 -11.121 -28.565 1.00 97.62 366 LEU A N 1
ATOM 2947 C CA . LEU A 1 366 ? 14.267 -10.188 -27.723 1.00 97.62 366 LEU A CA 1
ATOM 2948 C C . LEU A 1 366 ? 14.629 -10.832 -26.378 1.00 97.62 366 LEU A C 1
ATOM 2950 O O . LEU A 1 366 ? 15.802 -10.839 -26.003 1.00 97.62 366 LEU A O 1
ATOM 2954 N N . LEU A 1 367 ? 13.648 -11.426 -25.689 1.00 97.06 367 LEU A N 1
ATOM 2955 C CA . LEU A 1 367 ? 13.871 -12.125 -24.419 1.00 97.06 367 LEU A CA 1
ATOM 2956 C C . LEU A 1 367 ? 14.888 -13.264 -24.575 1.00 97.06 367 LEU A C 1
ATOM 2958 O O . LEU A 1 367 ? 15.829 -13.350 -23.793 1.00 97.06 367 LEU A O 1
ATOM 2962 N N . GLU A 1 368 ? 14.760 -14.099 -25.605 1.00 97.94 368 GLU A N 1
ATOM 2963 C CA . GLU A 1 368 ? 15.696 -15.201 -25.865 1.00 97.94 368 GLU A CA 1
ATOM 2964 C C . GLU A 1 368 ? 17.114 -14.703 -26.181 1.00 97.94 368 GLU A C 1
ATOM 2966 O O . GLU A 1 368 ? 18.094 -15.233 -25.661 1.00 97.94 368 GLU A O 1
ATOM 2971 N N . MET A 1 369 ? 17.242 -13.665 -27.013 1.00 98.06 369 MET A N 1
ATOM 2972 C CA . MET A 1 369 ? 18.536 -13.123 -27.439 1.00 98.06 369 MET A CA 1
ATOM 2973 C C . MET A 1 369 ? 19.281 -12.404 -26.315 1.00 98.06 369 MET A C 1
ATOM 2975 O O . MET A 1 369 ? 20.514 -12.391 -26.320 1.00 98.06 369 MET A O 1
ATOM 2979 N N . GLU A 1 370 ? 18.554 -11.798 -25.377 1.00 97.81 370 GLU A N 1
ATOM 2980 C CA . GLU A 1 370 ? 19.130 -11.043 -24.262 1.00 97.81 370 GLU A CA 1
ATOM 2981 C C . GLU A 1 370 ? 19.085 -11.781 -22.920 1.00 97.81 370 GLU A C 1
ATOM 2983 O O . GLU A 1 370 ? 19.506 -11.228 -21.904 1.00 97.81 370 GLU A O 1
ATOM 2988 N N . ASN A 1 371 ? 18.648 -13.046 -22.910 1.00 97.44 371 ASN A N 1
ATOM 2989 C CA . ASN A 1 371 ? 18.407 -13.837 -21.697 1.00 97.44 371 ASN A CA 1
ATOM 2990 C C . ASN A 1 371 ? 17.484 -13.107 -20.701 1.00 97.44 371 ASN A C 1
ATOM 2992 O O . ASN A 1 371 ? 17.726 -13.104 -19.492 1.00 97.44 371 ASN A O 1
ATOM 2996 N N . GLY A 1 372 ? 16.459 -12.440 -21.231 1.00 95.88 372 GLY A N 1
ATOM 2997 C CA . GLY A 1 372 ? 15.455 -11.717 -20.468 1.00 95.88 372 GLY A CA 1
ATOM 2998 C C . GLY A 1 372 ? 14.427 -12.642 -19.818 1.00 95.88 372 GLY A C 1
ATOM 2999 O O . GLY A 1 372 ? 14.168 -13.757 -20.274 1.00 95.88 372 GLY A O 1
ATOM 3000 N N . LEU A 1 373 ? 13.818 -12.148 -18.747 1.00 94.81 373 LEU A N 1
ATOM 3001 C CA . LEU A 1 373 ? 12.679 -12.757 -18.071 1.00 94.81 373 LEU A CA 1
ATOM 3002 C C . LEU A 1 373 ? 11.436 -11.905 -18.312 1.00 94.81 373 LEU A C 1
ATOM 3004 O O . LEU A 1 373 ? 11.522 -10.678 -18.336 1.00 94.81 373 LEU A O 1
ATOM 3008 N N . ALA A 1 374 ? 10.281 -12.556 -18.423 1.00 93.50 374 ALA A N 1
ATOM 3009 C CA . ALA A 1 374 ? 8.997 -11.875 -18.481 1.00 93.50 374 ALA A CA 1
ATOM 3010 C C . ALA A 1 374 ? 7.942 -12.598 -17.640 1.00 93.50 374 ALA A C 1
ATOM 3012 O O . ALA A 1 374 ? 7.908 -13.831 -17.593 1.00 93.50 374 ALA A O 1
ATOM 3013 N N . TRP A 1 375 ? 7.074 -11.842 -16.968 1.00 93.19 375 TRP A N 1
ATOM 3014 C CA . TRP A 1 375 ? 5.938 -12.391 -16.221 1.00 93.19 375 TRP A CA 1
ATOM 3015 C C . TRP A 1 375 ? 4.757 -11.422 -16.192 1.00 93.19 375 TRP A C 1
ATOM 3017 O O . TRP A 1 375 ? 4.918 -10.209 -16.274 1.00 93.19 375 TRP A O 1
ATOM 3027 N N . THR A 1 376 ? 3.544 -11.951 -16.038 1.00 91.38 376 THR A N 1
ATOM 3028 C CA . THR A 1 376 ? 2.327 -11.135 -15.925 1.00 91.38 376 THR A CA 1
ATOM 3029 C C . THR A 1 376 ? 2.363 -10.270 -14.664 1.00 91.38 376 THR A C 1
ATOM 3031 O O . THR A 1 376 ? 2.528 -10.803 -13.563 1.00 91.38 376 THR A O 1
ATOM 3034 N N . ALA A 1 377 ? 2.126 -8.966 -14.798 1.00 88.31 377 ALA A N 1
ATOM 3035 C CA . ALA A 1 377 ? 2.263 -8.006 -13.703 1.00 88.31 377 ALA A CA 1
ATOM 3036 C C . ALA A 1 377 ? 1.155 -8.164 -12.637 1.00 88.31 377 ALA A C 1
ATOM 3038 O O . ALA A 1 377 ? 1.396 -8.213 -11.434 1.00 88.31 377 ALA A O 1
ATOM 3039 N N . HIS A 1 378 ? -0.087 -8.350 -13.086 1.00 84.38 378 HIS A N 1
ATOM 3040 C CA . HIS A 1 378 ? -1.252 -8.579 -12.224 1.00 84.38 378 HIS A CA 1
ATOM 3041 C C . HIS A 1 378 ? -2.275 -9.481 -12.929 1.00 84.38 378 HIS A C 1
ATOM 3043 O O . HIS A 1 378 ? -3.348 -9.042 -13.356 1.00 84.38 378 HIS A O 1
ATOM 3049 N N . ALA A 1 379 ? -1.927 -10.767 -13.039 1.00 76.50 379 ALA A N 1
ATOM 3050 C CA . ALA A 1 379 ? -2.652 -11.783 -13.813 1.00 76.50 379 ALA A CA 1
ATOM 3051 C C . ALA A 1 379 ? -4.156 -11.868 -13.511 1.00 76.50 379 ALA A C 1
ATOM 3053 O O . ALA A 1 379 ? -4.974 -12.057 -14.401 1.00 76.50 379 ALA A O 1
ATOM 3054 N N . ARG A 1 380 ? -4.545 -11.710 -12.242 1.00 70.56 380 ARG A N 1
ATOM 3055 C CA . ARG A 1 380 ? -5.956 -11.818 -11.825 1.00 70.56 380 ARG A CA 1
ATOM 3056 C C . ARG A 1 380 ? -6.799 -10.612 -12.223 1.00 70.56 380 ARG A C 1
ATOM 3058 O O . ARG A 1 380 ? -8.022 -10.704 -12.251 1.00 70.56 380 ARG A O 1
ATOM 3065 N N . THR A 1 381 ? -6.141 -9.487 -12.474 1.00 65.94 381 THR A N 1
ATOM 3066 C CA . THR A 1 381 ? -6.788 -8.188 -12.611 1.00 65.94 381 THR A CA 1
ATOM 3067 C C . THR A 1 381 ? -6.744 -7.707 -14.046 1.00 65.94 381 THR A C 1
ATOM 3069 O O . THR A 1 381 ? -7.760 -7.240 -14.538 1.00 65.94 381 THR A O 1
ATOM 3072 N N . LYS A 1 382 ? -5.602 -7.822 -14.731 1.00 62.38 382 LYS A N 1
ATOM 3073 C CA . LYS A 1 382 ? -5.438 -7.398 -16.132 1.00 62.38 382 LYS A CA 1
ATOM 3074 C C . LYS A 1 382 ? -4.622 -8.405 -16.959 1.00 62.38 382 LYS A C 1
ATOM 3076 O O . LYS A 1 382 ? -3.926 -7.991 -17.879 1.00 62.38 382 LYS A O 1
ATOM 3081 N N . GLY A 1 383 ? -4.636 -9.680 -16.565 1.00 50.22 383 GLY A N 1
ATOM 3082 C CA . GLY A 1 383 ? -4.087 -10.777 -17.368 1.00 50.22 383 GLY A CA 1
ATOM 3083 C C . GLY A 1 383 ? -5.067 -11.303 -18.402 1.00 50.22 383 GLY A C 1
ATOM 3084 O O . GLY A 1 383 ? -6.210 -10.782 -18.463 1.00 50.22 383 GLY A O 1
#

Sequence (383 aa):
SQNGWNIFFDKVPNKPYATFPVKIKKTAAEITTVGSRTVIKISSLAADKFSGDLEITFYNGSAMFNIAAVVSTADDATAIVYDAGLIDKKSGWKNISWTNTADEFKTSPLKQADTAKNVAVKYRAIAAKGENGAIAIFPAPHQYFYPLDEAFNLKFTWYGANYRGMFEGSGMGIRQDLKGDNRYVPWFNAPPETKQRLNFFCYLSDKDEQSAFTEIKKFTHEDSYVKLPGFKTMSSHFHNEFVMKVMMANKEMPAVPDFVKVFKKTGIDIVHLAEFHYTAHPQGPDELRLLELKMLFEMCNKYSDEQLLLLPGEEPNEFFGGHWLEFFPKEVYWIMSRKKGQPLFENHPVYGKIYHIGDKDDMLKLLEMENGLAWTAHARTKG

Radius of gyration: 25.18 Å; chains: 1; bounding box: 57×43×78 Å

Foldseek 3Di:
DPDFQQDQQAPVLVDDDDDWDWDFDFDDWDWDDDPQKIKIWGDWIDTPQKIHIWIWIDGHPFLKIKIWDWIAGQDGPDFDADWDWDFDPPLQWQWKWAQAPVRDIDIDGADFPFPKDFGQGALQKMKTDGDQWIKMKHADPPQHDFDDPDDDSPRQKMWHACVVVPDGHTIITGGDDSCGPVGRTGGHDRHGPDIDIHMMMMGIGSYYPVVSVVVSCVVCVVQADDDDPPDAAEDEEDEPVCLVPDVVVVHDDDLADPVLVVCLVNQHAEYEYAYPDVDFAQQDPQVRQQVSLVSQVVVQVSSDDPRHHYFYWHWDCAAPFFTKIKGFPDRAAEHAADDVPRDQWDQDPPRGIYGYHPYNVSVVVVCVVRVMDMDHPCVVNGD

pLDDT: mean 93.41, std 7.43, range [50.22, 98.69]

Secondary structure (DSSP, 8-state):
-EETTEE-S--GGGS-------EEEEEEEEEEEETTEEEEEEEEEEETTEEEEEEEEEETT-SEEEEEEEEE---TT-EE---EEEEETT----EEEEE-TTS-EEEEE--TTPBPEEE--EEEEEEEE-SS-EEEEEE-TTTSPPP-SS------EEEEESGGGTS-SEEEEE---SSTTSS--PPEE--TT--EEEEEEEEEESS-HHHHHHHHHHTTGGG-PPPPTT---EEEEE---HIIIIITTTPPPPSS-HHHHHHHHTT-SEEEE-B-SSSS-TT--HHHHHHHHHHHHHHHHHH--SS-EEEP-B---SSSSS-EEEE-SS--EEES---TT--SEEEETTTEEEEE--SHHHHHHHHHHHT-EEEESSHHHH-